Protein AF-0000000078891509 (afdb_homodimer)

Foldseek 3Di:
DVLLLVLLVVCLVVQLVQLVQFDDPQAEAEEEEAACALVQSCQVSVLSNVVSCCVVPNQVHAYEYEYEDALVGDVVSNVCCLVVVDDGPDHNPVVGHNYYYYYFRHHLLDQGDAFQAHQEYEYEADLQFFPDQQDFQALFQELLPGDDPVNNVSLLVRSLVSLLSSLLSVLRHHHARGKYKYKYFADEPPPDHLQRHVQAPGGLRVVLSVLLVVCCVVPLAHPQLSRLQYRRGHHHHPCSNCVQQPDCPHPNNVSFKHWPDKDKDKGWFPLVVVCVVVVQLLVSLVVLLVVVCVRRVVRSLVSGDPVDDPVSSNVSSVVSSVVSSVVCSVPVSNRTRITMIMIIMMTGHD/DVLLLVLLVVCLVVQLVQLVQFDDPQAEAEEEEAACALVQSCQVSVLSNVVSCCVVPNQSHAYEYEYEDALVGDVVSNVCCLVVVDDGDDHNPVVGHNYYYYYFRHHLLAQGDAFQAHQEYEYEADLQFFPDQQDFQALFQELLPGDDPVNNVSLLVRSLVSLLSSLLSVLRHHHARGKYKYKYFADEPPPDHLQRHVQAPGGLRVVLSVLLVVCCVVPLAHPQLSRQQYRRGHHHHPCSNCVQQPDCPHPNNVSFKHWPDKDKDKGWFPLVVVCVVVVQLLVSLVVLLVVVCVRRVVRSLVSGDPVDDPVSSNVSSVVSSVVSSVVCSVPVSNDTRITMIMIIMMTGHD

InterPro domains:
  IPR005299 SAM dependent carboxyl methyltransferase [PF03492] (23-340)
  IPR005299 SAM dependent carboxyl methyltransferase [PTHR31009] (5-330)
  IPR029063 S-adenosyl-L-methionine-dependent methyltransferase superfamily [G3DSA:3.40.50.150] (5-268)
  IPR029063 S-adenosyl-L-methionine-dependent methyltransferase superfamily [SSF53335] (5-346)
  IPR042086 Methyltransferase, alpha-helical capping domain [G3DSA:1.10.1200.270] (132-332)

pLDDT: mean 91.18, std 10.66, range [45.56, 98.81]

Secondary structure (DSSP, 8-state):
-HHHHHHHHHTHHHHHHHHHHS---SS-EEEEEET-TTSTTTHHHHHHHHHHHHHHH-TTS-EEEEEEE-TTS-HHHHHHHHTTSS--SPPHHHH-SSEEEEEEES-TTS--S-TT-EEEEEEES-TTB-SS--S--TT-SSGGG---HHHHHHHHHHHHHHHHHHHHHHHHHEEEEEEEEEEEE-B-SSS-BTTB-TT-SS-HHHHHHHHHHHHHHTTSS-HHHHHH----B-PPBHHHHHHHHH-TTSHHHHTTEEEEEEEEEEE--HHHHHHHHH--HHHHHHHHHHHHHHHHHHHHHHHS-TTS-HHHHHHHHHHHHHHHHHHHHH-GGG----EEEEEEEEEE--/-HHHHHHHHHTHHHHHHHHHHS---SS-EEEEEET-TTSTTTHHHHHHHHHHHHHHH-TTS-EEEEEEE-TTS-HHHHHHHHTTSS--SPPHHHH-SSEEEEEEES-TTS--S-TT-EEEEEEES-TTB-SS--S--TT-SSGGG---HHHHHHHHHHHHHHHHHHHHHHHHHEEEEEEEEEEEE-B-SSS-BTTB-TT-SS-HHHHHHHHHHHHHHTTSS-HHHHHH----B---BHHHHHHHHH-TTSHHHHTTEEEEEEEEEEE--HHHHHHHHH--HHHHHHHHHHHHHHHHHHHHHHHS-TTS-HHHHHHHHHHHHHHHHHHHHH-GGG----EEEEEEEEEE--

Radius of gyration: 28.12 Å; Cα contacts (8 Å, |Δi|>4): 1391; chains: 2; bounding box: 63×81×65 Å

Solvent-accessible surface area (backbone atoms only — not comparable to full-atom values): 35957 Å² total; per-residue (Å²): 105,73,45,59,29,51,56,45,56,70,40,32,68,61,46,36,51,41,49,71,64,19,51,75,89,80,57,73,46,22,36,36,35,43,49,36,71,55,41,68,56,50,33,60,44,52,29,51,36,52,50,50,48,37,74,73,63,37,67,81,49,36,35,38,39,34,42,23,25,49,26,83,41,54,52,26,62,28,25,27,27,47,71,63,75,42,86,67,68,71,37,51,62,78,77,42,68,57,52,33,58,37,34,28,42,75,28,67,81,43,71,62,56,55,69,53,56,30,30,24,40,34,34,50,68,49,85,39,52,48,92,66,73,77,68,73,40,76,87,23,48,37,60,87,71,39,76,53,65,68,51,45,49,42,47,50,51,49,45,53,52,47,52,53,47,31,50,46,34,49,43,45,18,35,22,61,34,8,26,33,38,40,39,33,61,35,30,48,87,61,82,34,28,77,49,26,32,93,77,25,87,40,32,57,60,55,52,51,45,50,53,56,50,47,34,34,76,73,61,74,42,50,70,65,31,56,45,54,22,40,51,59,47,48,73,41,34,68,66,64,68,43,46,53,54,69,40,74,84,30,70,42,29,68,58,31,40,38,71,75,46,74,46,77,45,80,43,74,27,45,66,47,55,46,37,72,70,67,61,45,39,65,60,45,12,52,53,52,39,49,57,53,39,72,79,41,49,66,36,56,46,65,14,41,61,84,88,50,49,71,69,52,41,47,52,50,54,48,50,50,48,52,51,47,22,52,53,27,36,76,39,48,80,33,60,53,56,43,40,43,31,31,42,33,38,34,35,31,49,116,105,73,44,59,30,51,56,44,57,70,42,33,68,60,45,36,52,40,50,72,64,19,51,74,88,80,56,73,46,21,36,37,33,44,49,36,71,56,41,67,58,50,32,61,44,52,30,50,36,52,52,51,47,36,73,73,63,39,65,78,48,35,34,37,38,34,41,24,24,49,24,82,42,56,53,26,63,29,27,26,27,47,70,64,75,42,87,64,68,72,34,51,59,77,76,43,67,54,53,33,58,37,35,28,42,73,28,66,80,43,70,62,57,55,68,52,58,31,28,26,40,36,34,50,69,48,85,39,54,47,92,66,74,77,66,73,41,73,88,24,48,40,60,88,69,40,78,53,64,69,51,46,48,42,46,50,52,50,44,52,53,46,52,52,46,32,49,44,32,48,41,46,18,36,22,60,34,8,26,31,36,40,38,31,60,34,30,49,87,63,83,35,29,78,50,26,34,92,77,25,87,40,32,58,61,56,52,52,47,50,53,55,49,46,32,32,75,74,60,76,41,48,69,65,31,56,44,55,23,40,50,60,45,49,72,42,35,67,66,65,69,44,47,53,52,69,38,74,84,28,73,40,30,68,58,31,39,39,72,76,47,75,45,78,45,80,43,74,26,45,64,47,54,45,37,72,71,68,61,46,39,65,60,46,12,52,52,51,41,50,57,53,39,72,78,41,49,64,36,56,46,64,14,40,61,84,88,51,49,70,69,54,41,49,52,51,52,48,49,51,47,52,50,46,22,51,52,28,35,77,39,50,79,33,60,54,57,44,41,42,31,31,41,32,37,33,36,31,48,116

Organism: Nematostella vectensis (NCBI:txid45351)

Sequence (700 aa):
METEREVINEAIPLAVQAALSSAHDGGVFTIVDYGCADGGTSMSLMYAIVKALRERYGDSLPIHVIYEDQPVNDFKGLFMRMQGLIPGPPSYLLDFKNVFVTTCGTSFYSQCLPDNSVTFGFSSSCMHWLRDKPCDITGALCHIMGTDVKEKEAFARQAAKDWETILLHRAAELKSGSKMVLVQNVLEDQEQSLANTSNMKESFLETLTTLWQGLVTDGTITQDEFLKTNFNLYCRTIKEYRKPFEDPESPVRKAGLNLVSMETKFVPCSSRQKWIRIGDPTEHARRFASATRVWSDSSFKAGLSDKRTCKEKEAIVDELFRRYEREVEKNPENHFADLVHCHMLIEMSEMETEREVINEAIPLAVQAALSSAHDGGVFTIVDYGCADGGTSMSLMYAIVKALRERYGDSLPIHVIYEDQPVNDFKGLFMRMQGLIPGPPSYLLDFKNVFVTTCGTSFYSQCLPDNSVTFGFSSSCMHWLRDKPCDITGALCHIMGTDVKEKEAFARQAAKDWETILLHRAAELKSGSKMVLVQNVLEDQEQSLANTSNMKESFLETLTTLWQGLVTDGTITQDEFLKTNFNLYCRTIKEYRKPFEDPESPVRKAGLNLVSMETKFVPCSSRQKWIRIGDPTEHARRFASATRVWSDSSFKAGLSDKRTCKEKEAIVDELFRRYEREVEKNPENHFADLVHCHMLIEMSE

Structure (mmCIF, N/CA/C/O backbone):
data_AF-0000000078891509-model_v1
#
loop_
_entity.id
_entity.type
_entity.pdbx_description
1 polymer 'Uncharacterized protein'
#
loop_
_atom_site.group_PDB
_atom_site.id
_atom_site.type_symbol
_atom_site.label_atom_id
_atom_site.label_alt_id
_atom_site.label_comp_id
_atom_site.label_asym_id
_atom_site.label_entity_id
_atom_site.label_seq_id
_atom_site.pdbx_PDB_ins_code
_atom_site.Cartn_x
_atom_site.Cartn_y
_atom_site.Cartn_z
_atom_site.occupancy
_atom_site.B_iso_or_equiv
_atom_site.auth_seq_id
_atom_site.auth_comp_id
_atom_site.auth_asym_id
_atom_site.auth_atom_id
_atom_site.pdbx_PDB_model_num
ATOM 1 N N . MET A 1 1 ? 6.734 -9.312 -16.344 1 63.69 1 MET A N 1
ATOM 2 C CA . MET A 1 1 ? 7.324 -10.023 -17.469 1 63.69 1 MET A CA 1
ATOM 3 C C . MET A 1 1 ? 6.352 -10.102 -18.641 1 63.69 1 MET A C 1
ATOM 5 O O . MET A 1 1 ? 5.137 -10.086 -18.438 1 63.69 1 MET A O 1
ATOM 9 N N . GLU A 1 2 ? 6.871 -10.016 -19.844 1 67.06 2 GLU A N 1
ATOM 10 C CA . GLU A 1 2 ? 6.094 -9.969 -21.062 1 67.06 2 GLU A CA 1
ATOM 11 C C . GLU A 1 2 ? 5.238 -11.227 -21.234 1 67.06 2 GLU A C 1
ATOM 13 O O . GLU A 1 2 ? 4.066 -11.141 -21.609 1 67.06 2 GLU A O 1
ATOM 18 N N . THR A 1 3 ? 5.727 -12.344 -20.844 1 70.38 3 THR A N 1
ATOM 19 C CA . THR A 1 3 ? 4.969 -13.578 -20.984 1 70.38 3 THR A CA 1
ATOM 20 C C . THR A 1 3 ? 3.789 -13.602 -20.016 1 70.38 3 THR A C 1
ATOM 22 O O . THR A 1 3 ? 2.693 -14.039 -20.391 1 70.38 3 THR A O 1
ATOM 25 N N . GLU A 1 4 ? 4.027 -13.164 -18.844 1 78.38 4 GLU A N 1
ATOM 26 C CA . GLU A 1 4 ? 2.945 -13.133 -17.859 1 78.38 4 GLU A CA 1
ATOM 27 C C . GLU A 1 4 ? 1.828 -12.195 -18.297 1 78.38 4 GLU A C 1
ATOM 29 O O . GLU A 1 4 ? 0.652 -12.453 -18.031 1 78.38 4 GLU A O 1
ATOM 34 N N . ARG A 1 5 ? 2.178 -11.234 -19 1 82.25 5 ARG A N 1
ATOM 35 C CA . ARG A 1 5 ? 1.182 -10.312 -19.531 1 82.25 5 ARG A CA 1
ATOM 36 C C . ARG A 1 5 ? 0.283 -11 -20.562 1 82.25 5 ARG A C 1
ATOM 38 O O . ARG A 1 5 ? -0.927 -10.766 -20.578 1 82.25 5 ARG A O 1
ATOM 45 N N . GLU A 1 6 ? 0.929 -11.773 -21.328 1 83.12 6 GLU A N 1
ATOM 46 C CA . GLU A 1 6 ? 0.159 -12.508 -22.328 1 83.12 6 GLU A CA 1
ATOM 47 C C . GLU A 1 6 ? -0.772 -13.523 -21.672 1 83.12 6 GLU A C 1
ATOM 49 O O . GLU A 1 6 ? -1.91 -13.703 -22.109 1 83.12 6 GLU A O 1
ATOM 54 N N . VAL A 1 7 ? -0.269 -14.156 -20.734 1 84.5 7 VAL A N 1
ATOM 55 C CA . VAL A 1 7 ? -1.069 -15.117 -19.984 1 84.5 7 VAL A CA 1
ATOM 56 C C . VAL A 1 7 ? -2.309 -14.43 -19.422 1 84.5 7 VAL A C 1
ATOM 58 O O . VAL A 1 7 ? -3.426 -14.93 -19.562 1 84.5 7 VAL A O 1
ATOM 61 N N . ILE A 1 8 ? -2.133 -13.305 -18.844 1 91.06 8 ILE A N 1
ATOM 62 C CA . ILE A 1 8 ? -3.225 -12.578 -18.203 1 91.06 8 ILE A CA 1
ATOM 63 C C . ILE A 1 8 ? -4.18 -12.039 -19.266 1 91.06 8 ILE A C 1
ATOM 65 O O . ILE A 1 8 ? -5.398 -12.086 -19.094 1 91.06 8 ILE A O 1
ATOM 69 N N . ASN A 1 9 ? -3.631 -11.602 -20.375 1 90.12 9 ASN A N 1
ATOM 70 C CA . ASN A 1 9 ? -4.473 -11.078 -21.453 1 90.12 9 ASN A CA 1
ATOM 71 C C . ASN A 1 9 ? -5.422 -12.141 -21.984 1 90.12 9 ASN A C 1
ATOM 73 O O . ASN A 1 9 ? -6.559 -11.836 -22.359 1 90.12 9 ASN A O 1
ATOM 77 N N . GLU A 1 10 ? -4.93 -13.328 -22.031 1 90.94 10 GLU A N 1
ATOM 78 C CA . GLU A 1 10 ? -5.758 -14.43 -22.516 1 90.94 10 GLU A CA 1
ATOM 79 C C . GLU A 1 10 ? -6.941 -14.68 -21.594 1 90.94 10 GLU A C 1
ATOM 81 O O . GLU A 1 10 ? -7.953 -15.25 -22 1 90.94 10 GLU A O 1
ATOM 86 N N . ALA A 1 11 ? -6.82 -14.281 -20.406 1 95.31 11 ALA A N 1
ATOM 87 C CA . ALA A 1 11 ? -7.852 -14.539 -19.406 1 95.31 11 ALA A CA 1
ATOM 88 C C . ALA A 1 11 ? -8.883 -13.414 -19.375 1 95.31 11 ALA A C 1
ATOM 90 O O . ALA A 1 11 ? -9.898 -13.523 -18.672 1 95.31 11 ALA A O 1
ATOM 91 N N . ILE A 1 12 ? -8.734 -12.32 -20.094 1 97.12 12 ILE A N 1
ATOM 92 C CA . ILE A 1 12 ? -9.547 -11.117 -19.984 1 97.12 12 ILE A CA 1
ATOM 93 C C . ILE A 1 12 ? -11.008 -11.453 -20.281 1 97.12 12 ILE A C 1
ATOM 95 O O . ILE A 1 12 ? -11.898 -11.109 -19.5 1 97.12 12 ILE A O 1
ATOM 99 N N . PRO A 1 13 ? -11.312 -12.188 -21.375 1 97.5 13 PRO A N 1
ATOM 100 C CA . PRO A 1 13 ? -12.727 -12.469 -21.625 1 97.5 13 PRO A CA 1
ATOM 101 C C . PRO A 1 13 ? -13.398 -13.242 -20.5 1 97.5 13 PRO A C 1
ATOM 103 O O . PRO A 1 13 ? -14.508 -12.898 -20.078 1 97.5 13 PRO A O 1
ATOM 106 N N . LEU A 1 14 ? -12.727 -14.242 -20 1 98.06 14 LEU A N 1
ATOM 107 C CA . LEU A 1 14 ? -13.266 -15.039 -18.906 1 98.06 14 LEU A CA 1
ATOM 108 C C . LEU A 1 14 ? -13.453 -14.188 -17.656 1 98.06 14 LEU A C 1
ATOM 110 O O . LEU A 1 14 ? -14.477 -14.289 -16.969 1 98.06 14 LEU A O 1
ATOM 114 N N . ALA A 1 15 ? -12.484 -13.383 -17.344 1 98.5 15 ALA A N 1
ATOM 115 C CA . ALA A 1 15 ? -12.516 -12.539 -16.141 1 98.5 15 ALA A CA 1
ATOM 116 C C . ALA A 1 15 ? -13.633 -11.508 -16.234 1 98.5 15 ALA A C 1
ATOM 118 O O . ALA A 1 15 ? -14.359 -11.289 -15.258 1 98.5 15 ALA A O 1
ATOM 119 N N . VAL A 1 16 ? -13.766 -10.859 -17.375 1 98.62 16 VAL A N 1
ATOM 120 C CA . VAL A 1 16 ? -14.805 -9.852 -17.578 1 98.62 16 VAL A CA 1
ATOM 121 C C . VAL A 1 16 ? -16.188 -10.484 -17.422 1 98.62 16 VAL A C 1
ATOM 123 O O . VAL A 1 16 ? -17.031 -9.961 -16.703 1 98.62 16 VAL A O 1
ATOM 126 N N . GLN A 1 17 ? -16.344 -11.586 -18.062 1 98.19 17 GLN A N 1
ATOM 127 C CA . GLN A 1 17 ? -17.625 -12.273 -17.969 1 98.19 17 GLN A CA 1
ATOM 128 C C . GLN A 1 17 ? -17.938 -12.688 -16.547 1 98.19 17 GLN A C 1
ATOM 130 O O . GLN A 1 17 ? -19.062 -12.547 -16.078 1 98.19 17 GLN A O 1
ATOM 135 N N . ALA A 1 18 ? -16.953 -13.258 -15.898 1 98.38 18 ALA A N 1
ATOM 136 C CA . ALA A 1 18 ? -17.125 -13.68 -14.516 1 98.38 18 ALA A CA 1
ATOM 137 C C . ALA A 1 18 ? -17.484 -12.492 -13.617 1 98.38 18 ALA A C 1
ATOM 139 O O . ALA A 1 18 ? -18.359 -12.594 -12.766 1 98.38 18 ALA A O 1
ATOM 140 N N . ALA A 1 19 ? -16.812 -11.375 -13.758 1 98.31 19 ALA A N 1
ATOM 141 C CA . ALA A 1 19 ? -17.094 -10.172 -12.969 1 98.31 19 ALA A CA 1
ATOM 142 C C . ALA A 1 19 ? -18.531 -9.688 -13.203 1 98.31 19 ALA A C 1
ATOM 144 O O . ALA A 1 19 ? -19.25 -9.398 -12.25 1 98.31 19 ALA A O 1
ATOM 145 N N . LEU A 1 20 ? -18.922 -9.664 -14.461 1 97.44 20 LEU A N 1
ATOM 146 C CA . LEU A 1 20 ? -20.25 -9.172 -14.82 1 97.44 20 LEU A CA 1
ATOM 147 C C . LEU A 1 20 ? -21.344 -10.117 -14.312 1 97.44 20 LEU A C 1
ATOM 149 O O . LEU A 1 20 ? -22.469 -9.695 -14.094 1 97.44 20 LEU A O 1
ATOM 153 N N . SER A 1 21 ? -20.938 -11.344 -14.125 1 96.5 21 SER A N 1
ATOM 154 C CA . SER A 1 21 ? -21.938 -12.336 -13.711 1 96.5 21 SER A CA 1
ATOM 155 C C . SER A 1 21 ? -21.922 -12.523 -12.195 1 96.5 21 SER A C 1
ATOM 157 O O . SER A 1 21 ? -22.688 -13.336 -11.664 1 96.5 21 SER A O 1
ATOM 159 N N . SER A 1 22 ? -21.016 -11.898 -11.508 1 95.94 22 SER A N 1
ATOM 160 C CA . SER A 1 22 ? -21.016 -11.93 -10.047 1 95.94 22 SER A CA 1
ATOM 161 C C . SER A 1 22 ? -22.219 -11.188 -9.484 1 95.94 22 SER A C 1
ATOM 163 O O . SER A 1 22 ? -22.641 -10.164 -10.039 1 95.94 22 SER A O 1
ATOM 165 N N . ALA A 1 23 ? -22.734 -11.719 -8.398 1 88.56 23 ALA A N 1
ATOM 166 C CA . ALA A 1 23 ? -23.891 -11.078 -7.773 1 88.56 23 ALA A CA 1
ATOM 167 C C . ALA A 1 23 ? -23.531 -9.695 -7.246 1 88.56 23 ALA A C 1
ATOM 169 O O . ALA A 1 23 ? -22.438 -9.492 -6.707 1 88.56 23 ALA A O 1
ATOM 170 N N . HIS A 1 24 ? -24.406 -8.781 -7.531 1 84.19 24 HIS A N 1
ATOM 171 C CA . HIS A 1 24 ? -24.188 -7.398 -7.121 1 84.19 24 HIS A CA 1
ATOM 172 C C . HIS A 1 24 ? -25.391 -6.863 -6.355 1 84.19 24 HIS A C 1
ATOM 174 O O . HIS A 1 24 ? -26.531 -7.008 -6.801 1 84.19 24 HIS A O 1
ATOM 180 N N . ASP A 1 25 ? -25.203 -6.441 -5.156 1 82.25 25 ASP A N 1
ATOM 181 C CA . ASP A 1 25 ? -26.281 -5.973 -4.293 1 82.25 25 ASP A CA 1
ATOM 182 C C . ASP A 1 25 ? -26.406 -4.453 -4.355 1 82.25 25 ASP A C 1
ATOM 184 O O . ASP A 1 25 ? -27.094 -3.848 -3.523 1 82.25 25 ASP A O 1
ATOM 188 N N . GLY A 1 26 ? -25.766 -3.828 -5.273 1 83.06 26 GLY A N 1
ATOM 189 C CA . GLY A 1 26 ? -25.859 -2.385 -5.426 1 83.06 26 GLY A CA 1
ATOM 190 C C . GLY A 1 26 ? -24.812 -1.638 -4.617 1 83.06 26 GLY A C 1
ATOM 191 O O . GLY A 1 26 ? -24.656 -0.424 -4.77 1 83.06 26 GLY A O 1
ATOM 192 N N . GLY A 1 27 ? -24.172 -2.359 -3.734 1 91.31 27 GLY A N 1
ATOM 193 C CA . GLY A 1 27 ? -23.109 -1.736 -2.953 1 91.31 27 GLY A CA 1
ATOM 194 C C . GLY A 1 27 ? -21.797 -1.633 -3.703 1 91.31 27 GLY A C 1
ATOM 195 O O . GLY A 1 27 ? -21.781 -1.556 -4.934 1 91.31 27 GLY A O 1
ATOM 196 N N . VAL A 1 28 ? -20.766 -1.517 -2.984 1 95.88 28 VAL A N 1
ATOM 197 C CA . VAL A 1 28 ? -19.438 -1.377 -3.574 1 95.88 28 VAL A CA 1
ATOM 198 C C . VAL A 1 28 ? -19.047 -2.668 -4.293 1 95.88 28 VAL A C 1
ATOM 200 O O . VAL A 1 28 ? -19.188 -3.76 -3.734 1 95.88 28 VAL A O 1
ATOM 203 N N . PHE A 1 29 ? -18.734 -2.598 -5.57 1 97.94 29 PHE A N 1
ATOM 204 C CA . PHE A 1 29 ? -18.188 -3.723 -6.312 1 97.94 29 PHE A CA 1
ATOM 205 C C . PHE A 1 29 ? -16.688 -3.859 -6.047 1 97.94 29 PHE A C 1
ATOM 207 O O . PHE A 1 29 ? -15.883 -3.092 -6.582 1 97.94 29 PHE A O 1
ATOM 214 N N . THR A 1 30 ? -16.281 -4.809 -5.266 1 98.38 30 THR A N 1
ATOM 215 C CA . THR A 1 30 ? -14.891 -4.965 -4.836 1 98.38 30 THR A CA 1
ATOM 216 C C . THR A 1 30 ? -14.18 -6.016 -5.684 1 98.38 30 THR A C 1
ATOM 218 O O . THR A 1 30 ? -14.625 -7.16 -5.766 1 98.38 30 THR A O 1
ATOM 221 N N . ILE A 1 31 ? -13.117 -5.668 -6.32 1 98.69 31 ILE A N 1
ATOM 222 C CA . ILE A 1 31 ? -12.266 -6.531 -7.129 1 98.69 31 ILE A CA 1
ATOM 223 C C . ILE A 1 31 ? -10.922 -6.727 -6.434 1 98.69 31 ILE A C 1
ATOM 225 O O . ILE A 1 31 ? -10.297 -5.758 -5.996 1 98.69 31 ILE A O 1
ATOM 229 N N . VAL A 1 32 ? -10.445 -7.93 -6.328 1 98.81 32 VAL A N 1
ATOM 230 C CA . VAL A 1 32 ? -9.156 -8.156 -5.676 1 98.81 32 VAL A CA 1
ATOM 231 C C . VAL A 1 32 ? -8.227 -8.922 -6.617 1 98.81 32 VAL A C 1
ATOM 233 O O . VAL A 1 32 ? -8.641 -9.891 -7.25 1 98.81 32 VAL A O 1
ATOM 236 N N . ASP A 1 33 ? -7.027 -8.477 -6.809 1 98.62 33 ASP A N 1
ATOM 237 C CA . ASP A 1 33 ? -5.934 -9.172 -7.488 1 98.62 33 ASP A CA 1
ATOM 238 C C . ASP A 1 33 ? -4.949 -9.758 -6.484 1 98.62 33 ASP A C 1
ATOM 240 O O . ASP A 1 33 ? -4.074 -9.055 -5.977 1 98.62 33 ASP A O 1
ATOM 244 N N . TYR A 1 34 ? -5.027 -11.055 -6.188 1 98.69 34 TYR A N 1
ATOM 245 C CA . TYR A 1 34 ? -4.164 -11.727 -5.223 1 98.69 34 TYR A CA 1
ATOM 246 C C . TYR A 1 34 ? -2.836 -12.117 -5.855 1 98.69 34 TYR A C 1
ATOM 248 O O . TYR A 1 34 ? -2.805 -12.805 -6.879 1 98.69 34 TYR A O 1
ATOM 256 N N . GLY A 1 35 ? -1.708 -11.742 -5.164 1 97.5 35 GLY A N 1
ATOM 257 C CA . GLY A 1 35 ? -0.389 -11.984 -5.73 1 97.5 35 GLY A CA 1
ATOM 258 C C . GLY A 1 35 ? -0.088 -11.102 -6.926 1 97.5 35 GLY A C 1
ATOM 259 O O . GLY A 1 35 ? 0.328 -11.594 -7.977 1 97.5 35 GLY A O 1
ATOM 260 N N . CYS A 1 36 ? -0.237 -9.82 -6.723 1 96.38 36 CYS A N 1
ATOM 261 C CA . CYS A 1 36 ? -0.272 -8.883 -7.844 1 96.38 36 CYS A CA 1
ATOM 262 C C . CYS A 1 36 ? 1.138 -8.531 -8.305 1 96.38 36 CYS A C 1
ATOM 264 O O . CYS A 1 36 ? 1.32 -7.953 -9.375 1 96.38 36 CYS A O 1
ATOM 266 N N . ALA A 1 37 ? 2.158 -8.82 -7.535 1 92.81 37 ALA A N 1
ATOM 267 C CA . ALA A 1 37 ? 3.516 -8.352 -7.801 1 92.81 37 ALA A CA 1
ATOM 268 C C . ALA A 1 37 ? 3.545 -6.832 -7.957 1 92.81 37 ALA A C 1
ATOM 270 O O . ALA A 1 37 ? 3.062 -6.098 -7.09 1 92.81 37 ALA A O 1
ATOM 271 N N . ASP A 1 38 ? 4.027 -6.293 -8.984 1 87.81 38 ASP A N 1
ATOM 272 C CA . ASP A 1 38 ? 4.09 -4.84 -9.133 1 87.81 38 ASP A CA 1
ATOM 273 C C . ASP A 1 38 ? 2.779 -4.289 -9.688 1 87.81 38 ASP A C 1
ATOM 275 O O . ASP A 1 38 ? 2.643 -3.078 -9.875 1 87.81 38 ASP A O 1
ATOM 279 N N . GLY A 1 39 ? 1.827 -5.141 -9.977 1 90.5 39 GLY A N 1
ATOM 280 C CA . GLY A 1 39 ? 0.506 -4.758 -10.445 1 90.5 39 GLY A CA 1
ATOM 281 C C . GLY A 1 39 ? 0.469 -4.445 -11.93 1 90.5 39 GLY A C 1
ATOM 282 O O . GLY A 1 39 ? -0.606 -4.375 -12.523 1 90.5 39 GLY A O 1
ATOM 283 N N . GLY A 1 40 ? 1.629 -4.258 -12.539 1 88.94 40 GLY A N 1
ATOM 284 C CA . GLY A 1 40 ? 1.712 -3.834 -13.93 1 88.94 40 GLY A CA 1
ATOM 285 C C . GLY A 1 40 ? 1.15 -4.855 -14.898 1 88.94 40 GLY A C 1
ATOM 286 O O . GLY A 1 40 ? 0.479 -4.496 -15.867 1 88.94 40 GLY A O 1
ATOM 287 N N . THR A 1 41 ? 1.276 -6.09 -14.602 1 89.75 41 THR A N 1
ATOM 288 C CA . THR A 1 41 ? 0.89 -7.137 -15.547 1 89.75 41 THR A CA 1
ATOM 289 C C . THR A 1 41 ? -0.624 -7.324 -15.555 1 89.75 41 THR A C 1
ATOM 291 O O . THR A 1 41 ? -1.201 -7.719 -16.562 1 89.75 41 THR A O 1
ATOM 294 N N . SER A 1 42 ? -1.246 -7.008 -14.453 1 95.44 42 SER A N 1
ATOM 295 C CA . SER A 1 42 ? -2.684 -7.246 -14.398 1 95.44 42 SER A CA 1
ATOM 296 C C . SER A 1 42 ? -3.469 -5.965 -14.664 1 95.44 42 SER A C 1
ATOM 298 O O . SER A 1 42 ? -4.699 -5.98 -14.695 1 95.44 42 SER A O 1
ATOM 300 N N . MET A 1 43 ? -2.85 -4.879 -14.883 1 95.69 43 MET A N 1
ATOM 301 C CA . MET A 1 43 ? -3.516 -3.588 -15.031 1 95.69 43 MET A CA 1
ATOM 302 C C . MET A 1 43 ? -4.477 -3.607 -16.219 1 95.69 43 MET A C 1
ATOM 304 O O . MET A 1 43 ? -5.578 -3.062 -16.141 1 95.69 43 MET A O 1
ATOM 308 N N . SER A 1 44 ? -4.035 -4.254 -17.344 1 95.88 44 SER A N 1
ATOM 309 C CA . SER A 1 44 ? -4.902 -4.309 -18.516 1 95.88 44 SER A CA 1
ATOM 310 C C . SER A 1 44 ? -6.172 -5.109 -18.234 1 95.88 44 SER A C 1
ATOM 312 O O . SER A 1 44 ? -7.254 -4.75 -18.703 1 95.88 44 SER A O 1
ATOM 314 N N . LEU A 1 45 ? -6.023 -6.184 -17.578 1 97.75 45 LEU A N 1
ATOM 315 C CA . LEU A 1 45 ? -7.18 -6.996 -17.203 1 97.75 45 LEU A CA 1
ATOM 316 C C . LEU A 1 45 ? -8.109 -6.227 -16.281 1 97.75 45 LEU A C 1
ATOM 318 O O . LEU A 1 45 ? -9.328 -6.199 -16.484 1 97.75 45 LEU A O 1
ATOM 322 N N . MET A 1 46 ? -7.613 -5.566 -15.266 1 98.44 46 MET A N 1
ATOM 323 C CA . MET A 1 46 ? -8.414 -4.773 -14.344 1 98.44 46 MET A CA 1
ATOM 324 C C . MET A 1 46 ? -9.141 -3.646 -15.078 1 98.44 46 MET A C 1
ATOM 326 O O . MET A 1 46 ? -10.305 -3.369 -14.805 1 98.44 46 MET A O 1
ATOM 330 N N . TYR A 1 47 ? -8.383 -3.018 -15.977 1 98.38 47 TYR A N 1
ATOM 331 C CA . TYR A 1 47 ? -8.984 -1.962 -16.797 1 98.38 47 TYR A CA 1
ATOM 332 C C . TYR A 1 47 ? -10.188 -2.484 -17.562 1 98.38 47 TYR A C 1
ATOM 334 O O . TYR A 1 47 ? -11.242 -1.844 -17.594 1 98.38 47 TYR A O 1
ATOM 342 N N . ALA A 1 48 ? -10.016 -3.611 -18.172 1 98.62 48 ALA A N 1
ATOM 343 C CA . ALA A 1 48 ? -11.086 -4.207 -18.969 1 98.62 48 ALA A CA 1
ATOM 344 C C . ALA A 1 48 ? -12.305 -4.512 -18.109 1 98.62 48 ALA A C 1
ATOM 346 O O . ALA A 1 48 ? -13.445 -4.297 -18.531 1 98.62 48 ALA A O 1
ATOM 347 N N . ILE A 1 49 ? -12.109 -5.043 -16.938 1 98.75 49 ILE A N 1
ATOM 348 C CA . ILE A 1 49 ? -13.203 -5.355 -16.031 1 98.75 49 ILE A CA 1
ATOM 349 C C . ILE A 1 49 ? -13.93 -4.07 -15.641 1 98.75 49 ILE A C 1
ATOM 351 O O . ILE A 1 49 ? -15.164 -3.994 -15.719 1 98.75 49 ILE A O 1
ATOM 355 N N . VAL A 1 50 ? -13.195 -3.021 -15.188 1 98.75 50 VAL A N 1
ATOM 356 C CA . VAL A 1 50 ? -13.781 -1.755 -14.766 1 98.75 50 VAL A CA 1
ATOM 357 C C . VAL A 1 50 ? -14.562 -1.137 -15.922 1 98.75 50 VAL A C 1
ATOM 359 O O . VAL A 1 50 ? -15.688 -0.659 -15.727 1 98.75 50 VAL A O 1
ATOM 362 N N . LYS A 1 51 ? -13.938 -1.148 -17.109 1 98.62 51 LYS A N 1
ATOM 363 C CA . LYS A 1 51 ? -14.609 -0.614 -18.297 1 98.62 51 LYS A CA 1
ATOM 364 C C . LYS A 1 51 ? -15.938 -1.324 -18.531 1 98.62 51 LYS A C 1
ATOM 366 O O . LYS A 1 51 ? -16.953 -0.678 -18.812 1 98.62 51 LYS A O 1
ATOM 371 N N . ALA A 1 52 ? -15.914 -2.621 -18.453 1 98.56 52 ALA A N 1
ATOM 372 C CA . ALA A 1 52 ? -17.125 -3.402 -18.672 1 98.56 52 ALA A CA 1
ATOM 373 C C . ALA A 1 52 ? -18.188 -3.074 -17.641 1 98.56 52 ALA A C 1
ATOM 375 O O . ALA A 1 52 ? -19.375 -2.957 -17.953 1 98.56 52 ALA A O 1
ATOM 376 N N . LEU A 1 53 ? -17.812 -2.979 -16.422 1 98 53 LEU A N 1
ATOM 377 C CA . LEU A 1 53 ? -18.734 -2.627 -15.352 1 98 53 LEU A CA 1
ATOM 378 C C . LEU A 1 53 ? -19.328 -1.24 -15.578 1 98 53 LEU A C 1
ATOM 380 O O . LEU A 1 53 ? -20.516 -1.021 -15.336 1 98 53 LEU A O 1
ATOM 384 N N . ARG A 1 54 ? -18.5 -0.304 -16.016 1 97.62 54 ARG A N 1
ATOM 385 C CA . ARG A 1 54 ? -18.969 1.051 -16.297 1 97.62 54 ARG A CA 1
ATOM 386 C C . ARG A 1 54 ? -19.984 1.057 -17.438 1 97.62 54 ARG A C 1
ATOM 388 O O . ARG A 1 54 ? -20.969 1.794 -17.391 1 97.62 54 ARG A O 1
ATOM 395 N N . GLU A 1 55 ? -19.688 0.292 -18.406 1 97.56 55 GLU A N 1
ATOM 396 C CA . GLU A 1 55 ? -20.609 0.191 -19.547 1 97.56 55 GLU A CA 1
ATOM 397 C C . GLU A 1 55 ? -21.953 -0.369 -19.109 1 97.56 55 GLU A C 1
ATOM 399 O O . GLU A 1 55 ? -23 0.065 -19.609 1 97.56 55 GLU A O 1
ATOM 404 N N . ARG A 1 56 ? -21.922 -1.228 -18.172 1 95.69 56 ARG A N 1
ATOM 405 C CA . ARG A 1 56 ? -23.141 -1.904 -17.766 1 95.69 56 ARG A CA 1
ATOM 406 C C . ARG A 1 56 ? -23.891 -1.09 -16.703 1 95.69 56 ARG A C 1
ATOM 408 O O . ARG A 1 56 ? -25.125 -0.995 -16.75 1 95.69 56 ARG A O 1
ATOM 415 N N . TYR A 1 57 ? -23.188 -0.511 -15.719 1 95.25 57 TYR A N 1
ATOM 416 C CA . TYR A 1 57 ? -23.844 0.026 -14.539 1 95.25 57 TYR A CA 1
ATOM 417 C C . TYR A 1 57 ? -23.703 1.541 -14.469 1 95.25 57 TYR A C 1
ATOM 419 O O . TYR A 1 57 ? -24.312 2.193 -13.625 1 95.25 57 TYR A O 1
ATOM 427 N N . GLY A 1 58 ? -22.828 2.121 -15.305 1 94.81 58 GLY A N 1
ATOM 428 C CA . GLY A 1 58 ? -22.625 3.562 -15.305 1 94.81 58 GLY A CA 1
ATOM 429 C C . GLY A 1 58 ? -21.688 4.027 -14.203 1 94.81 58 GLY A C 1
ATOM 430 O O . GLY A 1 58 ? -21.094 3.209 -13.492 1 94.81 58 GLY A O 1
ATOM 431 N N . ASP A 1 59 ? -21.625 5.348 -13.977 1 94.62 59 ASP A N 1
ATOM 432 C CA . ASP A 1 59 ? -20.641 5.977 -13.109 1 94.62 59 ASP A CA 1
ATOM 433 C C . ASP A 1 59 ? -21.047 5.875 -11.641 1 94.62 59 ASP A C 1
ATOM 435 O O . ASP A 1 59 ? -20.234 6.09 -10.742 1 94.62 59 ASP A O 1
ATOM 439 N N . SER A 1 60 ? -22.234 5.586 -11.398 1 93.88 60 SER A N 1
ATOM 440 C CA . SER A 1 60 ? -22.734 5.648 -10.031 1 93.88 60 SER A CA 1
ATOM 441 C C . SER A 1 60 ? -22.281 4.434 -9.219 1 93.88 60 SER A C 1
ATOM 443 O O . SER A 1 60 ? -22.312 4.461 -7.988 1 93.88 60 SER A O 1
ATOM 445 N N . LEU A 1 61 ? -21.938 3.309 -9.891 1 96 61 LEU A N 1
ATOM 446 C CA . LEU A 1 61 ? -21.438 2.129 -9.188 1 96 61 LEU A CA 1
ATOM 447 C C . LEU A 1 61 ? -20.047 2.377 -8.625 1 96 61 LEU A C 1
ATOM 449 O O . LEU A 1 61 ? -19.094 2.578 -9.375 1 96 61 LEU A O 1
ATOM 453 N N . PRO A 1 62 ? -19.922 2.402 -7.344 1 97.75 62 PRO A N 1
ATOM 454 C CA . PRO A 1 62 ? -18.562 2.475 -6.812 1 97.75 62 PRO A CA 1
ATOM 455 C C . PRO A 1 62 ? -17.781 1.184 -7.031 1 97.75 62 PRO A C 1
ATOM 457 O O . PRO A 1 62 ? -18.281 0.094 -6.738 1 97.75 62 PRO A O 1
ATOM 460 N N . ILE A 1 63 ? -16.641 1.301 -7.586 1 98.38 63 ILE A N 1
ATOM 461 C CA . ILE A 1 63 ? -15.766 0.164 -7.82 1 98.38 63 ILE A CA 1
ATOM 462 C C . ILE A 1 63 ? -14.5 0.309 -6.98 1 98.38 63 ILE A C 1
ATOM 464 O O . ILE A 1 63 ? -13.867 1.369 -6.973 1 98.38 63 ILE A O 1
ATOM 468 N N . HIS A 1 64 ? -14.188 -0.659 -6.199 1 98.62 64 HIS A N 1
ATOM 469 C CA . HIS A 1 64 ? -13 -0.683 -5.355 1 98.62 64 HIS A CA 1
ATOM 470 C C . HIS A 1 64 ? -12.062 -1.814 -5.758 1 98.62 64 HIS A C 1
ATOM 472 O O . HIS A 1 64 ? -12.398 -2.99 -5.605 1 98.62 64 HIS A O 1
ATOM 478 N N . VAL A 1 65 ? -10.914 -1.492 -6.289 1 98.75 65 VAL A N 1
ATOM 479 C CA . VAL A 1 65 ? -9.906 -2.467 -6.703 1 98.75 65 VAL A CA 1
ATOM 480 C C . VAL A 1 65 ? -8.828 -2.586 -5.629 1 98.75 65 VAL A C 1
ATOM 482 O O . VAL A 1 65 ? -8.266 -1.579 -5.195 1 98.75 65 VAL A O 1
ATOM 485 N N . ILE A 1 66 ? -8.531 -3.783 -5.191 1 98.81 66 ILE A N 1
ATOM 486 C CA . ILE A 1 66 ? -7.535 -4.051 -4.156 1 98.81 66 ILE A CA 1
ATOM 487 C C . ILE A 1 66 ? -6.449 -4.965 -4.707 1 98.81 66 ILE A C 1
ATOM 489 O O . ILE A 1 66 ? -6.742 -6.047 -5.227 1 98.81 66 ILE A O 1
ATOM 493 N N . TYR A 1 67 ? -5.199 -4.523 -4.668 1 98.75 67 TYR A N 1
ATOM 494 C CA . TYR A 1 67 ? -4.051 -5.336 -5.047 1 98.75 67 TYR A CA 1
ATOM 495 C C . TYR A 1 67 ? -3.379 -5.938 -3.816 1 98.75 67 TYR A C 1
ATOM 497 O O . TYR A 1 67 ? -3.02 -5.215 -2.883 1 98.75 67 TYR A O 1
ATOM 505 N N . GLU A 1 68 ? -3.256 -7.223 -3.82 1 98.62 68 GLU A N 1
ATOM 506 C CA . GLU A 1 68 ? -2.676 -7.91 -2.672 1 98.62 68 GLU A CA 1
ATOM 507 C C . GLU A 1 68 ? -1.355 -8.578 -3.041 1 98.62 68 GLU A C 1
ATOM 509 O O . GLU A 1 68 ? -1.224 -9.148 -4.125 1 98.62 68 GLU A O 1
ATOM 514 N N . ASP A 1 69 ? -0.396 -8.523 -2.152 1 97.81 69 ASP A N 1
ATOM 515 C CA . ASP A 1 69 ? 0.847 -9.289 -2.232 1 97.81 69 ASP A CA 1
ATOM 516 C C . ASP A 1 69 ? 1.519 -9.391 -0.866 1 97.81 69 ASP A C 1
ATOM 518 O O . ASP A 1 69 ? 0.919 -9.039 0.153 1 97.81 69 ASP A O 1
ATOM 522 N N . GLN A 1 70 ? 2.719 -9.953 -0.861 1 96.44 70 GLN A N 1
ATOM 523 C CA . GLN A 1 70 ? 3.518 -10.023 0.358 1 96.44 70 GLN A CA 1
ATOM 524 C C . GLN A 1 70 ? 3.842 -8.625 0.883 1 96.44 70 GLN A C 1
ATOM 526 O O . GLN A 1 70 ? 3.941 -7.676 0.107 1 96.44 70 GLN A O 1
ATOM 531 N N . PRO A 1 71 ? 4.07 -8.492 2.207 1 97 71 PRO A N 1
ATOM 532 C CA . PRO A 1 71 ? 4.336 -7.184 2.805 1 97 71 PRO A CA 1
ATOM 533 C C . PRO A 1 71 ? 5.559 -6.496 2.199 1 97 71 PRO A C 1
ATOM 535 O O . PRO A 1 71 ? 5.625 -5.266 2.164 1 97 71 PRO A O 1
ATOM 538 N N . VAL A 1 72 ? 6.5 -7.18 1.632 1 94.06 72 VAL A N 1
ATOM 539 C CA . VAL A 1 72 ? 7.777 -6.648 1.173 1 94.06 72 VAL A CA 1
ATOM 540 C C . VAL A 1 72 ? 7.637 -6.121 -0.253 1 94.06 72 VAL A C 1
ATOM 542 O O . VAL A 1 72 ? 8.602 -5.605 -0.83 1 94.06 72 VAL A O 1
ATOM 545 N N . ASN A 1 73 ? 6.441 -6.27 -0.798 1 94.69 73 ASN A N 1
ATOM 546 C CA . ASN A 1 73 ? 6.223 -5.902 -2.193 1 94.69 73 ASN A CA 1
ATOM 547 C C . ASN A 1 73 ? 6.406 -4.402 -2.414 1 94.69 73 ASN A C 1
ATOM 549 O O . ASN A 1 73 ? 6.289 -3.615 -1.474 1 94.69 73 ASN A O 1
ATOM 553 N N . ASP A 1 74 ? 6.676 -4.055 -3.643 1 93.75 74 ASP A N 1
ATOM 554 C CA . ASP A 1 74 ? 6.816 -2.654 -4.035 1 93.75 74 ASP A CA 1
ATOM 555 C C . ASP A 1 74 ? 5.457 -2.02 -4.312 1 93.75 74 ASP A C 1
ATOM 557 O O . ASP A 1 74 ? 5.129 -1.722 -5.461 1 93.75 74 ASP A O 1
ATOM 561 N N . PHE A 1 75 ? 4.715 -1.58 -3.344 1 97.06 75 PHE A N 1
ATOM 562 C CA . PHE A 1 75 ? 3.398 -0.973 -3.492 1 97.06 75 PHE A CA 1
ATOM 563 C C . PHE A 1 75 ? 3.518 0.48 -3.939 1 97.06 75 PHE A C 1
ATOM 565 O O . PHE A 1 75 ? 2.602 1.022 -4.559 1 97.06 75 PHE A O 1
ATOM 572 N N . LYS A 1 76 ? 4.66 1.115 -3.625 1 96.19 76 LYS A N 1
ATOM 573 C CA . LYS A 1 76 ? 4.906 2.473 -4.102 1 96.19 76 LYS A CA 1
ATOM 574 C C . LYS A 1 76 ? 4.879 2.535 -5.625 1 96.19 76 LYS A C 1
ATOM 576 O O . LYS A 1 76 ? 4.18 3.367 -6.203 1 96.19 76 LYS A O 1
ATOM 581 N N . GLY A 1 77 ? 5.688 1.617 -6.27 1 96.19 77 GLY A N 1
ATOM 582 C CA . GLY A 1 77 ? 5.676 1.562 -7.723 1 96.19 77 GLY A CA 1
ATOM 583 C C . GLY A 1 77 ? 4.293 1.339 -8.297 1 96.19 77 GLY A C 1
ATOM 584 O O . GLY A 1 77 ? 3.934 1.942 -9.312 1 96.19 77 GLY A O 1
ATOM 585 N N . LEU A 1 78 ? 3.531 0.539 -7.648 1 96.75 78 LEU A N 1
ATOM 586 C CA . LEU A 1 78 ? 2.178 0.224 -8.086 1 96.75 78 LEU A CA 1
ATOM 587 C C . LEU A 1 78 ? 1.291 1.465 -8.047 1 96.75 78 LEU A C 1
ATOM 589 O O . LEU A 1 78 ? 0.635 1.798 -9.039 1 96.75 78 LEU A O 1
ATOM 593 N N . PHE A 1 79 ? 1.242 2.18 -6.926 1 97.81 79 PHE A N 1
ATOM 594 C CA . PHE A 1 79 ? 0.417 3.375 -6.801 1 97.81 79 PHE A CA 1
ATOM 595 C C . PHE A 1 79 ? 0.857 4.441 -7.797 1 97.81 79 PHE A C 1
ATOM 597 O O . PHE A 1 79 ? 0.021 5.121 -8.398 1 97.81 79 PHE A O 1
ATOM 604 N N . MET A 1 80 ? 2.152 4.605 -7.973 1 97.19 80 MET A N 1
ATOM 605 C CA . MET A 1 80 ? 2.654 5.609 -8.906 1 97.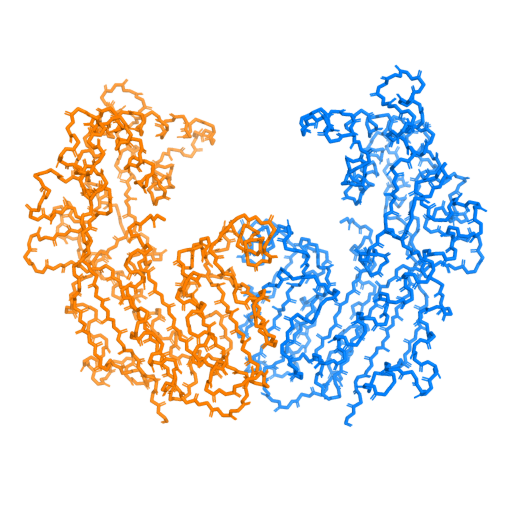19 80 MET A CA 1
ATOM 606 C C . MET A 1 80 ? 2.188 5.309 -10.328 1 97.19 80 MET A C 1
ATOM 608 O O . MET A 1 80 ? 1.812 6.219 -11.07 1 97.19 80 MET A O 1
ATOM 612 N N . ARG A 1 81 ? 2.193 4.059 -10.68 1 96.19 81 ARG A N 1
ATOM 613 C CA . ARG A 1 81 ? 1.701 3.654 -11.992 1 96.19 81 ARG A CA 1
ATOM 614 C C . ARG A 1 81 ? 0.202 3.904 -12.117 1 96.19 81 ARG A C 1
ATOM 616 O O . ARG A 1 81 ? -0.259 4.453 -13.125 1 96.19 81 ARG A O 1
ATOM 623 N N . MET A 1 82 ? -0.522 3.52 -11.117 1 96.19 82 MET A N 1
ATOM 624 C CA . MET A 1 82 ? -1.977 3.65 -11.125 1 96.19 82 MET A CA 1
ATOM 625 C C . MET A 1 82 ? -2.391 5.113 -11.227 1 96.19 82 MET A C 1
ATOM 627 O O . MET A 1 82 ? -3.379 5.441 -11.883 1 96.19 82 MET A O 1
ATOM 631 N N . GLN A 1 83 ? -1.573 5.969 -10.578 1 97.06 83 GLN A N 1
ATOM 632 C CA . GLN A 1 83 ? -1.906 7.391 -10.523 1 97.06 83 GLN A CA 1
ATOM 633 C C . GLN A 1 83 ? -1.326 8.141 -11.719 1 97.06 83 GLN A C 1
ATOM 635 O O . GLN A 1 83 ? -1.454 9.359 -11.812 1 97.06 83 GLN A O 1
ATOM 640 N N . GLY A 1 84 ? -0.598 7.469 -12.648 1 95.06 84 GLY A N 1
ATOM 641 C CA . GLY A 1 84 ? -0.073 8.062 -13.859 1 95.06 84 GLY A CA 1
ATOM 642 C C . GLY A 1 84 ? 1.203 8.852 -13.641 1 95.06 84 GLY A C 1
ATOM 643 O O . GLY A 1 84 ? 1.568 9.703 -14.453 1 95.06 84 GLY A O 1
ATOM 644 N N . LEU A 1 85 ? 1.858 8.625 -12.539 1 95.25 85 LEU A N 1
ATOM 645 C CA . LEU A 1 85 ? 3.061 9.375 -12.203 1 95.25 85 LEU A CA 1
ATOM 646 C C . LEU A 1 85 ? 4.289 8.766 -12.875 1 95.25 85 LEU A C 1
ATOM 648 O O . LEU A 1 85 ? 5.32 9.43 -13.008 1 95.25 85 LEU A O 1
ATOM 652 N N . ILE A 1 86 ? 4.234 7.496 -13.242 1 94.56 86 ILE A N 1
ATOM 653 C CA . ILE A 1 86 ? 5.25 6.824 -14.039 1 94.56 86 ILE A CA 1
ATOM 654 C C . ILE A 1 86 ? 4.59 6.066 -15.195 1 94.56 86 ILE A C 1
ATOM 656 O O . ILE A 1 86 ? 3.381 5.828 -15.172 1 94.56 86 ILE A O 1
ATOM 660 N N . PRO A 1 87 ? 5.34 5.781 -16.156 1 92.44 87 PRO A N 1
ATOM 661 C CA . PRO A 1 87 ? 4.75 5.09 -17.312 1 92.44 87 PRO A CA 1
ATOM 662 C C . PRO A 1 87 ? 4.164 3.729 -16.938 1 92.44 87 PRO A C 1
ATOM 664 O O . PRO A 1 87 ? 4.676 3.053 -16.047 1 92.44 87 PRO A O 1
ATOM 667 N N . GLY A 1 88 ? 3.168 3.363 -17.641 1 89.69 88 GLY A N 1
ATOM 668 C CA . GLY A 1 88 ? 2.508 2.08 -17.469 1 89.69 88 GLY A CA 1
ATOM 669 C C . GLY A 1 88 ? 1.292 1.912 -18.359 1 89.69 88 GLY A C 1
ATOM 670 O O . GLY A 1 88 ? 0.98 2.795 -19.172 1 89.69 88 GLY A O 1
ATOM 671 N N . PRO A 1 89 ? 0.685 0.732 -18.281 1 91.62 89 PRO A N 1
ATOM 672 C CA . PRO A 1 89 ? -0.564 0.534 -19.016 1 91.62 89 PRO A CA 1
ATOM 673 C C . PRO A 1 89 ? -1.658 1.515 -18.594 1 91.62 89 PRO A C 1
ATOM 675 O O . PRO A 1 89 ? -1.493 2.25 -17.625 1 91.62 89 PRO A O 1
ATOM 678 N N . PRO A 1 90 ? -2.709 1.589 -19.438 1 93.81 90 PRO A N 1
ATOM 679 C CA . PRO A 1 90 ? -3.801 2.486 -19.062 1 93.81 90 PRO A CA 1
ATOM 680 C C . PRO A 1 90 ? -4.328 2.205 -17.656 1 93.81 90 PRO A C 1
ATOM 682 O O . PRO A 1 90 ? -4.465 1.042 -17.266 1 93.81 90 PRO A O 1
ATOM 685 N N . SER A 1 91 ? -4.539 3.234 -16.969 1 96.75 91 SER A N 1
ATOM 686 C CA . SER A 1 91 ? -5.051 3.125 -15.602 1 96.75 91 SER A CA 1
ATOM 687 C C . SER A 1 91 ? -6.535 3.482 -15.547 1 96.75 91 SER A C 1
ATOM 689 O O . SER A 1 91 ? -6.941 4.543 -16.031 1 96.75 91 SER A O 1
ATOM 691 N N . TYR A 1 92 ? -7.301 2.65 -14.883 1 98 92 TYR A N 1
ATOM 692 C CA . TYR A 1 92 ? -8.734 2.883 -14.734 1 98 92 TYR A CA 1
ATOM 693 C C . TYR A 1 92 ? -9 4.09 -13.844 1 98 92 TYR A C 1
ATOM 695 O O . TYR A 1 92 ? -10.078 4.676 -13.891 1 98 92 TYR A O 1
ATOM 703 N N . LEU A 1 93 ? -8.07 4.508 -13.023 1 97.38 93 LEU A N 1
ATOM 704 C CA . LEU A 1 93 ? -8.242 5.656 -12.141 1 97.38 93 LEU A CA 1
ATOM 705 C C . LEU A 1 93 ? -8.273 6.953 -12.945 1 97.38 93 LEU A C 1
ATOM 707 O O . LEU A 1 93 ? -8.883 7.938 -12.523 1 97.38 93 LEU A O 1
ATOM 711 N N . LEU A 1 94 ? -7.594 6.969 -14.016 1 96.69 94 LEU A N 1
ATOM 712 C CA . LEU A 1 94 ? -7.473 8.172 -14.828 1 96.69 94 LEU A CA 1
ATOM 713 C C . LEU A 1 94 ? -8.641 8.297 -15.797 1 96.69 94 LEU A C 1
ATOM 715 O O . LEU A 1 94 ? -9.008 9.406 -16.203 1 96.69 94 LEU A O 1
ATOM 719 N N . ASP A 1 95 ? -9.281 7.211 -16.109 1 97.19 95 ASP A N 1
ATOM 720 C CA . ASP A 1 95 ? -10.258 7.211 -17.188 1 97.19 95 ASP A CA 1
ATOM 721 C C . ASP A 1 95 ? -11.688 7.152 -16.641 1 97.19 95 ASP A C 1
ATOM 723 O O . ASP A 1 95 ? -12.633 7.527 -17.344 1 97.19 95 ASP A O 1
ATOM 727 N N . PHE A 1 96 ? -11.836 6.625 -15.453 1 98 96 PHE A N 1
ATOM 728 C CA . PHE A 1 96 ? -13.18 6.414 -14.938 1 98 96 PHE A CA 1
ATOM 729 C C . PHE A 1 96 ? -13.359 7.082 -13.578 1 98 96 PHE A C 1
ATOM 731 O O . PHE A 1 96 ? -12.422 7.125 -12.781 1 98 96 PHE A O 1
ATOM 738 N N . LYS A 1 97 ? -14.531 7.582 -13.273 1 96.19 97 LYS A N 1
ATOM 739 C CA . LYS A 1 97 ? -14.875 8.203 -11.992 1 96.19 97 LYS A CA 1
ATOM 740 C C . LYS A 1 97 ? -15.391 7.164 -11 1 96.19 97 LYS A C 1
ATOM 742 O O . LYS A 1 97 ? -15.82 6.078 -11.391 1 96.19 97 LYS A O 1
ATOM 747 N N . ASN A 1 98 ? -15.336 7.449 -9.781 1 97.81 98 ASN A N 1
ATOM 748 C CA . ASN A 1 98 ? -15.906 6.641 -8.703 1 97.81 98 ASN A CA 1
ATOM 749 C C . ASN A 1 98 ? -15.258 5.262 -8.641 1 97.81 98 ASN A C 1
ATOM 751 O O . ASN A 1 98 ? -15.945 4.25 -8.484 1 97.81 98 ASN A O 1
ATOM 755 N N . VAL A 1 99 ? -13.977 5.195 -8.938 1 98.5 99 VAL A N 1
ATOM 756 C CA . VAL A 1 99 ? -13.133 4.012 -8.797 1 98.5 99 VAL A CA 1
ATOM 757 C C . VAL A 1 99 ? -12.031 4.285 -7.777 1 98.5 99 VAL A C 1
ATOM 759 O O . VAL A 1 99 ? -11.43 5.359 -7.773 1 98.5 99 VAL A O 1
ATOM 762 N N . PHE A 1 100 ? -11.828 3.381 -6.918 1 98.62 100 PHE A N 1
ATOM 763 C CA . PHE A 1 100 ? -10.875 3.521 -5.82 1 98.62 100 PHE A CA 1
ATOM 764 C C . PHE A 1 100 ? -9.883 2.369 -5.812 1 98.62 100 PHE A C 1
ATOM 766 O O . PHE A 1 100 ? -10.188 1.271 -6.281 1 98.62 100 PHE A O 1
ATOM 773 N N . VAL A 1 101 ? -8.672 2.6 -5.328 1 98.62 101 VAL A N 1
ATOM 774 C CA . VAL A 1 101 ? -7.637 1.572 -5.324 1 98.62 101 VAL A CA 1
ATOM 775 C C . VAL A 1 101 ? -6.961 1.529 -3.955 1 98.62 101 VAL A C 1
ATOM 777 O O . VAL A 1 101 ? -6.695 2.572 -3.354 1 98.62 101 VAL A O 1
ATOM 780 N N . THR A 1 102 ? -6.816 0.377 -3.371 1 98.62 102 THR A N 1
ATOM 781 C CA . THR A 1 102 ? -6.02 0.127 -2.178 1 98.62 102 THR A CA 1
ATOM 782 C C . THR A 1 102 ? -5.113 -1.087 -2.377 1 98.62 102 THR A C 1
ATOM 784 O O . THR A 1 102 ? -5.195 -1.766 -3.402 1 98.62 102 THR A O 1
ATOM 787 N N . THR A 1 103 ? -4.16 -1.244 -1.49 1 98.56 103 THR A N 1
ATOM 788 C CA . THR A 1 103 ? -3.279 -2.408 -1.53 1 98.56 103 THR A CA 1
ATOM 789 C C . THR A 1 103 ? -3.275 -3.129 -0.185 1 98.56 103 THR A C 1
ATOM 791 O O . THR A 1 103 ? -3.535 -2.518 0.854 1 98.56 103 THR A O 1
ATOM 794 N N . CYS A 1 104 ? -3.066 -4.367 -0.217 1 98.62 104 CYS A N 1
ATOM 795 C CA . CYS A 1 104 ? -3.01 -5.246 0.946 1 98.62 104 CYS A CA 1
ATOM 796 C C . CYS A 1 104 ? -1.681 -5.988 1.001 1 98.62 104 CYS A C 1
ATOM 798 O O . CYS A 1 104 ? -1.411 -6.852 0.161 1 98.62 104 CYS A O 1
ATOM 800 N N . GLY A 1 105 ? -0.809 -5.629 1.968 1 98.06 105 GLY A N 1
ATOM 801 C CA . GLY A 1 105 ? 0.465 -6.301 2.164 1 98.06 105 GLY A CA 1
ATOM 802 C C . GLY A 1 105 ? 0.425 -7.348 3.264 1 98.06 105 GLY A C 1
ATOM 803 O O . GLY A 1 105 ? 1.141 -7.234 4.262 1 98.06 105 GLY A O 1
ATOM 804 N N . THR A 1 106 ? -0.317 -8.43 3.15 1 96.38 106 THR A N 1
ATOM 805 C CA . THR A 1 106 ? -0.517 -9.453 4.172 1 96.38 106 THR A CA 1
ATOM 806 C C . THR A 1 106 ? -0.094 -10.82 3.656 1 96.38 106 THR A C 1
ATOM 808 O O . THR A 1 106 ? 0.476 -11.625 4.402 1 96.38 106 THR A O 1
ATOM 811 N N . SER A 1 107 ? -0.272 -11.188 2.398 1 95.69 107 SER A N 1
ATOM 812 C CA . SER A 1 107 ? -0.065 -12.477 1.736 1 95.69 107 SER A CA 1
ATOM 813 C C . SER A 1 107 ? -1.378 -13.234 1.583 1 95.69 107 SER A C 1
ATOM 815 O O . SER A 1 107 ? -2.18 -13.289 2.518 1 95.69 107 SER A O 1
ATOM 817 N N . PHE A 1 108 ? -1.511 -13.922 0.49 1 97.88 108 PHE A N 1
ATOM 818 C CA . PHE A 1 108 ? -2.77 -14.594 0.197 1 97.88 108 PHE A CA 1
ATOM 819 C C . PHE A 1 108 ? -2.891 -15.883 1.005 1 97.88 108 PHE A C 1
ATOM 821 O O . PHE A 1 108 ? -3.934 -16.547 0.98 1 97.88 108 PHE A O 1
ATOM 828 N N . TYR A 1 109 ? -1.894 -16.281 1.86 1 97.81 109 TYR A N 1
ATOM 829 C CA . TYR A 1 109 ? -1.995 -17.438 2.758 1 97.81 109 TYR A CA 1
ATOM 830 C C . TYR A 1 109 ? -2.801 -17.078 4 1 97.81 109 TYR A C 1
ATOM 832 O O . TYR A 1 109 ? -3.09 -17.953 4.828 1 97.81 109 TYR A O 1
ATOM 840 N N . SER A 1 110 ? -3.162 -15.859 4.164 1 97.56 110 SER A N 1
ATOM 841 C CA . SER A 1 110 ? -4.023 -15.352 5.227 1 97.56 110 SER A CA 1
ATOM 842 C C . SER A 1 110 ? -5.297 -14.734 4.66 1 97.56 110 SER A C 1
ATOM 844 O O . SER A 1 110 ? -5.391 -14.492 3.455 1 97.56 110 SER A O 1
ATOM 846 N N . GLN A 1 111 ? -6.258 -14.664 5.523 1 98.19 111 GLN A N 1
ATOM 847 C CA . GLN A 1 111 ? -7.383 -13.82 5.113 1 98.19 111 GLN A CA 1
ATOM 848 C C . GLN A 1 111 ? -6.961 -12.359 4.984 1 98.19 111 GLN A C 1
ATOM 850 O O . GLN A 1 111 ? -6.32 -11.812 5.883 1 98.19 111 GLN A O 1
ATOM 855 N N . CYS A 1 112 ? -7.262 -11.742 3.902 1 98.5 112 CYS A N 1
ATOM 856 C CA . CYS A 1 112 ? -6.742 -10.422 3.574 1 98.5 112 CYS A CA 1
ATOM 857 C C . CYS A 1 112 ? -7.801 -9.344 3.807 1 98.5 112 CYS A C 1
ATOM 859 O O . CYS A 1 112 ? -7.473 -8.18 4.023 1 98.5 112 CYS A O 1
ATOM 861 N N . LEU A 1 113 ? -9.062 -9.719 3.736 1 98.69 113 LEU A N 1
ATOM 862 C CA . LEU A 1 113 ? -10.172 -8.781 3.791 1 98.69 113 LEU A CA 1
ATOM 863 C C . LEU A 1 113 ? -11.305 -9.328 4.648 1 98.69 113 LEU A C 1
ATOM 865 O O . LEU A 1 113 ? -11.352 -10.531 4.926 1 98.69 113 LEU A O 1
ATOM 869 N N . PRO A 1 114 ? -12.219 -8.484 5.117 1 98 114 PRO A N 1
ATOM 870 C CA . PRO A 1 114 ? -13.328 -8.945 5.953 1 98 114 PRO A CA 1
ATOM 871 C C . PRO A 1 114 ? -14.219 -9.969 5.25 1 98 114 PRO A C 1
ATOM 873 O O . PRO A 1 114 ? -14.203 -10.07 4.02 1 98 114 PRO A O 1
ATOM 876 N N . ASP A 1 115 ? -14.969 -10.727 6.023 1 97.25 115 ASP A N 1
ATOM 877 C CA . ASP A 1 115 ? -15.914 -11.703 5.492 1 97.25 115 ASP A CA 1
ATOM 878 C C . ASP A 1 115 ? -16.906 -11.039 4.535 1 97.25 115 ASP A C 1
ATOM 880 O O . ASP A 1 115 ? -17.344 -9.914 4.773 1 97.25 115 ASP A O 1
ATOM 884 N N . ASN A 1 116 ? -17.156 -11.742 3.428 1 95.62 116 ASN A N 1
ATOM 885 C CA . ASN A 1 116 ? -18.234 -11.352 2.535 1 95.62 116 ASN A CA 1
ATOM 886 C C . ASN A 1 116 ? -18.047 -9.93 2.004 1 95.62 116 ASN A C 1
ATOM 888 O O . ASN A 1 116 ? -18.969 -9.117 2.025 1 95.62 116 ASN A O 1
ATOM 892 N N . SER A 1 117 ? -16.859 -9.625 1.623 1 96.44 117 SER A N 1
ATOM 893 C CA . SER A 1 117 ? -16.562 -8.25 1.224 1 96.44 117 SER A CA 1
ATOM 894 C C . SER A 1 117 ? -16.094 -8.18 -0.226 1 96.44 117 SER A C 1
ATOM 896 O O . SER A 1 117 ? -16 -7.094 -0.802 1 96.44 117 SER A O 1
ATOM 898 N N . VAL A 1 118 ? -15.805 -9.305 -0.888 1 97.81 118 VAL A N 1
ATOM 899 C CA . VAL A 1 118 ? -15.211 -9.336 -2.221 1 97.81 118 VAL A CA 1
ATOM 900 C C . VAL A 1 118 ? -16.25 -9.773 -3.242 1 97.81 118 VAL A C 1
ATOM 902 O O . VAL A 1 118 ? -16.922 -10.797 -3.059 1 97.81 118 VAL A O 1
ATOM 905 N N . THR A 1 119 ? -16.391 -9.016 -4.309 1 98.19 119 THR A N 1
ATOM 906 C CA . THR A 1 119 ? -17.359 -9.328 -5.352 1 98.19 119 THR A CA 1
ATOM 907 C C . THR A 1 119 ? -16.719 -10.125 -6.477 1 98.19 119 THR A C 1
ATOM 909 O O . THR A 1 119 ? -17.391 -10.906 -7.152 1 98.19 119 THR A O 1
ATOM 912 N N . PHE A 1 120 ? -15.438 -9.906 -6.738 1 98.56 120 PHE A N 1
ATOM 913 C CA . PHE A 1 120 ? -14.703 -10.641 -7.762 1 98.56 120 PHE A CA 1
ATOM 914 C C . PHE A 1 120 ? -13.242 -10.797 -7.371 1 98.56 120 PHE A C 1
ATOM 916 O O . PHE A 1 120 ? -12.586 -9.828 -6.98 1 98.56 120 PHE A O 1
ATOM 923 N N . GLY A 1 121 ? -12.727 -12 -7.488 1 98.75 121 GLY A N 1
ATOM 924 C CA . GLY A 1 121 ? -11.32 -12.281 -7.211 1 98.75 121 GLY A CA 1
ATOM 925 C C . GLY A 1 121 ? -10.562 -12.766 -8.43 1 98.75 121 GLY A C 1
ATOM 926 O O . GLY A 1 121 ? -11.109 -13.477 -9.273 1 98.75 121 GLY A O 1
ATOM 927 N N . PHE A 1 122 ? -9.273 -12.398 -8.508 1 98.81 122 PHE A N 1
ATOM 928 C CA . PHE A 1 122 ? -8.375 -12.812 -9.578 1 98.81 122 PHE A CA 1
ATOM 929 C C . PHE A 1 122 ? -6.996 -13.156 -9.023 1 98.81 122 PHE A C 1
ATOM 931 O O . PHE A 1 122 ? -6.57 -12.594 -8.008 1 98.81 122 PHE A O 1
ATOM 938 N N . SER A 1 123 ? -6.332 -14.047 -9.586 1 98.44 123 SER A N 1
ATOM 939 C CA . SER A 1 123 ? -4.93 -14.336 -9.312 1 98.44 123 SER A CA 1
ATOM 940 C C . SER A 1 123 ? -4.27 -15.047 -10.492 1 98.44 123 SER A C 1
ATOM 942 O O . SER A 1 123 ? -4.906 -15.844 -11.18 1 98.44 123 SER A O 1
ATOM 944 N N . SER A 1 124 ? -3.021 -14.703 -10.664 1 96.38 124 SER A N 1
ATOM 945 C CA . SER A 1 124 ? -2.305 -15.352 -11.758 1 96.38 124 SER A CA 1
ATOM 946 C C . SER A 1 124 ? -0.873 -15.688 -11.359 1 96.38 124 SER A C 1
ATOM 948 O O . SER A 1 124 ? -0.157 -14.844 -10.82 1 96.38 124 SER A O 1
ATOM 950 N N . SER A 1 125 ? -0.481 -16.906 -11.617 1 92.25 125 SER A N 1
ATOM 951 C CA . SER A 1 125 ? 0.897 -17.391 -11.625 1 92.25 125 SER A CA 1
ATOM 952 C C . SER A 1 125 ? 1.597 -17.062 -10.305 1 92.25 125 SER A C 1
ATOM 954 O O . SER A 1 125 ? 2.701 -16.516 -10.305 1 92.25 125 SER A O 1
ATOM 956 N N . CYS A 1 126 ? 0.966 -17.391 -9.234 1 94.81 126 CYS A N 1
ATOM 957 C CA . CYS A 1 126 ? 1.656 -17.094 -7.988 1 94.81 126 CYS A CA 1
ATOM 958 C C . CYS A 1 126 ? 1.321 -18.125 -6.918 1 94.81 126 CYS A C 1
ATOM 960 O O . CYS A 1 126 ? 2.061 -18.281 -5.945 1 94.81 126 CYS A O 1
ATOM 962 N N . MET A 1 127 ? 0.293 -18.922 -7.098 1 96.81 127 MET A N 1
ATOM 963 C CA . MET A 1 127 ? -0.162 -19.797 -6.02 1 96.81 127 MET A CA 1
ATOM 964 C C . MET A 1 127 ? 0.571 -21.141 -6.051 1 96.81 127 MET A C 1
ATOM 966 O O . MET A 1 127 ? 0.177 -22.078 -5.367 1 96.81 127 MET A O 1
ATOM 970 N N . HIS A 1 128 ? 1.635 -21.219 -6.922 1 93.94 128 HIS A N 1
ATOM 971 C CA . HIS A 1 128 ? 2.547 -22.359 -6.883 1 93.94 128 HIS A CA 1
ATOM 972 C C . HIS A 1 128 ? 3.617 -22.172 -5.809 1 93.94 128 HIS A C 1
ATOM 974 O O . HIS A 1 128 ? 4.289 -23.125 -5.426 1 93.94 128 HIS A O 1
ATOM 980 N N . TRP A 1 129 ? 3.859 -20.938 -5.395 1 94.88 129 TRP A N 1
ATOM 981 C CA . TRP A 1 129 ? 4.754 -20.703 -4.266 1 94.88 129 TRP A CA 1
ATOM 982 C C . TRP A 1 129 ? 4.176 -21.297 -2.986 1 94.88 129 TRP A C 1
ATOM 984 O O . TRP A 1 129 ? 2.971 -21.219 -2.748 1 94.88 129 TRP A O 1
ATOM 994 N N . LEU A 1 130 ? 5.062 -21.781 -2.199 1 96.62 130 LEU A N 1
ATOM 995 C CA . LEU A 1 130 ? 4.602 -22.406 -0.966 1 96.62 130 LEU A CA 1
ATOM 996 C C . LEU A 1 130 ? 4.824 -21.5 0.229 1 96.62 130 LEU A C 1
ATOM 998 O O . LEU A 1 130 ? 5.77 -20.703 0.239 1 96.62 130 LEU A O 1
ATOM 1002 N N . ARG A 1 131 ? 3.934 -21.656 1.216 1 94.38 131 ARG A N 1
ATOM 1003 C CA . ARG A 1 131 ? 4.043 -20.859 2.439 1 94.38 131 ARG A CA 1
ATOM 1004 C C . ARG A 1 131 ? 5.281 -21.266 3.234 1 94.38 131 ARG A C 1
ATOM 1006 O O . ARG A 1 131 ? 5.996 -20.391 3.75 1 94.38 131 ARG A O 1
ATOM 1013 N N . ASP A 1 132 ? 5.461 -22.594 3.332 1 93.69 132 ASP A N 1
ATOM 1014 C CA . ASP A 1 132 ? 6.586 -23.156 4.082 1 93.69 132 ASP A CA 1
ATOM 1015 C C . ASP A 1 132 ? 7.395 -24.109 3.223 1 93.69 132 ASP A C 1
ATOM 1017 O O . ASP A 1 132 ? 6.848 -24.781 2.336 1 93.69 132 ASP A O 1
ATOM 1021 N N . LYS A 1 133 ? 8.68 -24.156 3.498 1 92.06 133 LYS A N 1
ATOM 1022 C CA . LYS A 1 133 ? 9.531 -25.188 2.908 1 92.06 133 LYS A CA 1
ATOM 1023 C C . LYS A 1 133 ? 9.516 -26.469 3.742 1 92.06 133 LYS A C 1
ATOM 1025 O O . LYS A 1 133 ? 10.031 -26.484 4.859 1 92.06 133 LYS A O 1
ATOM 1030 N N . PRO A 1 134 ? 8.969 -27.422 3.23 1 95.56 134 PRO A N 1
ATOM 1031 C CA . PRO A 1 134 ? 8.812 -28.625 4.055 1 95.56 134 PRO A CA 1
ATOM 1032 C C . PRO A 1 134 ? 10.125 -29.375 4.277 1 95.56 134 PRO A C 1
ATOM 1034 O O . PRO A 1 134 ? 10.297 -30.031 5.301 1 95.56 134 PRO A O 1
ATOM 1037 N N . CYS A 1 135 ? 11 -29.328 3.391 1 94 135 CYS A N 1
ATOM 1038 C CA . CYS A 1 135 ? 12.32 -29.938 3.479 1 94 135 CYS A CA 1
ATOM 1039 C C . CYS A 1 135 ? 13.234 -29.422 2.371 1 94 135 CYS A C 1
ATOM 1041 O O . CYS A 1 135 ? 12.812 -28.641 1.521 1 94 135 CYS A O 1
ATOM 1043 N N . ASP A 1 136 ? 14.523 -29.797 2.486 1 91.75 136 ASP A N 1
ATOM 1044 C CA . ASP A 1 136 ? 15.438 -29.516 1.388 1 91.75 136 ASP A CA 1
ATOM 1045 C C . ASP A 1 136 ? 15.266 -30.516 0.248 1 91.75 136 ASP A C 1
ATOM 1047 O O . ASP A 1 136 ? 14.828 -31.641 0.471 1 91.75 136 ASP A O 1
ATOM 1051 N N . ILE A 1 137 ? 15.453 -30.062 -0.935 1 92.12 137 ILE A N 1
ATOM 1052 C CA . ILE A 1 137 ? 15.516 -30.938 -2.094 1 92.12 137 ILE A CA 1
ATOM 1053 C C . ILE A 1 137 ? 16.969 -31.297 -2.387 1 92.12 137 ILE A C 1
ATOM 1055 O O . ILE A 1 137 ? 17.766 -30.438 -2.785 1 92.12 137 ILE A O 1
ATOM 1059 N N . THR A 1 138 ? 17.266 -32.438 -2.197 1 88.31 138 THR A N 1
ATOM 1060 C CA . THR A 1 138 ? 18.656 -32.906 -2.311 1 88.31 138 THR A CA 1
ATOM 1061 C C . THR A 1 138 ? 19.125 -32.812 -3.76 1 88.31 138 THR A C 1
ATOM 1063 O O . THR A 1 138 ? 18.578 -33.5 -4.629 1 88.31 138 THR A O 1
ATOM 1066 N N . GLY A 1 139 ? 20.094 -31.984 -4.016 1 82.88 139 GLY A N 1
ATOM 1067 C CA . GLY A 1 139 ? 20.797 -31.969 -5.289 1 82.88 139 GLY A CA 1
ATOM 1068 C C . GLY A 1 139 ? 20.016 -31.281 -6.395 1 82.88 139 GLY A C 1
ATOM 1069 O O . GLY A 1 139 ? 20.344 -31.438 -7.574 1 82.88 139 GLY A O 1
ATOM 1070 N N . ALA A 1 140 ? 18.906 -30.688 -6.043 1 87.25 140 ALA A N 1
ATOM 1071 C CA . ALA A 1 140 ? 18.094 -30.031 -7.066 1 87.25 140 ALA A CA 1
ATOM 1072 C C . ALA A 1 140 ? 17.594 -28.688 -6.582 1 87.25 140 ALA A C 1
ATOM 1074 O O . ALA A 1 140 ? 17.453 -28.453 -5.375 1 87.25 140 ALA A O 1
ATOM 1075 N N . LEU A 1 141 ? 17.281 -27.812 -7.582 1 90.81 141 LEU A N 1
ATOM 1076 C CA . LEU A 1 141 ? 16.781 -26.484 -7.262 1 90.81 141 LEU A CA 1
ATOM 1077 C C . LEU A 1 141 ? 15.266 -26.531 -7.039 1 90.81 141 LEU A C 1
ATOM 1079 O O . LEU A 1 141 ? 14.719 -25.703 -6.312 1 90.81 141 LEU A O 1
ATOM 1083 N N . CYS A 1 142 ? 14.617 -27.516 -7.672 1 89.56 142 CYS A N 1
ATOM 1084 C CA . CYS A 1 142 ? 13.156 -27.547 -7.672 1 89.56 142 CYS A CA 1
ATOM 1085 C C . CYS A 1 142 ? 12.633 -28.969 -7.512 1 89.56 142 CYS A C 1
ATOM 1087 O O . CYS A 1 142 ? 13.328 -29.922 -7.859 1 89.56 142 CYS A O 1
ATOM 1089 N N . HIS A 1 143 ? 11.43 -29.094 -7.055 1 88.06 143 HIS A N 1
ATOM 1090 C CA . HIS A 1 143 ? 10.828 -30.391 -6.805 1 88.06 143 HIS A CA 1
ATOM 1091 C C . HIS A 1 143 ? 10.695 -31.203 -8.094 1 88.06 143 HIS A C 1
ATOM 1093 O O . HIS A 1 143 ? 10.773 -32.438 -8.07 1 88.06 143 HIS A O 1
ATOM 1099 N N . ILE A 1 144 ? 10.562 -30.562 -9.18 1 83.88 144 ILE A N 1
ATOM 1100 C CA . ILE A 1 144 ? 10.391 -31.219 -10.477 1 83.88 144 ILE A CA 1
ATOM 1101 C C . ILE A 1 144 ? 11.625 -32.062 -10.805 1 83.88 144 ILE A C 1
ATOM 1103 O O . ILE A 1 144 ? 11.516 -33.094 -11.422 1 83.88 144 ILE A O 1
ATOM 1107 N N . MET A 1 145 ? 12.766 -31.594 -10.359 1 83.31 145 MET A N 1
ATOM 1108 C CA . MET A 1 145 ? 14.039 -32.25 -10.664 1 83.31 145 MET A CA 1
ATOM 1109 C C . MET A 1 145 ? 14.445 -33.188 -9.547 1 83.31 145 MET A C 1
ATOM 1111 O O . MET A 1 145 ? 15.414 -33.938 -9.688 1 83.31 145 MET A O 1
ATOM 1115 N N . GLY A 1 146 ? 13.703 -33.094 -8.484 1 85.12 146 GLY A N 1
ATOM 1116 C CA . GLY A 1 146 ? 14.055 -33.969 -7.367 1 85.12 146 GLY A CA 1
ATOM 1117 C C . GLY A 1 146 ? 13.742 -35.406 -7.633 1 85.12 146 GLY A C 1
ATOM 1118 O O . GLY A 1 146 ? 12.789 -35.75 -8.344 1 85.12 146 GLY A O 1
ATOM 1119 N N . THR A 1 147 ? 14.57 -36.25 -6.973 1 87.38 147 THR A N 1
ATOM 1120 C CA . THR A 1 147 ? 14.398 -37.688 -7.238 1 87.38 147 THR A CA 1
ATOM 1121 C C . THR A 1 147 ? 13.984 -38.438 -5.969 1 87.38 147 THR A C 1
ATOM 1123 O O . THR A 1 147 ? 13.523 -39.562 -6.035 1 87.38 147 THR A O 1
ATOM 1126 N N . ASP A 1 148 ? 14.164 -37.844 -4.898 1 92.25 148 ASP A N 1
ATOM 1127 C CA . ASP A 1 148 ? 13.789 -38.469 -3.643 1 92.25 148 ASP A CA 1
ATOM 1128 C C . ASP A 1 148 ? 12.273 -38.469 -3.447 1 92.25 148 ASP A C 1
ATOM 1130 O O . ASP A 1 148 ? 11.664 -37.406 -3.379 1 92.25 148 ASP A O 1
ATOM 1134 N N . VAL A 1 149 ? 11.727 -39.656 -3.277 1 93.75 149 VAL A N 1
ATOM 1135 C CA . VAL A 1 149 ? 10.281 -39.812 -3.215 1 93.75 149 VAL A CA 1
ATOM 1136 C C . VAL A 1 149 ? 9.734 -39.156 -1.957 1 93.75 149 VAL A C 1
ATOM 1138 O O . VAL A 1 149 ? 8.68 -38.5 -1.993 1 93.75 149 VAL A O 1
ATOM 1141 N N . LYS A 1 150 ? 10.406 -39.281 -0.885 1 96 150 LYS A N 1
ATOM 1142 C CA . LYS A 1 150 ? 9.953 -38.688 0.374 1 96 150 LYS A CA 1
ATOM 1143 C C . LYS A 1 150 ? 9.938 -37.156 0.296 1 96 150 LYS A C 1
ATOM 1145 O O . LYS A 1 150 ? 9.031 -36.531 0.826 1 96 150 LYS A O 1
ATOM 1150 N N . GLU A 1 151 ? 10.922 -36.625 -0.345 1 94.94 151 GLU A N 1
ATOM 1151 C CA . GLU A 1 151 ? 11 -35.188 -0.521 1 94.94 151 GLU A CA 1
ATOM 1152 C C . GLU A 1 151 ? 9.875 -34.656 -1.413 1 94.94 151 GLU A C 1
ATOM 1154 O O . GLU A 1 151 ? 9.242 -33.656 -1.109 1 94.94 151 GLU A O 1
ATOM 1159 N N . LYS A 1 152 ? 9.648 -35.375 -2.443 1 93.25 152 LYS A N 1
ATOM 1160 C CA . LYS A 1 152 ? 8.578 -35 -3.367 1 93.25 152 LYS A CA 1
ATOM 1161 C C . LYS A 1 152 ? 7.219 -35.062 -2.678 1 93.25 152 LYS A C 1
ATOM 1163 O O . LYS A 1 152 ? 6.395 -34.156 -2.867 1 93.25 152 LYS A O 1
ATOM 1168 N N . GLU A 1 153 ? 7.02 -36.062 -1.927 1 96 153 GLU A N 1
ATOM 1169 C CA . GLU A 1 153 ? 5.762 -36.219 -1.202 1 96 153 GLU A CA 1
ATOM 1170 C C . GLU A 1 153 ? 5.582 -35.094 -0.176 1 96 153 GLU A C 1
ATOM 1172 O O . GLU A 1 153 ? 4.465 -34.625 0.053 1 96 153 GLU A O 1
ATOM 1177 N N . ALA A 1 154 ? 6.668 -34.719 0.447 1 97 154 ALA A N 1
ATOM 1178 C CA . ALA A 1 154 ? 6.609 -33.656 1.422 1 97 154 ALA A CA 1
ATOM 1179 C C . ALA A 1 154 ? 6.164 -32.344 0.765 1 97 154 ALA A C 1
ATOM 1181 O O . ALA A 1 154 ? 5.336 -31.609 1.316 1 97 154 ALA A O 1
ATOM 1182 N N . PHE A 1 155 ? 6.66 -32.062 -0.392 1 96.44 155 PHE A N 1
ATOM 1183 C CA . PHE A 1 155 ? 6.281 -30.859 -1.127 1 96.44 155 PHE A CA 1
ATOM 1184 C C . PHE A 1 155 ? 4.832 -30.953 -1.588 1 96.44 155 PHE A C 1
ATOM 1186 O O . PHE A 1 155 ? 4.09 -29.969 -1.509 1 96.44 155 PHE A O 1
ATOM 1193 N N . ALA A 1 156 ? 4.445 -32.094 -2.033 1 96.06 156 ALA A N 1
ATOM 1194 C CA . ALA A 1 156 ? 3.066 -32.312 -2.473 1 96.06 156 ALA A CA 1
ATOM 1195 C C . ALA A 1 156 ? 2.086 -32.062 -1.325 1 96.06 156 ALA A C 1
ATOM 1197 O O . ALA A 1 156 ? 1.044 -31.438 -1.507 1 96.06 156 ALA A O 1
ATOM 1198 N N . ARG A 1 157 ? 2.438 -32.594 -0.205 1 97.75 157 ARG A N 1
ATOM 1199 C CA . ARG A 1 157 ? 1.587 -32.438 0.972 1 97.75 157 ARG A CA 1
ATOM 1200 C C . ARG A 1 157 ? 1.471 -30.984 1.384 1 97.75 157 ARG A C 1
ATOM 1202 O O . ARG A 1 157 ? 0.376 -30.5 1.69 1 97.75 157 ARG A O 1
ATOM 1209 N N . GLN A 1 158 ? 2.604 -30.312 1.404 1 98 158 GLN A N 1
ATOM 1210 C CA . GLN A 1 158 ? 2.598 -28.891 1.741 1 98 158 GLN A CA 1
ATOM 1211 C C . GLN A 1 158 ? 1.779 -28.094 0.733 1 98 158 GLN A C 1
ATOM 1213 O O . GLN A 1 158 ? 1.033 -27.188 1.11 1 98 158 GLN A O 1
ATOM 1218 N N . ALA A 1 159 ? 1.928 -28.438 -0.494 1 97.69 159 ALA A N 1
ATOM 1219 C CA . ALA A 1 159 ? 1.196 -27.75 -1.554 1 97.69 159 ALA A CA 1
ATOM 1220 C C . ALA A 1 159 ? -0.31 -27.938 -1.397 1 97.69 159 ALA A C 1
ATOM 1222 O O . ALA A 1 159 ? -1.087 -27 -1.597 1 97.69 159 ALA A O 1
ATOM 1223 N N . ALA A 1 160 ? -0.694 -29.141 -1.09 1 97.62 160 ALA A N 1
ATOM 1224 C CA . ALA A 1 160 ? -2.109 -29.438 -0.884 1 97.62 160 ALA A CA 1
ATOM 1225 C C . ALA A 1 160 ? -2.672 -28.641 0.285 1 97.62 160 ALA A C 1
ATOM 1227 O O . ALA A 1 160 ? -3.764 -28.062 0.19 1 97.62 160 ALA A O 1
ATOM 1228 N N . LYS A 1 161 ? -1.92 -28.609 1.33 1 98.12 161 LYS A N 1
ATOM 1229 C CA . LYS A 1 161 ? -2.316 -27.844 2.504 1 98.12 161 LYS A CA 1
ATOM 1230 C C . LYS A 1 161 ? -2.439 -26.359 2.172 1 98.12 161 LYS A C 1
ATOM 1232 O O . LYS A 1 161 ? -3.404 -25.703 2.572 1 98.12 161 LYS A O 1
ATOM 1237 N N . ASP A 1 162 ? -1.453 -25.828 1.495 1 98.38 162 ASP A N 1
ATOM 1238 C CA . ASP A 1 162 ? -1.442 -24.422 1.109 1 98.38 162 ASP A CA 1
ATOM 1239 C C . ASP A 1 162 ? -2.625 -24.094 0.203 1 98.38 162 ASP A C 1
ATOM 1241 O O . ASP A 1 162 ? -3.273 -23.047 0.372 1 98.38 162 ASP A O 1
ATOM 1245 N N . TRP A 1 163 ? -2.885 -24.953 -0.76 1 98.25 163 TRP A N 1
ATOM 1246 C CA . TRP A 1 163 ? -3.982 -24.75 -1.7 1 98.25 163 TRP A CA 1
ATOM 1247 C C . TRP A 1 163 ? -5.32 -24.672 -0.971 1 98.25 163 TRP A C 1
ATOM 1249 O O . TRP A 1 163 ? -6.113 -23.766 -1.204 1 98.25 163 TRP A O 1
ATOM 1259 N N . GLU A 1 164 ? -5.539 -25.562 -0.097 1 98.38 164 GLU A N 1
ATOM 1260 C CA . GLU A 1 164 ? -6.754 -25.562 0.713 1 98.38 164 GLU A CA 1
ATOM 1261 C C . GLU A 1 164 ? -6.852 -24.297 1.555 1 98.38 164 GLU A C 1
ATOM 1263 O O . GLU A 1 164 ? -7.918 -23.688 1.641 1 98.38 164 GLU A O 1
ATOM 1268 N N . THR A 1 165 ? -5.754 -23.938 2.154 1 98.62 165 THR A N 1
ATOM 1269 C CA . THR A 1 165 ? -5.703 -22.734 2.986 1 98.62 165 THR A CA 1
ATOM 1270 C C . THR A 1 165 ? -6.074 -21.5 2.176 1 98.62 165 THR A C 1
ATOM 1272 O O . THR A 1 165 ? -6.887 -20.672 2.617 1 98.62 165 THR A O 1
ATOM 1275 N N . ILE A 1 166 ? -5.488 -21.344 1.025 1 98.75 166 ILE A N 1
ATOM 1276 C CA . ILE A 1 166 ? -5.742 -20.203 0.144 1 98.75 166 ILE A CA 1
ATOM 1277 C C . ILE A 1 166 ? -7.223 -20.156 -0.214 1 98.75 166 ILE A C 1
ATOM 1279 O O . ILE A 1 166 ? -7.859 -19.109 -0.097 1 98.75 166 ILE A O 1
ATOM 1283 N N . LEU A 1 167 ? -7.785 -21.266 -0.579 1 98.75 167 LEU A N 1
ATOM 1284 C CA . LEU A 1 167 ? -9.172 -21.344 -1.015 1 98.75 167 LEU A CA 1
ATOM 1285 C C . LEU A 1 167 ? -10.125 -21.016 0.132 1 98.75 167 LEU A C 1
ATOM 1287 O O . LEU A 1 167 ? -11.125 -20.328 -0.068 1 98.75 167 LEU A O 1
ATOM 1291 N N . LEU A 1 168 ? -9.836 -21.453 1.312 1 98.81 168 LEU A N 1
ATOM 1292 C CA . LEU A 1 168 ? -10.719 -21.219 2.447 1 98.81 168 LEU A CA 1
ATOM 1293 C C . LEU A 1 168 ? -10.75 -19.734 2.816 1 98.81 168 LEU A C 1
ATOM 1295 O O . LEU A 1 168 ? -11.797 -19.203 3.176 1 98.81 168 LEU A O 1
ATOM 1299 N N . HIS A 1 169 ? -9.641 -19.109 2.791 1 98.69 169 HIS A N 1
ATOM 1300 C CA . HIS A 1 169 ? -9.633 -17.672 3.039 1 98.69 169 HIS A CA 1
ATOM 1301 C C . HIS A 1 169 ? -10.422 -16.922 1.97 1 98.69 169 HIS A C 1
ATOM 1303 O O . HIS A 1 169 ? -11.133 -15.961 2.275 1 98.69 169 HIS A O 1
ATOM 1309 N N . ARG A 1 170 ? -10.305 -17.328 0.707 1 98.81 170 ARG A N 1
ATOM 1310 C CA . ARG A 1 170 ? -11.078 -16.734 -0.371 1 98.81 170 ARG A CA 1
ATOM 1311 C C . ARG A 1 170 ? -12.57 -16.984 -0.175 1 98.81 170 ARG A C 1
ATOM 1313 O O . ARG A 1 170 ? -13.391 -16.094 -0.417 1 98.81 170 ARG A O 1
ATOM 1320 N N . ALA A 1 171 ? -12.867 -18.156 0.24 1 98.62 171 ALA A N 1
ATOM 1321 C CA . ALA A 1 171 ? -14.266 -18.469 0.522 1 98.62 171 ALA A CA 1
ATOM 1322 C C . ALA A 1 171 ? -14.836 -17.516 1.568 1 98.62 171 ALA A C 1
ATOM 1324 O O . ALA A 1 171 ? -15.984 -17.078 1.452 1 98.62 171 ALA A O 1
ATOM 1325 N N . ALA A 1 172 ? -14.109 -17.234 2.576 1 98.19 172 ALA A N 1
ATOM 1326 C CA . ALA A 1 172 ? -14.547 -16.328 3.637 1 98.19 172 ALA A CA 1
ATOM 1327 C C . ALA A 1 172 ? -14.742 -14.906 3.104 1 98.19 172 ALA A C 1
ATOM 1329 O O . ALA A 1 172 ? -15.68 -14.211 3.506 1 98.19 172 ALA A O 1
ATOM 1330 N N . GLU A 1 173 ? -13.922 -14.469 2.199 1 98.5 173 GLU A N 1
ATOM 1331 C CA . GLU A 1 173 ? -13.891 -13.086 1.729 1 98.5 173 GLU A CA 1
ATOM 1332 C C . GLU A 1 173 ? -14.961 -12.844 0.664 1 98.5 173 GLU A C 1
ATOM 1334 O O . GLU A 1 173 ? -15.523 -11.75 0.579 1 98.5 173 GLU A O 1
ATOM 1339 N N . LEU A 1 174 ? -15.227 -13.836 -0.177 1 98.19 174 LEU A N 1
ATOM 1340 C CA . LEU A 1 174 ? -16.141 -13.688 -1.298 1 98.19 174 LEU A CA 1
ATOM 1341 C C . LEU A 1 174 ? -17.578 -13.539 -0.805 1 98.19 174 LEU A C 1
ATOM 1343 O O . LEU A 1 174 ? -18 -14.242 0.116 1 98.19 174 LEU A O 1
ATOM 1347 N N . LYS A 1 175 ? -18.281 -12.609 -1.416 1 97.06 175 LYS A N 1
ATOM 1348 C CA . LYS A 1 175 ? -19.719 -12.516 -1.206 1 97.06 175 LYS A CA 1
ATOM 1349 C C . LYS A 1 175 ? -20.453 -13.695 -1.83 1 97.06 175 LYS A C 1
ATOM 1351 O O . LYS A 1 175 ? -19.938 -14.336 -2.752 1 97.06 175 LYS A O 1
ATOM 1356 N N . SER A 1 176 ? -21.656 -13.914 -1.339 1 96.38 176 SER A N 1
ATOM 1357 C CA . SER A 1 176 ? -22.5 -14.93 -1.958 1 96.38 176 SER A CA 1
ATOM 1358 C C . SER A 1 176 ? -22.766 -14.609 -3.424 1 96.38 176 SER A C 1
ATOM 1360 O O . SER A 1 176 ? -23.109 -13.477 -3.764 1 96.38 176 SER A O 1
ATOM 1362 N N . GLY A 1 177 ? -22.578 -15.586 -4.273 1 97.12 177 GLY A N 1
ATOM 1363 C CA . GLY A 1 177 ? -22.844 -15.43 -5.691 1 97.12 177 GLY A CA 1
ATOM 1364 C C . GLY A 1 177 ? -21.688 -14.789 -6.449 1 97.12 177 GLY A C 1
ATOM 1365 O O . GLY A 1 177 ? -21.766 -14.594 -7.664 1 97.12 177 GLY A O 1
ATOM 1366 N N . SER A 1 178 ? -20.625 -14.453 -5.746 1 97.81 178 SER A N 1
ATOM 1367 C CA . SER A 1 178 ? -19.453 -13.836 -6.371 1 97.81 178 SER A CA 1
ATOM 1368 C C . SER A 1 178 ? -18.562 -14.891 -7.039 1 97.81 178 SER A C 1
ATOM 1370 O O . SER A 1 178 ? -18.734 -16.094 -6.809 1 97.81 178 SER A O 1
ATOM 1372 N N . LYS A 1 179 ? -17.672 -14.453 -7.914 1 98.38 179 LYS A N 1
ATOM 1373 C CA . LYS A 1 179 ? -16.828 -15.367 -8.688 1 98.38 179 LYS A CA 1
ATOM 1374 C C . LYS A 1 179 ? -15.359 -14.992 -8.586 1 98.38 179 LYS A C 1
ATOM 1376 O O . LYS A 1 179 ? -15.023 -13.875 -8.188 1 98.38 179 LYS A O 1
ATOM 1381 N N . MET A 1 180 ? -14.562 -15.906 -8.906 1 98.62 180 MET A N 1
ATOM 1382 C CA . MET A 1 180 ? -13.117 -15.742 -8.961 1 98.62 180 MET A CA 1
ATOM 1383 C C . MET A 1 180 ? -12.523 -16.469 -10.164 1 98.62 180 MET A C 1
ATOM 1385 O O . MET A 1 180 ? -12.984 -17.547 -10.531 1 98.62 180 MET A O 1
ATOM 1389 N N . VAL A 1 181 ? -11.555 -15.859 -10.766 1 98.81 181 VAL A N 1
ATOM 1390 C CA . VAL A 1 181 ? -10.805 -16.484 -11.852 1 98.81 181 VAL A CA 1
ATOM 1391 C C . VAL A 1 181 ? -9.344 -16.656 -11.438 1 98.81 181 VAL A C 1
ATOM 1393 O O . VAL A 1 181 ? -8.664 -15.688 -11.109 1 98.81 181 VAL A O 1
ATOM 1396 N N . LEU A 1 182 ? -8.883 -17.875 -11.438 1 98.5 182 LEU A N 1
ATOM 1397 C CA . LEU A 1 182 ? -7.496 -18.203 -11.141 1 98.5 182 LEU A CA 1
ATOM 1398 C C . LEU A 1 182 ? -6.793 -18.75 -12.375 1 98.5 182 LEU A C 1
ATOM 1400 O O . LEU A 1 182 ? -7.25 -19.734 -12.961 1 98.5 182 LEU A O 1
ATOM 1404 N N . VAL A 1 183 ? -5.738 -18.094 -12.75 1 96.94 183 VAL A N 1
ATOM 1405 C CA . VAL A 1 183 ? -4.883 -18.531 -13.852 1 96.94 183 VAL A CA 1
ATOM 1406 C C . VAL A 1 183 ? -3.527 -18.969 -13.305 1 96.94 183 VAL A C 1
ATOM 1408 O O . VAL A 1 183 ? -2.672 -18.141 -13 1 96.94 183 VAL A O 1
ATOM 1411 N N . GLN A 1 184 ? -3.334 -20.281 -13.234 1 95.19 184 GLN A N 1
ATOM 1412 C CA . GLN A 1 184 ? -2.156 -20.797 -12.539 1 95.19 184 GLN A CA 1
ATOM 1413 C C . GLN A 1 184 ? -1.376 -21.766 -13.422 1 95.19 184 GLN A C 1
ATOM 1415 O O . GLN A 1 184 ? -1.956 -22.438 -14.281 1 95.19 184 GLN A O 1
ATOM 1420 N N . ASN A 1 185 ? -0.1 -21.828 -13.141 1 88.88 185 ASN A N 1
ATOM 1421 C CA . ASN A 1 185 ? 0.742 -22.797 -13.836 1 88.88 185 ASN A CA 1
ATOM 1422 C C . ASN A 1 185 ? 0.341 -24.234 -13.5 1 88.88 185 ASN A C 1
ATOM 1424 O O . ASN A 1 185 ? -0.023 -24.531 -12.359 1 88.88 185 ASN A O 1
ATOM 1428 N N . VAL A 1 186 ? 0.399 -25.047 -14.492 1 89.12 186 VAL A N 1
ATOM 1429 C CA . VAL A 1 186 ? 0.013 -26.438 -14.281 1 89.12 186 VAL A CA 1
ATOM 1430 C C . VAL A 1 186 ? 1.103 -27.359 -14.82 1 89.12 186 VAL A C 1
ATOM 1432 O O . VAL A 1 186 ? 1.761 -27.047 -15.812 1 89.12 186 VAL A O 1
ATOM 1435 N N . LEU A 1 187 ? 1.337 -28.406 -14.016 1 82 187 LEU A N 1
ATOM 1436 C CA . LEU A 1 187 ? 2.201 -29.5 -14.477 1 82 187 LEU A CA 1
ATOM 1437 C C . LEU A 1 187 ? 1.424 -30.484 -15.328 1 82 187 LEU A C 1
ATOM 1439 O O . LEU A 1 187 ? 0.429 -31.062 -14.875 1 82 187 LEU A O 1
ATOM 1443 N N . GLU A 1 188 ? 1.432 -30.359 -16.625 1 70.69 188 GLU A N 1
ATOM 1444 C CA . GLU A 1 188 ? 0.692 -31.281 -17.484 1 70.69 188 GLU A CA 1
ATOM 1445 C C . GLU A 1 188 ? 1.324 -32.688 -17.484 1 70.69 188 GLU A C 1
ATOM 1447 O O . GLU A 1 188 ? 2.529 -32.812 -17.266 1 70.69 188 GLU A O 1
ATOM 1452 N N . ASP A 1 189 ? 0.381 -33.688 -17.234 1 57.84 189 ASP A N 1
ATOM 1453 C CA . ASP A 1 189 ? 0.779 -35.062 -17.219 1 57.84 189 ASP A CA 1
ATOM 1454 C C . ASP A 1 189 ? 1.987 -35.312 -18.125 1 57.84 189 ASP A C 1
ATOM 1456 O O . ASP A 1 189 ? 2.879 -36.094 -17.781 1 57.84 189 ASP A O 1
ATOM 1460 N N . GLN A 1 190 ? 1.71 -34.969 -19.344 1 49.66 190 GLN A N 1
ATOM 1461 C CA . GLN A 1 190 ? 2.865 -35.406 -20.125 1 49.66 190 GLN A CA 1
ATOM 1462 C C . GLN A 1 190 ? 4.078 -34.5 -19.844 1 49.66 190 GLN A C 1
ATOM 1464 O O . GLN A 1 190 ? 3.934 -33.375 -19.422 1 49.66 190 GLN A O 1
ATOM 1469 N N . GLU A 1 191 ? 5.234 -34.969 -19.703 1 45.94 191 GLU A N 1
ATOM 1470 C CA . GLU A 1 191 ? 6.613 -34.562 -19.438 1 45.94 191 GLU A CA 1
ATOM 1471 C C . GLU A 1 191 ? 6.82 -33.062 -19.641 1 45.94 191 GLU A C 1
ATOM 1473 O O . GLU A 1 191 ? 7.941 -32.594 -19.547 1 45.94 191 GLU A O 1
ATOM 1478 N N . GLN A 1 192 ? 5.602 -32.375 -19.969 1 48.38 192 GLN A N 1
ATOM 1479 C CA . GLN A 1 192 ? 5.848 -30.969 -20.297 1 48.38 192 GLN A CA 1
ATOM 1480 C C . GLN A 1 192 ? 5.637 -30.062 -19.094 1 48.38 192 GLN A C 1
ATOM 1482 O O . GLN A 1 192 ? 4.586 -30.125 -18.453 1 48.38 192 GLN A O 1
ATOM 1487 N N . SER A 1 193 ? 6.641 -29.875 -18.312 1 52.66 193 SER A N 1
ATOM 1488 C CA . SER A 1 193 ? 6.602 -29.016 -17.125 1 52.66 193 SER A CA 1
ATOM 1489 C C . SER A 1 193 ? 7.266 -27.672 -17.375 1 52.66 193 SER A C 1
ATOM 1491 O O . SER A 1 193 ? 7.82 -27.453 -18.453 1 52.66 193 SER A O 1
ATOM 1493 N N . LEU A 1 194 ? 6.926 -26.641 -16.453 1 54.62 194 LEU A N 1
ATOM 1494 C CA . LEU A 1 194 ? 7.672 -25.391 -16.453 1 54.62 194 LEU A CA 1
ATOM 1495 C C . LEU A 1 194 ? 9.094 -25.594 -16.953 1 54.62 194 LEU A C 1
ATOM 1497 O O . LEU A 1 194 ? 9.656 -24.719 -17.609 1 54.62 194 LEU A O 1
ATOM 1501 N N . ALA A 1 195 ? 9.656 -26.812 -16.75 1 53.81 195 ALA A N 1
ATOM 1502 C CA . ALA A 1 195 ? 11.07 -27.078 -17 1 53.81 195 ALA A CA 1
ATOM 1503 C C . ALA A 1 195 ? 11.258 -27.828 -18.328 1 53.81 195 ALA A C 1
ATOM 1505 O O . ALA A 1 195 ? 12.359 -27.828 -18.891 1 53.81 195 ALA A O 1
ATOM 1506 N N . ASN A 1 196 ? 10.117 -28.453 -18.797 1 52.88 196 ASN A N 1
ATOM 1507 C CA . ASN A 1 196 ? 10.297 -29.266 -20 1 52.88 196 ASN A CA 1
ATOM 1508 C C . ASN A 1 196 ? 9.125 -29.094 -20.969 1 52.88 196 ASN A C 1
ATOM 1510 O O . ASN A 1 196 ? 7.984 -29.422 -20.625 1 52.88 196 ASN A O 1
ATOM 1514 N N . THR A 1 197 ? 9.188 -28.094 -21.688 1 53.12 197 THR A N 1
ATOM 1515 C CA . THR A 1 197 ? 8.188 -28.062 -22.75 1 53.12 197 THR A CA 1
ATOM 1516 C C . THR A 1 197 ? 8.727 -28.688 -24.031 1 53.12 197 THR A C 1
ATOM 1518 O O . THR A 1 197 ? 9.938 -28.734 -24.25 1 53.12 197 THR A O 1
ATOM 1521 N N . SER A 1 198 ? 7.965 -29.5 -24.641 1 51.53 198 SER A N 1
ATOM 1522 C CA . SER A 1 198 ? 8.352 -30.188 -25.859 1 51.53 198 SER A CA 1
ATOM 1523 C C . SER A 1 198 ? 9.242 -29.297 -26.734 1 51.53 198 SER A C 1
ATOM 1525 O O . SER A 1 198 ? 10.047 -29.812 -27.531 1 51.53 198 SER A O 1
ATOM 1527 N N . ASN A 1 199 ? 9.055 -28.047 -26.469 1 54.25 199 ASN A N 1
ATOM 1528 C CA . ASN A 1 199 ? 9.797 -27.172 -27.375 1 54.25 199 ASN A CA 1
ATOM 1529 C C . ASN A 1 199 ? 11.156 -26.781 -26.797 1 54.25 199 ASN A C 1
ATOM 1531 O O . ASN A 1 199 ? 11.945 -26.109 -27.453 1 54.25 199 ASN A O 1
ATOM 1535 N N . MET A 1 200 ? 11.32 -27.172 -25.547 1 57.78 200 MET A N 1
ATOM 1536 C CA . MET A 1 200 ? 12.609 -26.844 -24.953 1 57.78 200 MET A CA 1
ATOM 1537 C C . MET A 1 200 ? 13.477 -28.094 -24.812 1 57.78 200 MET A C 1
ATOM 1539 O O . MET A 1 200 ? 13.039 -29.109 -24.266 1 57.78 200 MET A O 1
ATOM 1543 N N . LYS A 1 201 ? 14.516 -28.203 -25.656 1 56.47 201 LYS A N 1
ATOM 1544 C CA . LYS A 1 201 ? 15.438 -29.328 -25.594 1 56.47 201 LYS A CA 1
ATOM 1545 C C . LYS A 1 201 ? 16.094 -29.422 -24.219 1 56.47 201 LYS A C 1
ATOM 1547 O O . LYS A 1 201 ? 16.359 -30.531 -23.734 1 56.47 201 LYS A O 1
ATOM 1552 N N . GLU A 1 202 ? 16.375 -28.188 -23.703 1 61.69 202 GLU A N 1
ATOM 1553 C CA . GLU A 1 202 ? 17.047 -28.203 -22.406 1 61.69 202 GLU A CA 1
ATOM 1554 C C . GLU A 1 202 ? 16.266 -27.391 -21.375 1 61.69 202 GLU A C 1
ATOM 1556 O O . GLU A 1 202 ? 15.742 -26.328 -21.703 1 61.69 202 GLU A O 1
ATOM 1561 N N . SER A 1 203 ? 16.125 -27.969 -20.25 1 72.19 203 SER A N 1
ATOM 1562 C CA . SER A 1 203 ? 15.469 -27.328 -19.125 1 72.19 203 SER A CA 1
ATOM 1563 C C . SER A 1 203 ? 16.297 -26.172 -18.578 1 72.19 203 SER A C 1
ATOM 1565 O O . SER A 1 203 ? 17.484 -26.344 -18.281 1 72.19 203 SER A O 1
ATOM 1567 N N . PHE A 1 204 ? 15.742 -25.016 -18.641 1 79.12 204 PHE A N 1
ATOM 1568 C CA . PHE A 1 204 ? 16.5 -23.906 -18.078 1 79.12 204 PHE A CA 1
ATOM 1569 C C . PHE A 1 204 ? 16.844 -24.172 -16.609 1 79.12 204 PHE A C 1
ATOM 1571 O O . PHE A 1 204 ? 17.859 -23.688 -16.109 1 79.12 204 PHE A O 1
ATOM 1578 N N . LEU A 1 205 ? 16.094 -25.031 -15.906 1 83.12 205 LEU A N 1
ATOM 1579 C CA . LEU A 1 205 ? 16.375 -25.375 -14.523 1 83.12 205 LEU A CA 1
ATOM 1580 C C . LEU A 1 205 ? 17.641 -26.219 -14.414 1 83.12 205 LEU A C 1
ATOM 1582 O O . LEU A 1 205 ? 18.422 -26.047 -13.469 1 83.12 205 LEU A O 1
ATOM 1586 N N . GLU A 1 206 ? 17.781 -27.047 -15.375 1 83.81 206 GLU A N 1
ATOM 1587 C CA . GLU A 1 206 ? 19 -27.844 -15.406 1 83.81 206 GLU A CA 1
ATOM 1588 C C . GLU A 1 206 ? 20.234 -26.969 -15.625 1 83.81 206 GLU A C 1
ATOM 1590 O O . GLU A 1 206 ? 21.266 -27.188 -14.984 1 83.81 206 GLU A O 1
ATOM 1595 N N . THR A 1 207 ? 20.031 -26.109 -16.562 1 88.44 207 THR A N 1
ATOM 1596 C CA . THR A 1 207 ? 21.125 -25.203 -16.828 1 88.44 207 THR A CA 1
ATOM 1597 C C . THR A 1 207 ? 21.484 -24.391 -15.594 1 88.44 207 THR A C 1
ATOM 1599 O O . THR A 1 207 ? 22.656 -24.25 -15.25 1 88.44 207 THR A O 1
ATOM 1602 N N . LEU A 1 208 ? 20.5 -23.844 -14.906 1 91.5 208 LEU A N 1
ATOM 1603 C CA . LEU A 1 208 ? 20.734 -23.062 -13.695 1 91.5 208 LEU A CA 1
ATOM 1604 C C . LEU A 1 208 ? 21.391 -23.906 -12.617 1 91.5 208 LEU A C 1
ATOM 1606 O O . LEU A 1 208 ? 22.281 -23.438 -11.906 1 91.5 208 LEU A O 1
ATOM 1610 N N . THR A 1 209 ? 20.953 -25.141 -12.57 1 91.12 209 THR A N 1
ATOM 1611 C CA . THR A 1 209 ? 21.516 -26.047 -11.586 1 91.12 209 THR A CA 1
ATOM 1612 C C . THR A 1 209 ? 22.984 -26.297 -11.867 1 91.12 209 THR A C 1
ATOM 1614 O O . THR A 1 209 ? 23.812 -26.281 -10.953 1 91.12 209 THR A O 1
ATOM 1617 N N . THR A 1 210 ? 23.281 -26.531 -13.078 1 92.12 210 THR A N 1
ATOM 1618 C CA . THR A 1 210 ? 24.656 -26.797 -13.492 1 92.12 210 THR A CA 1
ATOM 1619 C C . THR A 1 210 ? 25.547 -25.578 -13.227 1 92.12 210 THR A C 1
ATOM 1621 O O . THR A 1 210 ? 26.672 -25.734 -12.742 1 92.12 210 THR A O 1
ATOM 1624 N N . LEU A 1 211 ? 25.062 -24.484 -13.57 1 95.62 211 LEU A N 1
ATOM 1625 C CA . LEU A 1 211 ? 25.828 -23.25 -13.367 1 95.62 211 LEU A CA 1
ATOM 1626 C C . LEU A 1 211 ? 26.031 -22.984 -11.875 1 95.62 211 LEU A C 1
ATOM 1628 O O . LEU A 1 211 ? 27.109 -22.547 -11.469 1 95.62 211 LEU A O 1
ATOM 1632 N N . TRP A 1 212 ? 24.969 -23.219 -11.086 1 96.69 212 TRP A N 1
ATOM 1633 C CA . TRP A 1 212 ? 25.078 -23.047 -9.641 1 96.69 212 TRP A CA 1
ATOM 1634 C C . TRP A 1 212 ? 26.078 -24.031 -9.055 1 96.69 212 TRP A C 1
ATOM 1636 O O . TRP A 1 212 ? 26.891 -23.656 -8.203 1 96.69 212 TRP A O 1
ATOM 1646 N N . GLN A 1 213 ? 26.109 -25.203 -9.539 1 94.75 213 GLN A N 1
ATOM 1647 C CA . GLN A 1 213 ? 27.078 -26.219 -9.148 1 94.75 213 GLN A CA 1
ATOM 1648 C C . GLN A 1 213 ? 28.484 -25.828 -9.578 1 94.75 213 GLN A C 1
ATOM 1650 O O . GLN A 1 213 ? 29.469 -26.125 -8.883 1 94.75 213 GLN A O 1
ATOM 1655 N N . GLY A 1 214 ? 28.531 -25.203 -10.703 1 96.44 214 GLY A N 1
ATOM 1656 C CA . GLY A 1 214 ? 29.812 -24.703 -11.172 1 96.44 214 GLY A CA 1
ATOM 1657 C C . GLY A 1 214 ? 30.453 -23.719 -10.211 1 96.44 214 GLY A C 1
ATOM 1658 O O . GLY A 1 214 ? 31.688 -23.688 -10.094 1 96.44 214 GLY A O 1
ATOM 1659 N N . LEU A 1 215 ? 29.625 -22.969 -9.539 1 97.25 215 LEU A N 1
ATOM 1660 C CA . LEU A 1 215 ? 30.156 -22.016 -8.57 1 97.25 215 LEU A CA 1
ATOM 1661 C C . LEU A 1 215 ? 30.734 -22.75 -7.355 1 97.25 215 LEU A C 1
ATOM 1663 O O . LEU A 1 215 ? 31.609 -22.219 -6.664 1 97.25 215 LEU A O 1
ATOM 1667 N N . VAL A 1 216 ? 30.266 -23.922 -7.086 1 96.31 216 VAL A N 1
ATOM 1668 C CA . VAL A 1 216 ? 30.875 -24.766 -6.059 1 96.31 216 VAL A CA 1
ATOM 1669 C C . VAL A 1 216 ? 32.25 -25.219 -6.516 1 96.31 216 VAL A C 1
ATOM 1671 O O . VAL A 1 216 ? 33.219 -25.125 -5.762 1 96.31 216 VAL A O 1
ATOM 1674 N N . THR A 1 217 ? 32.281 -25.672 -7.672 1 96.69 217 THR A N 1
ATOM 1675 C CA . THR A 1 217 ? 33.5 -26.219 -8.25 1 96.69 217 THR A CA 1
ATOM 1676 C C . THR A 1 217 ? 34.625 -25.188 -8.242 1 96.69 217 THR A C 1
ATOM 1678 O O . THR A 1 217 ? 35.781 -25.516 -8 1 96.69 217 THR A O 1
ATOM 1681 N N . ASP A 1 218 ? 34.281 -23.969 -8.484 1 95.44 218 ASP A N 1
ATOM 1682 C CA . ASP A 1 218 ? 35.312 -22.938 -8.547 1 95.44 218 ASP A CA 1
ATOM 1683 C C . ASP A 1 218 ? 35.531 -22.312 -7.18 1 95.44 218 ASP A C 1
ATOM 1685 O O . ASP A 1 218 ? 36.375 -21.406 -7.035 1 95.44 218 ASP A O 1
ATOM 1689 N N . GLY A 1 219 ? 34.75 -22.656 -6.219 1 96.25 219 GLY A N 1
ATOM 1690 C CA . GLY A 1 219 ? 35 -22.234 -4.844 1 96.25 219 GLY A CA 1
ATOM 1691 C C . GLY A 1 219 ? 34.25 -20.969 -4.465 1 96.25 219 GLY A C 1
ATOM 1692 O O . GLY A 1 219 ? 34.469 -20.406 -3.393 1 96.25 219 GLY A O 1
ATOM 1693 N N . THR A 1 220 ? 33.406 -20.547 -5.375 1 97.44 220 THR A N 1
ATOM 1694 C CA . THR A 1 220 ? 32.656 -19.328 -5.098 1 97.44 220 THR A CA 1
ATOM 1695 C C . THR A 1 220 ? 31.625 -19.562 -3.994 1 97.44 220 THR A C 1
ATOM 1697 O O . THR A 1 220 ? 31.391 -18.688 -3.16 1 97.44 220 THR A O 1
ATOM 1700 N N . ILE A 1 221 ? 30.938 -20.734 -4.035 1 97.94 221 ILE A N 1
ATOM 1701 C CA . ILE A 1 221 ? 30.016 -21.094 -2.955 1 97.94 221 ILE A CA 1
ATOM 1702 C C . ILE A 1 221 ? 30.359 -22.484 -2.428 1 97.94 221 ILE A C 1
ATOM 1704 O O . ILE A 1 221 ? 31.156 -23.203 -3.043 1 97.94 221 ILE A O 1
ATOM 1708 N N . THR A 1 222 ? 29.891 -22.859 -1.295 1 97.06 222 THR A N 1
ATOM 1709 C CA . THR A 1 222 ? 30.172 -24.156 -0.693 1 97.06 222 THR A CA 1
ATOM 1710 C C . THR A 1 222 ? 29.125 -25.188 -1.125 1 97.06 222 THR A C 1
ATOM 1712 O O . THR A 1 222 ? 28.078 -24.812 -1.649 1 97.06 222 THR A O 1
ATOM 1715 N N . GLN A 1 223 ? 29.516 -26.422 -0.906 1 95.06 223 GLN A N 1
ATOM 1716 C CA . GLN A 1 223 ? 28.562 -27.484 -1.18 1 95.06 223 GLN A CA 1
ATOM 1717 C C . GLN A 1 223 ? 27.312 -27.359 -0.305 1 95.06 223 GLN A C 1
ATOM 1719 O O . GLN A 1 223 ? 26.203 -27.672 -0.744 1 95.06 223 GLN A O 1
ATOM 1724 N N . ASP A 1 224 ? 27.5 -26.938 0.856 1 95.25 224 ASP A N 1
ATOM 1725 C CA . ASP A 1 224 ? 26.375 -26.734 1.765 1 95.25 224 ASP A CA 1
ATOM 1726 C C . ASP A 1 224 ? 25.438 -25.656 1.237 1 95.25 224 ASP A C 1
ATOM 1728 O O . ASP A 1 224 ? 24.219 -25.812 1.31 1 95.25 224 ASP A O 1
ATOM 1732 N N . GLU A 1 225 ? 26.016 -24.562 0.752 1 96.12 225 GLU A N 1
ATOM 1733 C CA . GLU A 1 225 ? 25.203 -23.484 0.17 1 96.12 225 GLU A CA 1
ATOM 1734 C C . GLU A 1 225 ? 24.406 -24 -1.036 1 96.12 225 GLU A C 1
ATOM 1736 O O . GLU A 1 225 ? 23.25 -23.625 -1.22 1 96.12 225 GLU A O 1
ATOM 1741 N N . PHE A 1 226 ? 25.062 -24.797 -1.806 1 95.38 226 PHE A N 1
ATOM 1742 C CA . PHE A 1 226 ? 24.375 -25.406 -2.936 1 95.38 226 PHE A CA 1
ATOM 1743 C C . PHE A 1 226 ? 23.203 -26.25 -2.461 1 95.38 226 PHE A C 1
ATOM 1745 O O . PHE A 1 226 ? 22.078 -26.125 -2.979 1 95.38 226 PHE A O 1
ATOM 1752 N N . LEU A 1 227 ? 23.406 -27.047 -1.505 1 91.62 227 LEU A N 1
ATOM 1753 C CA . LEU A 1 227 ? 22.391 -27.984 -1.026 1 91.62 227 LEU A CA 1
ATOM 1754 C C . LEU A 1 227 ? 21.219 -27.25 -0.375 1 91.62 227 LEU A C 1
ATOM 1756 O O . LEU A 1 227 ? 20.094 -27.719 -0.41 1 91.62 227 LEU A O 1
ATOM 1760 N N . LYS A 1 228 ? 21.469 -26.109 0.103 1 92.62 228 LYS A N 1
ATOM 1761 C CA . LYS A 1 228 ? 20.453 -25.328 0.798 1 92.62 228 LYS A CA 1
ATOM 1762 C C . LYS A 1 228 ? 19.656 -24.469 -0.177 1 92.62 228 LYS A C 1
ATOM 1764 O O . LYS A 1 228 ? 18.641 -23.875 0.196 1 92.62 228 LYS A O 1
ATOM 1769 N N . THR A 1 229 ? 20.094 -24.453 -1.401 1 95.38 229 THR A N 1
ATOM 1770 C CA . THR A 1 229 ? 19.422 -23.609 -2.379 1 95.38 229 THR A CA 1
ATOM 1771 C C . THR A 1 229 ? 18.281 -24.359 -3.07 1 95.38 229 THR A C 1
ATOM 1773 O O . THR A 1 229 ? 18.531 -25.266 -3.865 1 95.38 229 THR A O 1
ATOM 1776 N N . ASN A 1 230 ? 17.094 -24 -2.797 1 94.56 230 ASN A N 1
ATOM 1777 C CA . ASN A 1 230 ? 15.906 -24.578 -3.412 1 94.56 230 ASN A CA 1
ATOM 1778 C C . ASN A 1 230 ? 14.875 -23.5 -3.738 1 94.56 230 ASN A C 1
ATOM 1780 O O . ASN A 1 230 ? 14.805 -22.469 -3.057 1 94.56 230 ASN A O 1
ATOM 1784 N N . PHE A 1 231 ? 14.133 -23.734 -4.809 1 93.5 231 PHE A N 1
ATOM 1785 C CA . PHE A 1 231 ? 12.938 -22.938 -5.031 1 93.5 231 PHE A CA 1
ATOM 1786 C C . PHE A 1 231 ? 11.766 -23.484 -4.219 1 93.5 231 PHE A C 1
ATOM 1788 O O . PHE A 1 231 ? 11.398 -24.656 -4.355 1 93.5 231 PHE A O 1
ATOM 1795 N N . ASN A 1 232 ? 11.219 -22.688 -3.416 1 93.81 232 ASN A N 1
ATOM 1796 C CA . ASN A 1 232 ? 10.117 -23.125 -2.561 1 93.81 232 ASN A CA 1
ATOM 1797 C C . ASN A 1 232 ? 8.781 -23.047 -3.285 1 93.81 232 ASN A C 1
ATOM 1799 O O . ASN A 1 232 ? 7.902 -22.266 -2.896 1 93.81 232 ASN A O 1
ATOM 1803 N N . LEU A 1 233 ? 8.633 -23.812 -4.312 1 94.12 233 LEU A N 1
ATOM 1804 C CA . LEU A 1 233 ? 7.418 -23.828 -5.121 1 94.12 233 LEU A CA 1
ATOM 1805 C C . LEU A 1 233 ? 7.012 -25.266 -5.453 1 94.12 233 LEU A C 1
ATOM 1807 O O . LEU A 1 233 ? 7.789 -26.203 -5.242 1 94.12 233 LEU A O 1
ATOM 1811 N N . TYR A 1 234 ? 5.867 -25.453 -5.855 1 93.38 234 TYR A N 1
ATOM 1812 C CA . TYR A 1 234 ? 5.301 -26.719 -6.281 1 93.38 234 TYR A CA 1
ATOM 1813 C C . TYR A 1 234 ? 4.328 -26.531 -7.438 1 93.38 234 TYR A C 1
ATOM 1815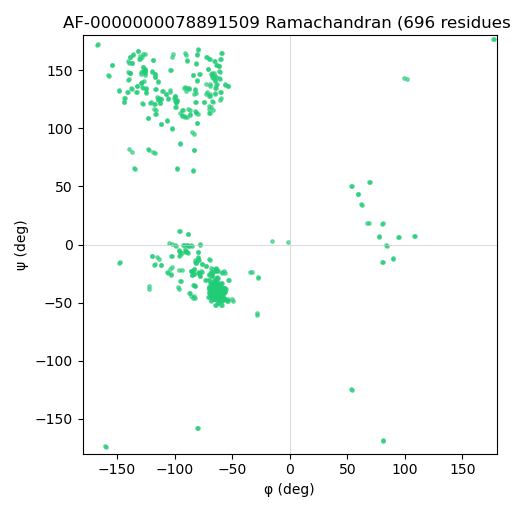 O O . TYR A 1 234 ? 3.359 -25.766 -7.316 1 93.38 234 TYR A O 1
ATOM 1823 N N . CYS A 1 235 ? 4.594 -27.188 -8.516 1 90.56 235 CYS A N 1
ATOM 1824 C CA . CYS A 1 235 ? 3.695 -27.141 -9.664 1 90.56 235 CYS A CA 1
ATOM 1825 C C . CYS A 1 235 ? 2.619 -28.219 -9.555 1 90.56 235 CYS A C 1
ATOM 1827 O O . CYS A 1 235 ? 2.906 -29.406 -9.688 1 90.56 235 CYS A O 1
ATOM 1829 N N . ARG A 1 236 ? 1.438 -27.781 -9.453 1 93.25 236 ARG A N 1
ATOM 1830 C CA . ARG A 1 236 ? 0.324 -28.703 -9.266 1 93.25 236 ARG A CA 1
ATOM 1831 C C . ARG A 1 236 ? -0.156 -29.266 -10.602 1 93.25 236 ARG A C 1
ATOM 1833 O O . ARG A 1 236 ? -0.094 -28.578 -11.625 1 93.25 236 ARG A O 1
ATOM 1840 N N . THR A 1 237 ? -0.588 -30.5 -10.547 1 91.06 237 THR A N 1
ATOM 1841 C CA . THR A 1 237 ? -1.297 -31.094 -11.68 1 91.06 237 THR A CA 1
ATOM 1842 C C . THR A 1 237 ? -2.754 -30.641 -11.695 1 91.06 237 THR A C 1
ATOM 1844 O O . THR A 1 237 ? -3.25 -30.094 -10.711 1 91.06 237 THR A O 1
ATOM 1847 N N . ILE A 1 238 ? -3.426 -30.906 -12.828 1 92.44 238 ILE A N 1
ATOM 1848 C CA . ILE A 1 238 ? -4.844 -30.578 -12.961 1 92.44 238 ILE A CA 1
ATOM 1849 C C . ILE A 1 238 ? -5.641 -31.312 -11.883 1 92.44 238 ILE A C 1
ATOM 1851 O O . ILE A 1 238 ? -6.539 -30.719 -11.266 1 92.44 238 ILE A O 1
ATOM 1855 N N . LYS A 1 239 ? -5.293 -32.531 -11.648 1 93.25 239 LYS A N 1
ATOM 1856 C CA . LYS A 1 239 ? -5.98 -33.344 -10.633 1 93.25 239 LYS A CA 1
ATOM 1857 C C . LYS A 1 239 ? -5.824 -32.719 -9.25 1 93.25 239 LYS A C 1
ATOM 1859 O O . LYS A 1 239 ? -6.781 -32.688 -8.477 1 93.25 239 LYS A O 1
ATOM 1864 N N . GLU A 1 240 ? -4.645 -32.281 -8.977 1 94.38 240 GLU A N 1
ATOM 1865 C CA . GLU A 1 240 ? -4.363 -31.672 -7.672 1 94.38 240 GLU A CA 1
ATOM 1866 C C . GLU A 1 240 ? -5.109 -30.344 -7.5 1 94.38 240 GLU A C 1
ATOM 1868 O O . GLU A 1 240 ? -5.574 -30.031 -6.402 1 94.38 240 GLU A O 1
ATOM 1873 N N . TYR A 1 241 ? -5.246 -29.578 -8.57 1 96 241 TYR A N 1
ATOM 1874 C CA . TYR A 1 241 ? -6.02 -28.344 -8.508 1 96 241 TYR A CA 1
ATOM 1875 C C . TYR A 1 241 ? -7.496 -28.641 -8.25 1 96 241 TYR A C 1
ATOM 1877 O O . TYR A 1 241 ? -8.156 -27.922 -7.504 1 96 241 TYR A O 1
ATOM 1885 N N . ARG A 1 242 ? -8.008 -29.719 -8.773 1 96.25 242 ARG A N 1
ATOM 1886 C CA . ARG A 1 242 ? -9.438 -30.031 -8.758 1 96.25 242 ARG A CA 1
ATOM 1887 C C . ARG A 1 242 ? -9.836 -30.672 -7.438 1 96.25 242 ARG A C 1
ATOM 1889 O O . ARG A 1 242 ? -10.992 -30.578 -7.016 1 96.25 242 ARG A O 1
ATOM 1896 N N . LYS A 1 243 ? -8.93 -31.266 -6.824 1 96.38 243 LYS A N 1
ATOM 1897 C CA . LYS A 1 243 ? -9.188 -32.188 -5.715 1 96.38 243 LYS A CA 1
ATOM 1898 C C . LYS A 1 243 ? -10.039 -31.5 -4.641 1 96.38 243 LYS A C 1
ATOM 1900 O O . LYS A 1 243 ? -11.031 -32.062 -4.188 1 96.38 243 LYS A O 1
ATOM 1905 N N . PRO A 1 244 ? -9.758 -30.312 -4.195 1 97.25 244 PRO A N 1
ATOM 1906 C CA . PRO A 1 244 ? -10.539 -29.703 -3.113 1 97.25 244 PRO A CA 1
ATOM 1907 C C . PRO A 1 244 ? -11.992 -29.469 -3.512 1 97.25 244 PRO A C 1
ATOM 1909 O O . PRO A 1 244 ? -12.859 -29.328 -2.645 1 97.25 244 PRO A O 1
ATOM 1912 N N . PHE A 1 245 ? -12.336 -29.422 -4.785 1 97.62 245 PHE A N 1
ATOM 1913 C CA . PHE A 1 245 ? -13.672 -29.078 -5.266 1 97.62 245 PHE A CA 1
ATOM 1914 C C . PHE A 1 245 ? -14.484 -30.344 -5.531 1 97.62 245 PHE A C 1
ATOM 1916 O O . PHE A 1 245 ? -15.711 -30.297 -5.645 1 97.62 245 PHE A O 1
ATOM 1923 N N . GLU A 1 246 ? -13.836 -31.422 -5.734 1 95.31 246 GLU A N 1
ATOM 1924 C CA . GLU A 1 246 ? -14.492 -32.656 -6.152 1 95.31 246 GLU A CA 1
ATOM 1925 C C . GLU A 1 246 ? -15.07 -33.406 -4.957 1 95.31 246 GLU A C 1
ATOM 1927 O O . GLU A 1 246 ? -16.109 -34.062 -5.074 1 95.31 246 GLU A O 1
ATOM 1932 N N . ASP A 1 247 ? -14.406 -33.344 -3.855 1 90.69 247 ASP A N 1
ATOM 1933 C CA . 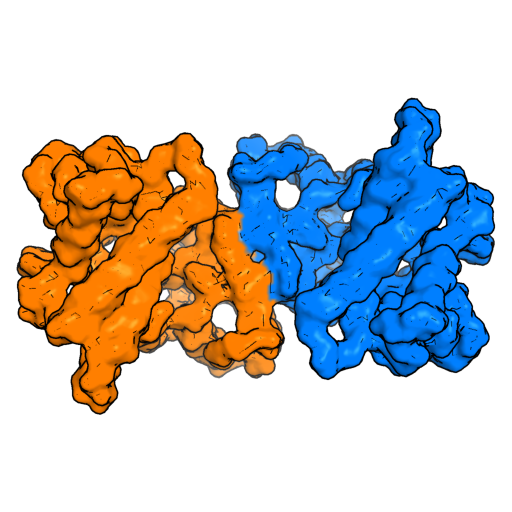ASP A 1 247 ? -14.875 -34.031 -2.646 1 90.69 247 ASP A CA 1
ATOM 1934 C C . ASP A 1 247 ? -15.953 -33.188 -1.947 1 90.69 247 ASP A C 1
ATOM 1936 O O . ASP A 1 247 ? -15.656 -32.125 -1.389 1 90.69 247 ASP A O 1
ATOM 1940 N N . PRO A 1 248 ? -17.203 -33.656 -1.89 1 91.94 248 PRO A N 1
ATOM 1941 C CA . PRO A 1 248 ? -18.266 -32.875 -1.258 1 91.94 248 PRO A CA 1
ATOM 1942 C C . PRO A 1 248 ? -18.031 -32.656 0.235 1 91.94 248 PRO A C 1
ATOM 1944 O O . PRO A 1 248 ? -18.609 -31.734 0.823 1 91.94 248 PRO A O 1
ATOM 1947 N N . GLU A 1 249 ? -17.219 -33.5 0.818 1 94.81 249 GLU A N 1
ATOM 1948 C CA . GLU A 1 249 ? -16.969 -33.406 2.254 1 94.81 249 GLU A CA 1
ATOM 1949 C C . GLU A 1 249 ? -15.758 -32.531 2.541 1 94.81 249 GLU A C 1
ATOM 1951 O O . GLU A 1 249 ? -15.438 -32.25 3.701 1 94.81 249 GLU A O 1
ATOM 1956 N N . SER A 1 250 ? -15.148 -32.031 1.478 1 96.69 250 SER A N 1
ATOM 1957 C CA . SER A 1 250 ? -13.969 -31.188 1.684 1 96.69 250 SER A CA 1
ATOM 1958 C C . SER A 1 250 ? -14.336 -29.859 2.35 1 96.69 250 SER A C 1
ATOM 1960 O O . SER A 1 250 ? -15.414 -29.328 2.117 1 96.69 250 SER A O 1
ATOM 1962 N N . PRO A 1 251 ? -13.453 -29.328 3.188 1 98.19 251 PRO A N 1
ATOM 1963 C CA . PRO A 1 251 ? -13.695 -28.016 3.785 1 98.19 251 PRO A CA 1
ATOM 1964 C C . PRO A 1 251 ? -14 -26.938 2.742 1 98.19 251 PRO A C 1
ATOM 1966 O O . PRO A 1 251 ? -14.781 -26.016 3.002 1 98.19 251 PRO A O 1
ATOM 1969 N N . VAL A 1 252 ? -13.453 -27.047 1.552 1 98.44 252 VAL A N 1
ATOM 1970 C CA . VAL A 1 252 ? -13.609 -26.047 0.489 1 98.44 252 VAL A CA 1
ATOM 1971 C C . VAL A 1 252 ? -15.047 -26.094 -0.034 1 98.44 252 VAL A C 1
ATOM 1973 O O . VAL A 1 252 ? -15.703 -25.047 -0.136 1 98.44 252 VAL A O 1
ATOM 1976 N N . ARG A 1 253 ? -15.539 -27.266 -0.257 1 97.38 253 ARG A N 1
ATOM 1977 C CA . ARG A 1 253 ? -16.922 -27.406 -0.716 1 97.38 253 ARG A CA 1
ATOM 1978 C C . ARG A 1 253 ? -17.906 -27 0.376 1 97.38 253 ARG A C 1
ATOM 1980 O O . ARG A 1 253 ? -18.906 -26.344 0.101 1 97.38 253 ARG A O 1
ATOM 1987 N N . LYS A 1 254 ? -17.578 -27.344 1.507 1 97.75 254 LYS A N 1
ATOM 1988 C CA . LYS A 1 254 ? -18.453 -27.016 2.631 1 97.75 254 LYS A CA 1
ATOM 1989 C C . LYS A 1 254 ? -18.469 -25.5 2.873 1 97.75 254 LYS A C 1
ATOM 1991 O O . LYS A 1 254 ? -19.453 -24.969 3.373 1 97.75 254 LYS A O 1
ATOM 1996 N N . ALA A 1 255 ? -17.406 -24.906 2.488 1 98.12 255 ALA A N 1
ATOM 1997 C CA . ALA A 1 255 ? -17.312 -23.453 2.641 1 98.12 255 ALA A CA 1
ATOM 1998 C C . ALA A 1 255 ? -18.078 -22.734 1.532 1 98.12 255 ALA A C 1
ATOM 2000 O O . ALA A 1 255 ? -18.25 -21.516 1.572 1 98.12 255 ALA A O 1
ATOM 2001 N N . GLY A 1 256 ? -18.453 -23.453 0.504 1 97.94 256 GLY A N 1
ATOM 2002 C CA . GLY A 1 256 ? -19.359 -22.906 -0.496 1 97.94 256 GLY A CA 1
ATOM 2003 C C . GLY A 1 256 ? -18.672 -22.609 -1.818 1 97.94 256 GLY A C 1
ATOM 2004 O O . GLY A 1 256 ? -19.281 -22.047 -2.725 1 97.94 256 GLY A O 1
ATOM 2005 N N . LEU A 1 257 ? -17.406 -23 -2.002 1 98.25 257 LEU A N 1
ATOM 2006 C CA . LEU A 1 257 ? -16.703 -22.766 -3.26 1 98.25 257 LEU A CA 1
ATOM 2007 C C . LEU A 1 257 ? -16.953 -23.906 -4.246 1 98.25 257 LEU A C 1
ATOM 2009 O O . LEU A 1 257 ? -16.828 -25.078 -3.891 1 98.25 257 LEU A O 1
ATOM 2013 N N . ASN A 1 258 ? -17.234 -23.516 -5.414 1 97.88 258 ASN A N 1
ATOM 2014 C CA . ASN A 1 258 ? -17.469 -24.469 -6.488 1 97.88 258 ASN A CA 1
ATOM 2015 C C . ASN A 1 258 ? -16.609 -24.172 -7.707 1 97.88 258 ASN A C 1
ATOM 2017 O O . ASN A 1 258 ? -16.469 -23 -8.102 1 97.88 258 ASN A O 1
ATOM 2021 N N . LEU A 1 259 ? -16.031 -25.203 -8.227 1 98.25 259 LEU A N 1
ATOM 2022 C CA . LEU A 1 259 ? -15.328 -25.078 -9.5 1 98.25 259 LEU A CA 1
ATOM 2023 C C . LEU A 1 259 ? -16.312 -25.156 -10.672 1 98.25 259 LEU A C 1
ATOM 2025 O O . LEU A 1 259 ? -16.906 -26.203 -10.906 1 98.25 259 LEU A O 1
ATOM 2029 N N . VAL A 1 260 ? -16.469 -24.109 -11.375 1 97.88 260 VAL A N 1
ATOM 2030 C CA . VAL A 1 260 ? -17.422 -24.016 -12.469 1 97.88 260 VAL A CA 1
ATOM 2031 C C . VAL A 1 260 ? -16.797 -24.578 -13.742 1 97.88 260 VAL A C 1
ATOM 2033 O O . VAL A 1 260 ? -17.438 -25.328 -14.477 1 97.88 260 VAL A O 1
ATOM 2036 N N . SER A 1 261 ? -15.578 -24.203 -14.031 1 97.38 261 SER A N 1
ATOM 2037 C CA . SER A 1 261 ? -14.859 -24.672 -15.211 1 97.38 261 SER A CA 1
ATOM 2038 C C . SER A 1 261 ? -13.352 -24.625 -15 1 97.38 261 SER A C 1
ATOM 2040 O O . SER A 1 261 ? -12.867 -23.859 -14.156 1 97.38 261 SER A O 1
ATOM 2042 N N . MET A 1 262 ? -12.695 -25.406 -15.672 1 96 262 MET A N 1
ATOM 2043 C CA . MET A 1 262 ? -11.234 -25.453 -15.719 1 96 262 MET A CA 1
ATOM 2044 C C . MET A 1 262 ? -10.75 -25.797 -17.125 1 96 262 MET A C 1
ATOM 2046 O O . MET A 1 262 ? -11.195 -26.781 -17.719 1 96 262 MET A O 1
ATOM 2050 N N . GLU A 1 263 ? -9.898 -24.953 -17.609 1 93.12 263 GLU A N 1
ATOM 2051 C CA . GLU A 1 263 ? -9.359 -25.156 -18.953 1 93.12 263 GLU A CA 1
ATOM 2052 C C . GLU A 1 263 ? -7.855 -24.891 -18.984 1 93.12 263 GLU A C 1
ATOM 2054 O O . GLU A 1 263 ? -7.391 -23.891 -18.438 1 93.12 263 GLU A O 1
ATOM 2059 N N . THR A 1 264 ? -7.16 -25.781 -19.594 1 89.5 264 THR A N 1
ATOM 2060 C CA . THR A 1 264 ? -5.73 -25.562 -19.766 1 89.5 264 THR A CA 1
ATOM 2061 C C . THR A 1 264 ? -5.449 -24.812 -21.062 1 89.5 264 THR A C 1
ATOM 2063 O O . THR A 1 264 ? -6.07 -25.078 -22.094 1 89.5 264 THR A O 1
ATOM 2066 N N . LYS A 1 265 ? -4.621 -23.875 -20.938 1 85.75 265 LYS A N 1
ATOM 2067 C CA . LYS A 1 265 ? -4.199 -23.094 -22.094 1 85.75 265 LYS A CA 1
ATOM 2068 C C . LYS A 1 265 ? -2.678 -23.062 -22.203 1 85.75 265 LYS A C 1
ATOM 2070 O O . LYS A 1 265 ? -1.978 -22.969 -21.188 1 85.75 265 LYS A O 1
ATOM 2075 N N . PHE A 1 266 ? -2.248 -23.156 -23.422 1 81.56 266 PHE A N 1
ATOM 2076 C CA . PHE A 1 266 ? -0.824 -23.047 -23.719 1 81.56 266 PHE A CA 1
ATOM 2077 C C . PHE A 1 266 ? -0.474 -21.656 -24.219 1 81.56 266 PHE A C 1
ATOM 2079 O O . PHE A 1 266 ? -1.148 -21.125 -25.109 1 81.56 266 P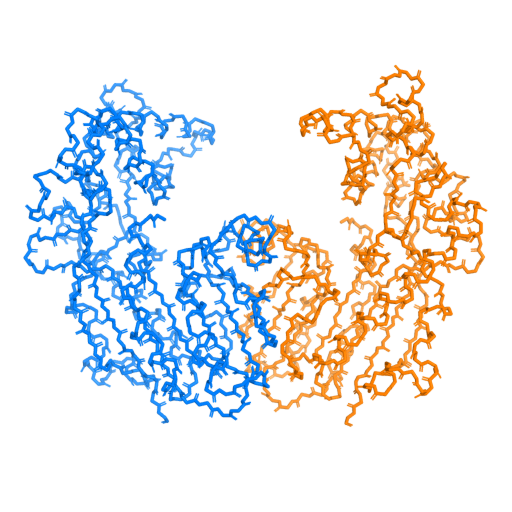HE A O 1
ATOM 2086 N N . VAL A 1 267 ? 0.448 -21.047 -23.531 1 75.44 267 VAL A N 1
ATOM 2087 C CA . VAL A 1 267 ? 0.954 -19.75 -23.969 1 75.44 267 VAL A CA 1
ATOM 2088 C C . VAL A 1 267 ? 2.439 -19.875 -24.312 1 75.44 267 VAL A C 1
ATOM 2090 O O . VAL A 1 267 ? 3.262 -20.141 -23.438 1 75.44 267 VAL A O 1
ATOM 2093 N N . PRO A 1 268 ? 2.729 -19.656 -25.562 1 73.12 268 PRO A N 1
ATOM 2094 C CA . PRO A 1 268 ? 4.145 -19.719 -25.938 1 73.12 268 PRO A CA 1
ATOM 2095 C C . PRO A 1 268 ? 4.98 -18.609 -25.297 1 73.12 268 PRO A C 1
ATOM 2097 O O . PRO A 1 268 ? 4.48 -17.5 -25.094 1 73.12 268 PRO A O 1
ATOM 2100 N N . CYS A 1 269 ? 6.16 -18.906 -25.031 1 70.69 269 CYS A N 1
ATOM 2101 C CA . CYS A 1 269 ? 7.086 -17.953 -24.438 1 70.69 269 CYS A CA 1
ATOM 2102 C C . CYS A 1 269 ? 7.273 -16.75 -25.328 1 70.69 269 CYS A C 1
ATOM 2104 O O . CYS A 1 269 ? 7.547 -16.891 -26.531 1 70.69 269 CYS A O 1
ATOM 2106 N N . SER A 1 270 ? 7.023 -15.57 -24.75 1 68.56 270 SER A N 1
ATOM 2107 C CA . SER A 1 270 ? 7.172 -14.328 -25.5 1 68.56 270 SER A CA 1
ATOM 2108 C C . SER A 1 270 ? 8.602 -14.156 -26 1 68.56 270 SER A C 1
ATOM 2110 O O . SER A 1 270 ? 8.82 -13.641 -27.109 1 68.56 270 SER A O 1
ATOM 2112 N N . SER A 1 271 ? 9.461 -14.609 -25.188 1 67.31 271 SER A N 1
ATOM 2113 C CA . SER A 1 271 ? 10.867 -14.484 -25.562 1 67.31 271 SER A CA 1
ATOM 2114 C C . SER A 1 271 ? 11.18 -15.289 -26.828 1 67.31 271 SER A C 1
ATOM 2116 O O . SER A 1 271 ? 12.008 -14.875 -27.641 1 67.31 271 SER A O 1
ATOM 2118 N N . ARG A 1 272 ? 10.484 -16.375 -26.844 1 71.94 272 ARG A N 1
ATOM 2119 C CA . ARG A 1 272 ? 10.688 -17.188 -28.047 1 71.94 272 ARG A CA 1
ATOM 2120 C C . ARG A 1 272 ? 10.203 -16.453 -29.281 1 71.94 272 ARG A C 1
ATOM 2122 O O . ARG A 1 272 ? 10.883 -16.453 -30.312 1 71.94 272 ARG A O 1
ATOM 2129 N N . GLN A 1 273 ? 9.102 -15.891 -29.109 1 71.44 273 GLN A N 1
ATOM 2130 C CA . GLN A 1 273 ? 8.523 -15.164 -30.234 1 71.44 273 GLN A CA 1
ATOM 2131 C C . GLN A 1 273 ? 9.422 -14 -30.656 1 71.44 273 GLN A C 1
ATOM 2133 O O . GLN A 1 273 ? 9.617 -13.766 -31.844 1 71.44 273 GLN A O 1
ATOM 2138 N N . LYS A 1 274 ? 9.914 -13.406 -29.703 1 70.94 274 LYS A N 1
ATOM 2139 C CA . LYS A 1 274 ? 10.805 -12.289 -30 1 70.94 274 LYS A CA 1
ATOM 2140 C C . LYS A 1 274 ? 12.109 -12.781 -30.609 1 70.94 274 LYS A C 1
ATOM 2142 O O . LYS A 1 274 ? 12.656 -12.148 -31.516 1 70.94 274 LYS A O 1
ATOM 2147 N N . TRP A 1 275 ? 12.562 -13.898 -30.125 1 75.31 275 TRP A N 1
ATOM 2148 C CA . TRP A 1 275 ? 13.773 -14.508 -30.656 1 75.31 275 TRP A CA 1
ATOM 2149 C C . TRP A 1 275 ? 13.594 -14.898 -32.125 1 75.31 275 TRP A C 1
ATOM 2151 O O . TRP A 1 275 ? 14.469 -14.641 -32.938 1 75.31 275 TRP A O 1
ATOM 2161 N N . ILE A 1 276 ? 12.5 -15.375 -32.344 1 71.5 276 ILE A N 1
ATOM 2162 C CA . ILE A 1 276 ? 12.219 -15.789 -33.719 1 71.5 276 ILE A CA 1
ATOM 2163 C C . ILE A 1 276 ? 12.156 -14.562 -34.625 1 71.5 276 ILE A C 1
ATOM 2165 O O . ILE A 1 276 ? 12.641 -14.602 -35.75 1 71.5 276 ILE A O 1
ATOM 2169 N N . ARG A 1 277 ? 11.664 -13.477 -34.031 1 72.38 277 ARG A N 1
ATOM 2170 C CA . ARG A 1 277 ? 11.469 -12.266 -34.844 1 72.38 277 ARG A CA 1
ATOM 2171 C C . ARG A 1 277 ? 12.766 -11.477 -34.969 1 72.38 277 ARG A C 1
ATOM 2173 O O . ARG A 1 277 ? 13.109 -11.008 -36.031 1 72.38 277 ARG A O 1
ATOM 2180 N N . ILE A 1 278 ? 13.477 -11.32 -33.844 1 74.81 278 ILE A N 1
ATOM 2181 C CA . ILE A 1 278 ? 14.602 -10.391 -33.812 1 74.81 278 ILE A CA 1
ATOM 2182 C C . ILE A 1 278 ? 15.898 -11.156 -34.062 1 74.81 278 ILE A C 1
ATOM 2184 O O . ILE A 1 278 ? 16.812 -10.664 -34.719 1 74.81 278 ILE A O 1
ATOM 2188 N N . GLY A 1 279 ? 15.961 -12.289 -33.531 1 76.69 279 GLY A N 1
ATOM 2189 C CA . GLY A 1 279 ? 17.078 -13.195 -33.781 1 76.69 279 GLY A CA 1
ATOM 2190 C C . GLY A 1 279 ? 18.375 -12.711 -33.188 1 76.69 279 GLY A C 1
ATOM 2191 O O . GLY A 1 279 ? 19.453 -13.094 -33.625 1 76.69 279 GLY A O 1
ATOM 2192 N N . ASP A 1 280 ? 18.344 -11.828 -32.281 1 88.38 280 ASP A N 1
ATOM 2193 C CA . ASP A 1 280 ? 19.562 -11.352 -31.625 1 88.38 280 ASP A CA 1
ATOM 2194 C C . ASP A 1 280 ? 19.828 -12.141 -30.359 1 88.38 280 ASP A C 1
ATOM 2196 O O . ASP A 1 280 ? 19.156 -11.961 -29.344 1 88.38 280 ASP A O 1
ATOM 2200 N N . PRO A 1 281 ? 20.859 -12.891 -30.469 1 87.81 281 PRO A N 1
ATOM 2201 C CA . PRO A 1 281 ? 21.141 -13.758 -29.328 1 87.81 281 PRO A CA 1
ATOM 2202 C C . PRO A 1 281 ? 21.469 -12.977 -28.062 1 87.81 281 PRO A C 1
ATOM 2204 O O . PRO A 1 281 ? 21.125 -13.398 -26.953 1 87.81 281 PRO A O 1
ATOM 2207 N N . THR A 1 282 ? 22.156 -11.93 -28.219 1 90.62 282 THR A N 1
ATOM 2208 C CA . THR A 1 282 ? 22.562 -11.125 -27.078 1 90.62 282 THR A CA 1
ATOM 2209 C C . THR A 1 282 ? 21.344 -10.531 -26.375 1 90.62 282 THR A C 1
ATOM 2211 O O . THR A 1 282 ? 21.234 -10.602 -25.141 1 90.62 282 THR A O 1
ATOM 2214 N N . GLU A 1 283 ? 20.516 -10.016 -27.094 1 87.94 283 GLU A N 1
ATOM 2215 C CA . GLU A 1 283 ? 19.297 -9.438 -26.531 1 87.94 283 GLU A CA 1
ATOM 2216 C C . GLU A 1 283 ? 18.422 -10.508 -25.906 1 87.94 283 GLU A C 1
ATOM 2218 O O . GLU A 1 283 ? 17.828 -10.289 -24.844 1 87.94 283 GLU A O 1
ATOM 2223 N N . HIS A 1 284 ? 18.297 -11.531 -26.578 1 87.12 284 HIS A N 1
ATOM 2224 C CA . HIS A 1 284 ? 17.516 -12.641 -26.062 1 87.12 284 HIS A CA 1
ATOM 2225 C C . HIS A 1 284 ? 18.078 -13.117 -24.719 1 87.12 284 HIS A C 1
ATOM 2227 O O . HIS A 1 284 ? 17.312 -13.328 -23.766 1 87.12 284 HIS A O 1
ATOM 2233 N N . ALA A 1 285 ? 19.328 -13.273 -24.719 1 89.94 285 ALA A N 1
ATOM 2234 C CA . ALA A 1 285 ? 19.984 -13.75 -23.5 1 89.94 285 ALA A CA 1
ATOM 2235 C C . ALA A 1 285 ? 19.75 -12.789 -22.344 1 89.94 285 ALA A C 1
ATOM 2237 O O . ALA A 1 285 ? 19.453 -13.219 -21.219 1 89.94 285 ALA A O 1
ATOM 2238 N N . ARG A 1 286 ? 19.906 -11.586 -22.594 1 90.06 286 ARG A N 1
ATOM 2239 C CA . ARG A 1 286 ? 19.703 -10.57 -21.562 1 90.06 286 ARG A CA 1
ATOM 2240 C C . ARG A 1 286 ? 18.266 -10.602 -21.047 1 90.06 286 ARG A C 1
ATOM 2242 O O . ARG A 1 286 ? 18.047 -10.609 -19.828 1 90.06 286 ARG A O 1
ATOM 2249 N N . ARG A 1 287 ? 17.328 -10.625 -21.875 1 83.94 287 ARG A N 1
ATOM 2250 C CA . ARG A 1 287 ? 15.914 -10.602 -21.516 1 83.94 287 ARG A CA 1
ATOM 2251 C C . ARG A 1 287 ? 15.523 -11.859 -20.75 1 83.94 287 ARG A C 1
ATOM 2253 O O . ARG A 1 287 ? 14.852 -11.781 -19.719 1 83.94 287 ARG A O 1
ATOM 2260 N N . PHE A 1 288 ? 15.945 -12.93 -21.281 1 85.19 288 PHE A N 1
ATOM 2261 C CA . PHE A 1 288 ? 15.562 -14.203 -20.672 1 85.19 288 PHE A CA 1
ATOM 2262 C C . PHE A 1 288 ? 16.219 -14.367 -19.297 1 85.19 288 PHE A C 1
ATOM 2264 O O . PHE A 1 288 ? 15.562 -14.82 -18.359 1 85.19 288 PHE A O 1
ATOM 2271 N N . ALA A 1 289 ? 17.438 -14.047 -19.219 1 89.25 289 ALA A N 1
ATOM 2272 C CA . ALA A 1 289 ? 18.141 -14.141 -17.938 1 89.25 289 ALA A CA 1
ATOM 2273 C C . ALA A 1 289 ? 17.516 -13.211 -16.906 1 89.25 289 ALA A C 1
ATOM 2275 O O . ALA A 1 289 ? 17.359 -13.578 -15.742 1 89.25 289 ALA A O 1
ATOM 2276 N N . SER A 1 290 ? 17.203 -12.078 -17.391 1 87.81 290 SER A N 1
ATOM 2277 C CA . SER A 1 290 ? 16.578 -11.109 -16.484 1 87.81 290 SER A CA 1
ATOM 2278 C C . SER A 1 290 ? 15.219 -11.594 -16 1 87.81 290 SER A C 1
ATOM 2280 O O . SER A 1 290 ? 14.891 -11.461 -14.82 1 87.81 290 SER A O 1
ATOM 2282 N N . ALA A 1 291 ? 14.445 -12.102 -16.812 1 83.25 291 ALA A N 1
ATOM 2283 C CA . ALA A 1 291 ? 13.125 -12.633 -16.469 1 83.25 291 ALA A CA 1
ATOM 2284 C C . ALA A 1 291 ? 13.242 -13.781 -15.469 1 83.25 291 ALA A C 1
ATOM 2286 O O . ALA A 1 291 ? 12.43 -13.891 -14.547 1 83.25 291 ALA A O 1
ATOM 2287 N N . THR A 1 292 ? 14.211 -14.57 -15.711 1 86.94 292 THR A N 1
ATOM 2288 C CA . THR A 1 292 ? 14.438 -15.703 -14.812 1 86.94 292 THR A CA 1
ATOM 2289 C C . THR A 1 292 ? 14.883 -15.227 -13.438 1 86.94 292 THR A C 1
ATOM 2291 O O . THR A 1 292 ? 14.477 -15.789 -12.422 1 86.94 292 THR A O 1
ATOM 2294 N N . ARG A 1 293 ? 15.68 -14.242 -13.445 1 91 293 ARG A N 1
ATOM 2295 C CA . ARG A 1 293 ? 16.219 -13.727 -12.188 1 91 293 ARG A CA 1
ATOM 2296 C C . ARG A 1 293 ? 15.109 -13.117 -11.328 1 91 293 ARG A C 1
ATOM 2298 O O . ARG A 1 293 ? 15.133 -13.234 -10.102 1 91 293 ARG A O 1
ATOM 2305 N N . VAL A 1 294 ? 14.109 -12.562 -11.93 1 85 294 VAL A N 1
ATOM 2306 C CA . VAL A 1 294 ? 13.047 -11.836 -11.242 1 85 294 VAL A CA 1
ATOM 2307 C C . VAL A 1 294 ? 12.398 -12.734 -10.195 1 85 294 VAL A C 1
ATOM 2309 O O . VAL A 1 294 ? 12.141 -12.305 -9.07 1 85 294 VAL A O 1
ATOM 2312 N N . TRP A 1 295 ? 12.188 -13.922 -10.469 1 86.62 295 TRP A N 1
ATOM 2313 C CA . TRP A 1 295 ? 11.461 -14.773 -9.539 1 86.62 295 TRP A CA 1
ATOM 2314 C C . TRP A 1 295 ? 12.414 -15.688 -8.773 1 86.62 295 TRP A C 1
ATOM 2316 O O . TRP A 1 295 ? 12.023 -16.312 -7.781 1 86.62 295 TRP A O 1
ATOM 2326 N N . SER A 1 296 ? 13.68 -15.773 -9.141 1 92.06 296 SER A N 1
ATOM 2327 C CA . SER A 1 296 ? 14.562 -16.766 -8.539 1 92.06 296 SER A CA 1
ATOM 2328 C C . SER A 1 296 ? 15.633 -16.094 -7.676 1 92.06 296 SER A C 1
ATOM 2330 O O . SER A 1 296 ? 16.297 -16.766 -6.879 1 92.06 296 SER A O 1
ATOM 2332 N N . ASP A 1 297 ? 15.859 -14.82 -7.852 1 93.38 297 ASP A N 1
ATOM 2333 C CA . ASP A 1 297 ? 16.922 -14.062 -7.199 1 93.38 297 ASP A CA 1
ATOM 2334 C C . ASP A 1 297 ? 16.938 -14.32 -5.691 1 93.38 297 ASP A C 1
ATOM 2336 O O . ASP A 1 297 ? 17.969 -14.68 -5.125 1 93.38 297 ASP A O 1
ATOM 2340 N N . SER A 1 298 ? 15.812 -14.234 -5.074 1 90.88 298 SER A N 1
ATOM 2341 C CA . SER A 1 298 ? 15.711 -14.344 -3.623 1 90.88 298 SER A CA 1
ATOM 2342 C C . SER A 1 298 ? 16.031 -15.758 -3.148 1 90.88 298 SER A C 1
ATOM 2344 O O . SER A 1 298 ? 16.594 -15.945 -2.068 1 90.88 298 SER A O 1
ATOM 2346 N N . SER A 1 299 ? 15.688 -16.734 -3.887 1 93.62 299 SER A N 1
ATOM 2347 C CA . SER A 1 299 ? 15.945 -18.125 -3.514 1 93.62 299 SER A CA 1
ATOM 2348 C C . SER A 1 299 ? 17.438 -18.422 -3.5 1 93.62 299 SER A C 1
ATOM 2350 O O . SER A 1 299 ? 17.938 -19.109 -2.609 1 93.62 299 SER A O 1
ATOM 2352 N N . PHE A 1 300 ? 18.125 -17.922 -4.492 1 96.25 300 PHE A N 1
ATOM 2353 C CA . PHE A 1 300 ? 19.578 -18.109 -4.535 1 96.25 300 PHE A CA 1
ATOM 2354 C C . PHE A 1 300 ? 20.25 -17.422 -3.357 1 96.25 300 PHE A C 1
ATOM 2356 O O . PHE A 1 300 ? 21.141 -18 -2.723 1 96.25 300 PHE A O 1
ATOM 2363 N N . LYS A 1 301 ? 19.812 -16.25 -3.088 1 95.94 301 LYS A N 1
ATOM 2364 C CA . LYS A 1 301 ? 20.391 -15.523 -1.957 1 95.94 301 LYS A CA 1
ATOM 2365 C C . LYS A 1 301 ? 20.078 -16.234 -0.64 1 95.94 301 LYS A C 1
ATOM 2367 O O . LYS A 1 301 ? 20.938 -16.281 0.251 1 95.94 301 LYS A O 1
ATOM 2372 N N . ALA A 1 302 ? 18.906 -16.75 -0.53 1 92.5 302 ALA A N 1
ATOM 2373 C CA . ALA A 1 302 ? 18.469 -17.422 0.697 1 92.5 302 ALA A CA 1
ATOM 2374 C C . ALA A 1 302 ? 19.297 -18.672 0.96 1 92.5 302 ALA A C 1
ATOM 2376 O O . ALA A 1 302 ? 19.484 -19.078 2.113 1 92.5 302 ALA A O 1
ATOM 2377 N N . GLY A 1 303 ? 19.75 -19.281 -0.038 1 94.69 303 GLY A N 1
ATOM 2378 C CA . GLY A 1 303 ? 20.531 -20.5 0.098 1 94.69 303 GLY A CA 1
ATOM 2379 C C . GLY A 1 303 ? 21.953 -20.25 0.549 1 94.69 303 GLY A C 1
ATOM 2380 O O . GLY A 1 303 ? 22.656 -21.172 0.987 1 94.69 303 GLY A O 1
ATOM 2381 N N . LEU A 1 304 ? 22.375 -19.016 0.415 1 96.88 304 LEU A N 1
ATOM 2382 C CA . LEU A 1 304 ? 23.734 -18.656 0.801 1 96.88 304 LEU A CA 1
ATOM 2383 C C . LEU A 1 304 ? 23.828 -18.438 2.309 1 96.88 304 LEU A C 1
ATOM 2385 O O . LEU A 1 304 ? 22.828 -18.125 2.959 1 96.88 304 LEU A O 1
ATOM 2389 N N . SER A 1 305 ? 24.984 -18.594 2.781 1 96.25 305 SER A N 1
ATOM 2390 C CA . SER A 1 305 ? 25.234 -18.547 4.219 1 96.25 305 SER A CA 1
ATOM 2391 C C . SER A 1 305 ? 24.875 -17.188 4.797 1 96.25 305 SER A C 1
ATOM 2393 O O . SER A 1 305 ? 25.125 -16.141 4.176 1 96.25 305 SER A O 1
ATOM 2395 N N . ASP A 1 306 ? 24.344 -17.188 5.977 1 92.94 306 ASP A N 1
ATOM 2396 C CA . ASP A 1 306 ? 24 -15.961 6.676 1 92.94 306 ASP A CA 1
ATOM 2397 C C . ASP A 1 306 ? 25.25 -15.195 7.098 1 92.94 306 ASP A C 1
ATOM 2399 O O . ASP A 1 306 ? 25.188 -14.016 7.453 1 92.94 306 ASP A O 1
ATOM 2403 N N . LYS A 1 307 ? 26.391 -15.836 7.035 1 93.88 307 LYS A N 1
ATOM 2404 C CA . LYS A 1 307 ? 27.656 -15.18 7.359 1 93.88 307 LYS A CA 1
ATOM 2405 C C . LYS A 1 307 ? 28.062 -14.203 6.258 1 93.88 307 LYS A C 1
ATOM 2407 O O . LYS A 1 307 ? 28.906 -13.328 6.477 1 93.88 307 LYS A O 1
ATOM 2412 N N . ARG A 1 308 ? 27.453 -14.406 5.098 1 96.38 308 ARG A N 1
ATOM 2413 C CA . ARG A 1 308 ? 27.75 -13.523 3.982 1 96.38 308 ARG A CA 1
ATOM 2414 C C . ARG A 1 308 ? 26.969 -12.219 4.09 1 96.38 308 ARG A C 1
ATOM 2416 O O . ARG A 1 308 ? 25.797 -12.227 4.5 1 96.38 308 ARG A O 1
ATOM 2423 N N . THR A 1 309 ? 27.625 -11.211 3.727 1 95.56 309 THR A N 1
ATOM 2424 C CA . THR A 1 309 ? 26.938 -9.93 3.68 1 95.56 309 THR A CA 1
ATOM 2425 C C . THR A 1 309 ? 25.969 -9.883 2.496 1 95.56 309 THR A C 1
ATOM 2427 O O . THR A 1 309 ? 26.094 -10.664 1.556 1 95.56 309 THR A O 1
ATOM 2430 N N . CYS A 1 310 ? 25.031 -8.953 2.588 1 92.31 310 CYS A N 1
ATOM 2431 C CA . CYS A 1 310 ? 24.094 -8.758 1.486 1 92.31 310 CYS A CA 1
ATOM 2432 C C . CYS A 1 310 ? 24.828 -8.445 0.19 1 92.31 310 CYS A C 1
ATOM 2434 O O . CYS A 1 310 ? 24.453 -8.938 -0.876 1 92.31 310 CYS A O 1
ATOM 2436 N N . LYS A 1 311 ? 25.859 -7.648 0.329 1 93.12 311 LYS A N 1
ATOM 2437 C CA . LYS A 1 311 ? 26.656 -7.277 -0.842 1 93.12 311 LYS A CA 1
ATOM 2438 C C . LYS A 1 311 ? 27.328 -8.5 -1.454 1 93.12 311 LYS A C 1
ATOM 2440 O O . LYS A 1 311 ? 27.406 -8.633 -2.678 1 93.12 311 LYS A O 1
ATOM 2445 N N . GLU A 1 312 ? 27.797 -9.367 -0.656 1 96.38 312 GLU A N 1
ATOM 2446 C CA . GLU A 1 312 ? 28.453 -10.594 -1.121 1 96.38 312 GLU A CA 1
ATOM 2447 C C . GLU A 1 312 ? 27.453 -11.508 -1.82 1 96.38 312 GLU A C 1
ATOM 2449 O O . GLU A 1 312 ? 27.75 -12.062 -2.879 1 96.38 312 GLU A O 1
ATOM 2454 N N . LYS A 1 313 ? 26.344 -11.703 -1.255 1 97.62 313 LYS A N 1
ATOM 2455 C CA . LYS A 1 313 ? 25.297 -12.547 -1.843 1 97.62 313 LYS A CA 1
ATOM 2456 C C . LYS A 1 313 ? 24.875 -12.023 -3.213 1 97.62 313 LYS A C 1
ATOM 2458 O O . LYS A 1 313 ? 24.719 -12.797 -4.156 1 97.62 313 LYS A O 1
ATOM 2463 N N . GLU A 1 314 ? 24.734 -10.734 -3.221 1 96.81 314 GLU A N 1
ATOM 2464 C CA . GLU A 1 314 ? 24.359 -10.102 -4.484 1 96.81 314 GLU A CA 1
ATOM 2465 C C . GLU A 1 314 ? 25.406 -10.359 -5.562 1 96.81 314 GLU A C 1
ATOM 2467 O O . GLU A 1 314 ? 25.062 -10.656 -6.707 1 96.81 314 GLU A O 1
ATOM 2472 N N . ALA A 1 315 ? 26.641 -10.211 -5.215 1 96.88 315 ALA A N 1
ATOM 2473 C CA . ALA A 1 315 ? 27.734 -10.422 -6.168 1 96.88 315 ALA A CA 1
ATOM 2474 C C . ALA A 1 315 ? 27.75 -11.859 -6.688 1 96.88 315 ALA A C 1
ATOM 2476 O O . ALA A 1 315 ? 28.031 -12.094 -7.859 1 96.88 315 ALA A O 1
ATOM 2477 N N . ILE A 1 316 ? 27.484 -12.758 -5.812 1 98.12 316 ILE A N 1
ATOM 2478 C CA . ILE A 1 316 ? 27.469 -14.164 -6.176 1 98.12 316 ILE A CA 1
ATOM 2479 C C . ILE A 1 316 ? 26.312 -14.43 -7.152 1 98.12 316 ILE A C 1
ATOM 2481 O O . ILE A 1 316 ? 26.5 -15.078 -8.18 1 98.12 316 ILE A O 1
ATOM 2485 N N . VAL A 1 317 ? 25.141 -13.914 -6.859 1 97.88 317 VAL A N 1
ATOM 2486 C CA . VAL A 1 317 ? 23.984 -14.117 -7.711 1 97.88 317 VAL A CA 1
ATOM 2487 C C . VAL A 1 317 ? 24.172 -13.398 -9.039 1 97.88 317 VAL A C 1
ATOM 2489 O O . VAL A 1 317 ? 23.766 -13.898 -10.094 1 97.88 317 VAL A O 1
ATOM 2492 N N . ASP A 1 318 ? 24.844 -12.266 -8.992 1 97.38 318 ASP A N 1
ATOM 2493 C CA . ASP A 1 318 ? 25.203 -11.57 -10.227 1 97.38 318 ASP A CA 1
ATOM 2494 C C . ASP A 1 318 ? 26.062 -12.461 -11.125 1 97.38 318 ASP A C 1
ATOM 2496 O O . ASP A 1 318 ? 25.844 -12.508 -12.336 1 97.38 318 ASP A O 1
ATOM 2500 N N . GLU A 1 319 ? 27 -13.07 -10.508 1 97.56 319 GLU A N 1
ATOM 2501 C CA . GLU A 1 319 ? 27.891 -13.945 -11.266 1 97.56 319 GLU A CA 1
ATOM 2502 C C . GLU A 1 319 ? 27.125 -15.109 -11.883 1 97.56 319 GLU A C 1
ATOM 2504 O O . GLU A 1 319 ? 27.359 -15.477 -13.039 1 97.56 319 GLU A O 1
ATOM 2509 N N . LEU A 1 320 ? 26.25 -15.703 -11.109 1 97.81 320 LEU A N 1
ATOM 2510 C CA . LEU A 1 320 ? 25.422 -16.781 -11.633 1 97.81 320 LEU A CA 1
ATOM 2511 C C . LEU A 1 320 ? 24.672 -16.328 -12.891 1 97.81 320 LEU A C 1
ATOM 2513 O O . LEU A 1 320 ? 24.719 -17.016 -13.914 1 97.81 320 LEU A O 1
ATOM 2517 N N . PHE A 1 321 ? 24.047 -15.195 -12.828 1 96.75 321 PHE A N 1
ATOM 2518 C CA . PHE A 1 321 ? 23.188 -14.781 -13.922 1 96.75 321 PHE A CA 1
ATOM 2519 C C . PHE A 1 321 ? 24.016 -14.227 -15.078 1 96.75 321 PHE A C 1
ATOM 2521 O O . PHE A 1 321 ? 23.562 -14.242 -16.234 1 96.75 321 PHE A O 1
ATOM 2528 N N . ARG A 1 322 ? 25.234 -13.727 -14.789 1 96.69 322 ARG A N 1
ATOM 2529 C CA . ARG A 1 322 ? 26.156 -13.438 -15.875 1 96.69 322 ARG A CA 1
ATOM 2530 C C . ARG A 1 322 ? 26.5 -14.711 -16.656 1 96.69 322 ARG A C 1
ATOM 2532 O O . ARG A 1 322 ? 26.5 -14.703 -17.891 1 96.69 322 ARG A O 1
ATOM 2539 N N . ARG A 1 323 ? 26.766 -15.719 -15.945 1 96.62 323 ARG A N 1
ATOM 2540 C CA . ARG A 1 323 ? 27.062 -17 -16.578 1 96.62 323 ARG A CA 1
ATOM 2541 C C . ARG A 1 323 ? 25.844 -17.531 -17.344 1 96.62 323 ARG A C 1
ATOM 2543 O O . ARG A 1 323 ? 25.984 -18.078 -18.438 1 96.62 323 ARG A O 1
ATOM 2550 N N . TYR A 1 324 ? 24.703 -17.391 -16.719 1 95.25 324 TYR A N 1
ATOM 2551 C CA . TYR A 1 324 ? 23.469 -17.875 -17.344 1 95.25 324 TYR A CA 1
ATOM 2552 C C . TYR A 1 324 ? 23.203 -17.125 -18.656 1 95.25 324 TYR A C 1
ATOM 2554 O O . TYR A 1 324 ? 22.844 -17.734 -19.656 1 95.25 324 TYR A O 1
ATOM 2562 N N . GLU A 1 325 ? 23.391 -15.812 -18.547 1 94.81 325 GLU A N 1
ATOM 2563 C CA . GLU A 1 325 ? 23.203 -15 -19.75 1 94.81 325 GLU A CA 1
ATOM 2564 C C . GLU A 1 325 ? 24.141 -15.461 -20.875 1 94.81 325 GLU A C 1
ATOM 2566 O O . GLU A 1 325 ? 23.719 -15.547 -22.031 1 94.81 325 GLU A O 1
ATOM 2571 N N . ARG A 1 326 ? 25.359 -15.766 -20.562 1 95.19 326 ARG A N 1
ATOM 2572 C CA . ARG A 1 326 ? 26.328 -16.25 -21.547 1 95.19 326 ARG A CA 1
ATOM 2573 C C . ARG A 1 326 ? 25.891 -17.594 -22.125 1 95.19 326 ARG A C 1
ATOM 2575 O O . ARG A 1 326 ? 26.031 -17.844 -23.328 1 95.19 326 ARG A O 1
ATOM 2582 N N . GLU A 1 327 ? 25.438 -18.406 -21.25 1 92.88 327 GLU A N 1
ATOM 2583 C CA . GLU A 1 327 ? 24.984 -19.719 -21.703 1 92.88 327 GLU A CA 1
ATOM 2584 C C . GLU A 1 327 ? 23.797 -19.609 -22.641 1 92.88 327 GLU A C 1
ATOM 2586 O O . GLU A 1 327 ? 23.688 -20.359 -23.609 1 92.88 327 GLU A O 1
ATOM 2591 N N . VAL A 1 328 ? 22.844 -18.734 -22.281 1 89.81 328 VAL A N 1
ATOM 2592 C CA . VAL A 1 328 ? 21.656 -18.516 -23.125 1 89.81 328 VAL A CA 1
ATOM 2593 C C . VAL A 1 328 ? 22.078 -17.938 -24.469 1 89.81 328 VAL A C 1
ATOM 2595 O O . VAL A 1 328 ? 21.516 -18.281 -25.5 1 89.81 328 VAL A O 1
ATOM 2598 N N . GLU A 1 329 ? 23.047 -17.062 -24.406 1 91.31 329 GLU A N 1
ATOM 2599 C CA . GLU A 1 329 ? 23.531 -16.453 -25.641 1 91.31 329 GLU A CA 1
ATOM 2600 C C . GLU A 1 329 ? 24.141 -17.484 -26.578 1 91.31 329 GLU A C 1
ATOM 2602 O O . GLU A 1 329 ? 24 -17.406 -27.797 1 91.31 329 GLU A O 1
ATO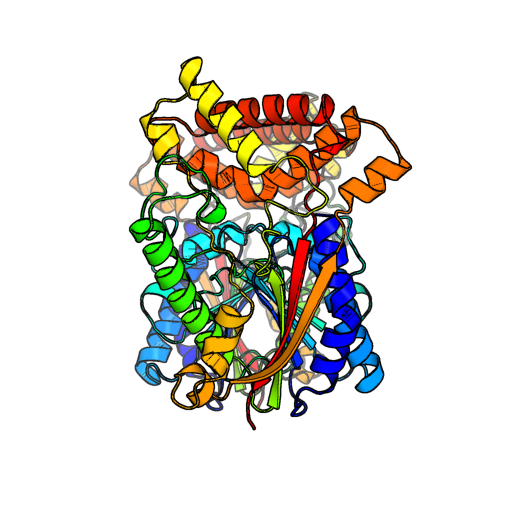M 2607 N N . LYS A 1 330 ? 24.844 -18.422 -26.016 1 90.69 330 LYS A N 1
ATOM 2608 C CA . LYS A 1 330 ? 25.484 -19.484 -26.797 1 90.69 330 LYS A CA 1
ATOM 2609 C C . LYS A 1 330 ? 24.438 -20.391 -27.438 1 90.69 330 LYS A C 1
ATOM 2611 O O . LYS A 1 330 ? 24.656 -20.922 -28.531 1 90.69 330 LYS A O 1
ATOM 2616 N N . ASN A 1 331 ? 23.359 -20.594 -26.719 1 85.81 331 ASN A N 1
ATOM 2617 C CA . ASN A 1 331 ? 22.312 -21.5 -27.188 1 85.81 331 ASN A CA 1
ATOM 2618 C C . ASN A 1 331 ? 20.922 -20.891 -27 1 85.81 331 ASN A C 1
ATOM 2620 O O . ASN A 1 331 ? 20.094 -21.438 -26.297 1 85.81 331 ASN A O 1
ATOM 2624 N N . PRO A 1 332 ? 20.672 -19.828 -27.734 1 81.25 332 PRO A N 1
ATOM 2625 C CA . PRO A 1 332 ? 19.406 -19.109 -27.516 1 81.25 332 PRO A CA 1
ATOM 2626 C C . PRO A 1 332 ? 18.188 -19.969 -27.844 1 81.25 332 PRO A C 1
ATOM 2628 O O . PRO A 1 332 ? 17.125 -19.781 -27.25 1 81.25 332 PRO A O 1
ATOM 2631 N N . GLU A 1 333 ? 18.297 -20.938 -28.625 1 76.06 333 GLU A N 1
ATOM 2632 C CA . GLU A 1 333 ? 17.156 -21.734 -29.094 1 76.06 333 GLU A CA 1
ATOM 2633 C C . GLU A 1 333 ? 16.719 -22.75 -28.031 1 76.06 333 GLU A C 1
ATOM 2635 O O . GLU A 1 333 ? 15.617 -23.281 -28.109 1 76.06 333 GLU A O 1
ATOM 2640 N N . ASN A 1 334 ? 17.531 -22.859 -27.078 1 74.5 334 ASN A N 1
ATOM 2641 C CA . ASN A 1 334 ? 17.234 -23.875 -26.078 1 74.5 334 ASN A CA 1
ATOM 2642 C C . ASN A 1 334 ? 16.703 -23.25 -24.797 1 74.5 334 ASN A C 1
ATOM 2644 O O . ASN A 1 334 ? 16.406 -23.953 -23.828 1 74.5 334 ASN A O 1
ATOM 2648 N N . HIS A 1 335 ? 16.578 -22.031 -24.797 1 74.25 335 HIS A N 1
ATOM 2649 C CA . HIS A 1 335 ? 16.188 -21.391 -23.547 1 74.25 335 HIS A CA 1
ATOM 2650 C C . HIS A 1 335 ? 14.906 -20.578 -23.734 1 74.25 335 HIS A C 1
ATOM 2652 O O . HIS A 1 335 ? 14.953 -19.391 -24.047 1 74.25 335 HIS A O 1
ATOM 2658 N N . PHE A 1 336 ? 13.867 -21.359 -23.656 1 68.31 336 PHE A N 1
ATOM 2659 C CA . PHE A 1 336 ? 12.523 -20.781 -23.672 1 68.31 336 PHE A CA 1
ATOM 2660 C C . PHE A 1 336 ? 11.703 -21.312 -22.5 1 68.31 336 PHE A C 1
ATOM 2662 O O . PHE A 1 336 ? 12.062 -22.312 -21.875 1 68.31 336 PHE A O 1
ATOM 2669 N N . ALA A 1 337 ? 10.82 -20.531 -22 1 68 337 ALA A N 1
ATOM 2670 C CA . ALA A 1 337 ? 9.938 -21 -20.938 1 68 337 ALA A CA 1
ATOM 2671 C C . ALA A 1 337 ? 8.477 -20.938 -21.375 1 68 337 ALA A C 1
ATOM 2673 O O . ALA A 1 337 ? 7.766 -19.984 -21.062 1 68 337 ALA A O 1
ATOM 2674 N N . ASP A 1 338 ? 8.109 -22 -22.188 1 71.19 338 ASP A N 1
ATOM 2675 C CA . ASP A 1 338 ? 6.684 -22.109 -22.469 1 71.19 338 ASP A CA 1
ATOM 2676 C C . ASP A 1 338 ? 5.879 -22.375 -21.203 1 71.19 338 ASP A C 1
ATOM 2678 O O . ASP A 1 338 ? 6.348 -23.078 -20.312 1 71.19 338 ASP A O 1
ATOM 2682 N N . LEU A 1 339 ? 4.805 -21.656 -21.172 1 74 339 LEU A N 1
ATOM 2683 C CA . LEU A 1 339 ? 4 -21.812 -19.969 1 74 339 LEU A CA 1
ATOM 2684 C C . LEU A 1 339 ? 2.652 -22.453 -20.281 1 74 339 LEU A C 1
ATOM 2686 O O . LEU A 1 339 ? 2.039 -22.141 -21.297 1 74 339 LEU A O 1
ATOM 2690 N N . VAL A 1 340 ? 2.389 -23.531 -19.562 1 81.44 340 VAL A N 1
ATOM 2691 C CA . VAL A 1 340 ? 1.026 -24.047 -19.562 1 81.44 340 VAL A CA 1
ATOM 2692 C C . VAL A 1 340 ? 0.287 -23.594 -18.312 1 81.44 340 VAL A C 1
ATOM 2694 O O . VAL A 1 340 ? 0.776 -23.766 -17.203 1 81.44 340 VAL A O 1
ATOM 2697 N N . HIS A 1 341 ? -0.865 -22.969 -18.578 1 88.81 341 HIS A N 1
ATOM 2698 C CA . HIS A 1 341 ? -1.669 -22.453 -17.469 1 88.81 341 HIS A CA 1
ATOM 2699 C C . HIS A 1 341 ? -3.053 -23.094 -17.453 1 88.81 341 HIS A C 1
ATOM 2701 O O . HIS A 1 341 ? -3.547 -23.547 -18.484 1 88.81 341 HIS A O 1
ATOM 2707 N N . CYS A 1 342 ? -3.488 -23.188 -16.344 1 92.5 342 CYS A N 1
ATOM 2708 C CA . CYS A 1 342 ? -4.875 -23.594 -16.156 1 92.5 342 CYS A CA 1
ATOM 2709 C C . CYS A 1 342 ? -5.738 -22.406 -15.742 1 92.5 342 CYS A C 1
ATOM 2711 O O . CYS A 1 342 ? -5.398 -21.688 -14.797 1 92.5 342 CYS A O 1
ATOM 2713 N N . HIS A 1 343 ? -6.812 -22.188 -16.5 1 95.94 343 HIS A N 1
ATOM 2714 C CA . HIS A 1 343 ? -7.812 -21.188 -16.156 1 95.94 343 HIS A CA 1
ATOM 2715 C C . HIS A 1 343 ? -8.961 -21.781 -15.359 1 95.94 343 HIS A C 1
ATOM 2717 O O . HIS A 1 343 ? -9.68 -22.656 -15.852 1 95.94 343 HIS A O 1
ATOM 2723 N N . MET A 1 344 ? -9.117 -21.359 -14.164 1 98.06 344 MET A N 1
ATOM 2724 C CA . MET A 1 344 ? -10.18 -21.859 -13.297 1 98.06 344 MET A CA 1
ATOM 2725 C C . MET A 1 344 ? -11.219 -20.781 -13.031 1 98.06 344 MET A C 1
ATOM 2727 O O . MET A 1 344 ? -10.883 -19.672 -12.625 1 98.06 344 MET A O 1
ATOM 2731 N N . LEU A 1 345 ? -12.453 -21.078 -13.305 1 98.62 345 LEU A N 1
ATOM 2732 C CA . LEU A 1 345 ? -13.57 -20.266 -12.867 1 98.62 345 LEU A CA 1
ATOM 2733 C C . LEU A 1 345 ? -14.219 -20.859 -11.617 1 98.62 345 LEU A C 1
ATOM 2735 O O . LEU A 1 345 ? -14.695 -21.984 -11.641 1 98.62 345 LEU A O 1
ATOM 2739 N N . ILE A 1 346 ? -14.203 -20.125 -10.539 1 98.69 346 ILE A N 1
ATOM 2740 C CA . ILE A 1 346 ? -14.727 -20.547 -9.25 1 98.69 346 ILE A CA 1
ATOM 2741 C C . ILE A 1 346 ? -15.891 -19.656 -8.836 1 98.69 346 ILE A C 1
ATOM 2743 O O . ILE A 1 346 ? -15.867 -18.453 -9.078 1 98.69 346 ILE A O 1
ATOM 2747 N N . GLU A 1 347 ? -16.859 -20.219 -8.195 1 98.38 347 GLU A N 1
ATOM 2748 C CA . GLU A 1 347 ? -18.031 -19.469 -7.781 1 98.38 347 GLU A CA 1
ATOM 2749 C C . GLU A 1 347 ? -18.391 -19.75 -6.324 1 98.38 347 GLU A C 1
ATOM 2751 O O . GLU A 1 347 ? -18.312 -20.891 -5.879 1 98.38 347 GLU A O 1
ATOM 2756 N N . MET A 1 348 ? -18.703 -18.719 -5.602 1 97.81 348 MET A N 1
ATOM 2757 C CA . MET A 1 348 ? -19.234 -18.844 -4.25 1 97.81 348 MET A CA 1
ATOM 2758 C C . MET A 1 348 ? -20.734 -19.125 -4.281 1 97.81 348 MET A C 1
ATOM 2760 O O . MET A 1 348 ? -21.484 -18.422 -4.973 1 97.81 348 MET A O 1
ATOM 2764 N N . SER A 1 349 ? -21.109 -20.062 -3.506 1 94.06 349 SER A N 1
ATOM 2765 C CA . SER A 1 349 ? -22.531 -20.438 -3.479 1 94.06 349 SER A CA 1
ATOM 2766 C C . SER A 1 349 ? -23.391 -19.281 -2.967 1 94.06 349 SER A C 1
ATOM 2768 O O . SER A 1 349 ? -22.938 -18.469 -2.166 1 94.06 349 SER A O 1
ATOM 2770 N N . GLU A 1 350 ? -24.656 -19.25 -3.344 1 87 350 GLU A N 1
ATOM 2771 C CA . GLU A 1 350 ? -25.625 -18.25 -2.916 1 87 350 GLU A CA 1
ATOM 2772 C C . GLU A 1 350 ? -26.188 -18.578 -1.541 1 87 350 GLU A C 1
ATOM 2774 O O . GLU A 1 350 ? -26.312 -19.75 -1.177 1 87 350 GLU A O 1
ATOM 2779 N N . MET B 1 1 ? 8.703 10.883 13.781 1 63.47 1 MET B N 1
ATOM 2780 C CA . MET B 1 1 ? 9.422 11.742 14.719 1 63.47 1 MET B CA 1
ATOM 2781 C C . MET B 1 1 ? 8.852 11.609 16.125 1 63.47 1 MET B C 1
ATOM 2783 O O . MET B 1 1 ? 7.668 11.297 16.297 1 63.47 1 MET B O 1
ATOM 2787 N N . GLU B 1 2 ? 9.719 11.695 17.094 1 67 2 GLU B N 1
ATOM 2788 C CA . GLU B 1 2 ? 9.375 11.5 18.5 1 67 2 GLU B CA 1
ATOM 2789 C C . GLU B 1 2 ? 8.328 12.508 18.953 1 67 2 GLU B C 1
ATOM 2791 O O . GLU B 1 2 ? 7.379 12.148 19.656 1 67 2 GLU B O 1
ATOM 2796 N N . THR B 1 3 ? 8.391 13.695 18.5 1 70.44 3 THR B N 1
ATOM 2797 C CA . THR B 1 3 ? 7.426 14.719 18.906 1 70.44 3 THR B CA 1
ATOM 2798 C C . THR B 1 3 ? 6.047 14.414 18.328 1 70.44 3 THR B C 1
ATOM 2800 O O . THR B 1 3 ? 5.031 14.578 19.016 1 70.44 3 THR B O 1
ATOM 2803 N N . GLU B 1 4 ? 6.027 14 17.109 1 78.12 4 GLU B N 1
ATOM 2804 C CA . GLU B 1 4 ? 4.75 13.672 16.484 1 78.12 4 GLU B CA 1
ATOM 2805 C C . GLU B 1 4 ? 4.078 12.5 17.203 1 78.12 4 GLU B C 1
ATOM 2807 O O . GLU B 1 4 ? 2.85 12.445 17.297 1 78.12 4 GLU B O 1
ATOM 2812 N N . ARG B 1 5 ? 4.836 11.688 17.75 1 82.19 5 ARG B N 1
ATOM 2813 C CA . ARG B 1 5 ? 4.305 10.57 18.516 1 82.19 5 ARG B CA 1
ATOM 2814 C C . ARG B 1 5 ? 3.605 11.055 19.797 1 82.19 5 ARG B C 1
ATOM 2816 O O . ARG B 1 5 ? 2.555 10.531 20.172 1 82.19 5 ARG B O 1
ATOM 2823 N N . GLU B 1 6 ? 4.238 11.977 20.359 1 82.94 6 GLU B N 1
ATOM 2824 C CA . GLU B 1 6 ? 3.643 12.531 21.562 1 82.94 6 GLU B CA 1
ATOM 2825 C C . GLU B 1 6 ? 2.338 13.258 21.25 1 82.94 6 GLU B C 1
ATOM 2827 O O . GLU B 1 6 ? 1.373 13.172 22.016 1 82.94 6 GLU B O 1
ATOM 2832 N N . VAL B 1 7 ? 2.369 13.961 20.219 1 84.31 7 VAL B N 1
ATOM 2833 C CA . VAL B 1 7 ? 1.173 14.672 19.781 1 84.31 7 VAL B CA 1
ATOM 2834 C C . VAL B 1 7 ? 0.031 13.68 19.578 1 84.31 7 VAL B C 1
ATOM 2836 O O . VAL B 1 7 ? -1.082 13.898 20.062 1 84.31 7 VAL B O 1
ATOM 2839 N N . ILE B 1 8 ? 0.302 12.617 18.938 1 90.81 8 ILE B N 1
ATOM 2840 C CA . ILE B 1 8 ? -0.713 11.617 18.609 1 90.81 8 ILE B CA 1
ATOM 2841 C C . ILE B 1 8 ? -1.151 10.906 19.891 1 90.81 8 ILE B C 1
ATOM 2843 O O . ILE B 1 8 ? -2.34 10.633 20.078 1 90.81 8 ILE B O 1
ATOM 2847 N N . ASN B 1 9 ? -0.21 10.656 20.781 1 89.94 9 ASN B N 1
ATOM 2848 C CA . ASN B 1 9 ? -0.542 9.984 22.031 1 89.94 9 ASN B CA 1
ATOM 2849 C C . ASN B 1 9 ? -1.524 10.797 22.859 1 89.94 9 ASN B C 1
ATOM 2851 O O . ASN B 1 9 ? -2.395 10.242 23.531 1 89.94 9 ASN B O 1
ATOM 2855 N N . GLU B 1 10 ? -1.357 12.062 22.797 1 90.88 10 GLU B N 1
ATOM 2856 C CA . GLU B 1 10 ? -2.252 12.945 23.547 1 90.88 10 GLU B CA 1
ATOM 2857 C C . GLU B 1 10 ? -3.68 12.859 23.016 1 90.88 10 GLU B C 1
ATOM 2859 O O . GLU B 1 10 ? -4.633 13.188 23.719 1 90.88 10 GLU B O 1
ATOM 2864 N N . ALA B 1 11 ? -3.809 12.453 21.828 1 95.25 11 ALA B N 1
ATOM 2865 C CA . ALA B 1 11 ? -5.117 12.414 21.188 1 95.25 11 ALA B CA 1
ATOM 2866 C C . ALA B 1 11 ? -5.801 11.07 21.406 1 95.25 11 ALA B C 1
ATOM 2868 O O . ALA B 1 11 ? -6.969 10.898 21.047 1 95.25 11 ALA B O 1
ATOM 2869 N N . ILE B 1 12 ? -5.188 10.078 22.031 1 97.06 12 ILE B N 1
ATOM 2870 C CA . ILE B 1 12 ? -5.672 8.703 22.125 1 97.06 12 ILE B CA 1
ATOM 2871 C C . ILE B 1 12 ? -7.016 8.68 22.844 1 97.06 12 ILE B C 1
ATOM 2873 O O . ILE B 1 12 ? -7.984 8.102 22.359 1 97.06 12 ILE B O 1
ATOM 2877 N N . PRO B 1 13 ? -7.16 9.352 24 1 97.5 13 PRO B N 1
ATOM 2878 C CA . PRO B 1 13 ? -8.453 9.281 24.672 1 97.5 13 PRO B CA 1
ATOM 2879 C C . PRO B 1 13 ? -9.602 9.828 23.812 1 97.5 13 PRO B C 1
ATOM 2881 O O . PRO B 1 13 ? -10.664 9.203 23.734 1 97.5 13 PRO B O 1
ATOM 2884 N N . LEU B 1 14 ? -9.375 10.945 23.172 1 98 14 LEU B N 1
ATOM 2885 C CA . LEU B 1 14 ? -10.391 11.539 22.312 1 98 14 LEU B CA 1
ATOM 2886 C C . LEU B 1 14 ? -10.719 10.625 21.141 1 98 14 LEU B C 1
ATOM 2888 O O . LEU B 1 14 ? -11.891 10.445 20.797 1 98 14 LEU B O 1
ATOM 2892 N N . ALA B 1 15 ? -9.719 10.078 20.531 1 98.5 15 ALA B N 1
ATOM 2893 C CA . ALA B 1 15 ? -9.891 9.211 19.375 1 98.5 15 ALA B CA 1
ATOM 2894 C C . ALA B 1 15 ? -10.641 7.938 19.75 1 98.5 15 ALA B C 1
ATOM 2896 O O . ALA B 1 15 ? -11.539 7.504 19.016 1 98.5 15 ALA B O 1
ATOM 2897 N N . VAL B 1 16 ? -10.266 7.312 20.844 1 98.62 16 VAL B N 1
ATOM 2898 C CA . VAL B 1 16 ? -10.914 6.086 21.312 1 98.62 16 VAL B CA 1
ATOM 2899 C C . VAL B 1 16 ? -12.391 6.355 21.594 1 98.62 16 VAL B C 1
ATOM 2901 O O . VAL B 1 16 ? -13.266 5.609 21.141 1 98.62 16 VAL B O 1
ATOM 2904 N N . GLN B 1 17 ? -12.633 7.398 22.297 1 98.19 17 GLN B N 1
ATOM 2905 C CA . GLN B 1 17 ? -14.016 7.746 22.609 1 98.19 17 GLN B CA 1
ATOM 2906 C C . GLN B 1 17 ? -14.82 8.023 21.344 1 98.19 17 GLN B C 1
ATOM 2908 O O . GLN B 1 17 ? -15.961 7.582 21.234 1 98.19 17 GLN B O 1
ATOM 2913 N N . ALA B 1 18 ? -14.242 8.781 20.469 1 98.31 18 ALA B N 1
ATOM 2914 C CA . ALA B 1 18 ? -14.914 9.102 19.219 1 98.31 18 ALA B CA 1
ATOM 2915 C C . ALA B 1 18 ? -15.211 7.832 18.422 1 98.31 18 ALA B C 1
ATOM 2917 O O . ALA B 1 18 ? -16.297 7.68 17.859 1 98.31 18 ALA B O 1
ATOM 2918 N N . ALA B 1 19 ? -14.266 6.918 18.312 1 98.31 19 ALA B N 1
ATOM 2919 C CA . ALA B 1 19 ? -14.461 5.66 17.594 1 98.31 19 ALA B CA 1
ATOM 2920 C C . ALA B 1 19 ? -15.594 4.844 18.219 1 98.31 19 ALA B C 1
ATOM 2922 O O . ALA B 1 19 ? -16.469 4.344 17.516 1 98.31 19 ALA B O 1
ATOM 2923 N N . LEU B 1 20 ? -15.586 4.766 19.531 1 97.38 20 LEU B N 1
ATOM 2924 C CA . LEU B 1 20 ? -16.578 3.969 20.25 1 97.38 20 LEU B CA 1
ATOM 2925 C C . LEU B 1 20 ? -17.969 4.594 20.125 1 97.38 20 LEU B C 1
ATOM 2927 O O . LEU B 1 20 ? -18.969 3.895 20.219 1 97.38 20 LEU B O 1
ATOM 2931 N N . SER B 1 21 ? -17.969 5.875 19.875 1 96.44 21 SER B N 1
ATOM 2932 C CA . SER B 1 21 ? -19.25 6.57 19.812 1 96.44 21 SER B CA 1
ATOM 2933 C C . SER B 1 21 ? -19.75 6.703 18.375 1 96.44 21 SER B C 1
ATOM 2935 O O . SER B 1 21 ? -20.812 7.273 18.125 1 96.44 21 SER B O 1
ATOM 2937 N N . SER B 1 22 ? -18.938 6.297 17.406 1 95.88 22 SER B N 1
ATOM 2938 C CA . SER B 1 22 ? -19.375 6.273 16.031 1 95.88 22 SER B CA 1
ATOM 2939 C C . SER B 1 22 ? -20.469 5.23 15.812 1 95.88 22 SER B C 1
ATOM 2941 O O . SER B 1 22 ? -20.438 4.156 16.406 1 95.88 22 SER B O 1
ATOM 2943 N N . ALA B 1 23 ? -21.422 5.582 14.953 1 88.44 23 ALA B N 1
ATOM 2944 C CA . ALA B 1 23 ? -22.5 4.652 14.664 1 88.44 23 ALA B CA 1
ATOM 2945 C C . ALA B 1 23 ? -21.984 3.389 13.992 1 88.44 23 ALA B C 1
ATOM 2947 O O . ALA B 1 23 ? -21.094 3.453 13.141 1 88.44 23 ALA B O 1
ATOM 2948 N N . HIS B 1 24 ? -22.469 2.295 14.484 1 84.12 24 HIS B N 1
ATOM 2949 C CA . HIS B 1 24 ? -22.047 1 13.961 1 84.12 24 HIS B CA 1
ATOM 2950 C C . HIS B 1 24 ? -23.25 0.142 13.586 1 84.12 24 HIS B C 1
ATOM 2952 O O . HIS B 1 24 ? -24.188 0.013 14.367 1 84.12 24 HIS B O 1
ATOM 2958 N N . ASP B 1 25 ? -23.328 -0.271 12.367 1 82.25 25 ASP B N 1
ATOM 2959 C CA . ASP B 1 25 ? -24.453 -1.031 11.852 1 82.25 25 ASP B CA 1
ATOM 2960 C C . ASP B 1 25 ? -24.172 -2.533 11.906 1 82.25 25 ASP B C 1
ATOM 2962 O O . ASP B 1 25 ? -24.906 -3.324 11.312 1 82.25 25 ASP B O 1
ATOM 2966 N N . GLY B 1 26 ? -23.156 -2.928 12.562 1 82.88 26 GLY B N 1
ATOM 2967 C CA . GLY B 1 26 ? -22.828 -4.34 12.68 1 82.88 26 GLY B CA 1
ATOM 2968 C C . GLY B 1 26 ? -21.922 -4.84 11.57 1 82.88 26 GLY B C 1
ATOM 2969 O O . GLY B 1 26 ? -21.422 -5.965 11.625 1 82.88 26 GLY B O 1
ATOM 2970 N N . GLY B 1 27 ? -21.766 -4.02 10.562 1 91.25 27 GLY B N 1
ATOM 2971 C CA . GLY B 1 27 ? -20.859 -4.395 9.484 1 91.25 27 GLY B CA 1
ATOM 2972 C C . GLY B 1 27 ? -19.406 -4.137 9.805 1 91.25 27 GLY B C 1
ATOM 2973 O O . GLY B 1 27 ? -19 -4.168 10.977 1 91.25 27 GLY B O 1
ATOM 2974 N N . VAL B 1 28 ? -18.625 -4.016 8.812 1 95.94 28 VAL B N 1
ATOM 2975 C CA . VAL B 1 28 ? -17.203 -3.799 8.984 1 95.94 28 VAL B CA 1
ATOM 2976 C C . VAL B 1 28 ? -16.953 -2.424 9.602 1 95.94 28 VAL B C 1
ATOM 2978 O O . VAL B 1 28 ? -17.516 -1.424 9.148 1 95.94 28 VAL B O 1
ATOM 2981 N N . PHE B 1 29 ? -16.266 -2.365 10.719 1 97.94 29 PHE B N 1
ATOM 2982 C CA . PHE B 1 29 ? -15.812 -1.109 11.305 1 97.94 29 PHE B CA 1
ATOM 2983 C C . PHE B 1 29 ? -14.547 -0.615 10.617 1 97.94 29 PHE B C 1
ATOM 2985 O O . PHE B 1 29 ? -13.453 -1.136 10.859 1 97.94 29 PHE B O 1
ATOM 2992 N N . THR B 1 30 ? -14.641 0.375 9.789 1 98.38 30 THR B N 1
ATOM 2993 C CA . THR B 1 30 ? -13.531 0.854 8.977 1 98.38 30 THR B CA 1
ATOM 2994 C C . THR B 1 30 ? -12.883 2.082 9.609 1 98.38 30 THR B C 1
ATOM 2996 O O . THR B 1 30 ? -13.555 3.082 9.859 1 98.38 30 THR B O 1
ATOM 2999 N N . ILE B 1 31 ? -11.641 2.029 9.891 1 98.69 31 ILE B N 1
ATOM 3000 C CA . ILE B 1 31 ? -10.82 3.107 10.453 1 98.69 31 ILE B CA 1
ATOM 3001 C C . ILE B 1 31 ? -9.836 3.602 9.398 1 98.69 31 ILE B C 1
ATOM 3003 O O . ILE B 1 31 ? -9.141 2.803 8.758 1 98.69 31 ILE B O 1
ATOM 3007 N N . VAL B 1 32 ? -9.727 4.879 9.195 1 98.81 32 VAL B N 1
ATOM 3008 C CA . VAL B 1 32 ? -8.781 5.391 8.203 1 98.81 32 VAL B CA 1
ATOM 3009 C C . VAL B 1 32 ? -7.84 6.398 8.859 1 98.81 32 VAL B C 1
ATOM 3011 O O . VAL B 1 32 ? -8.273 7.254 9.633 1 98.81 32 VAL B O 1
ATOM 3014 N N . ASP B 1 33 ? -6.566 6.293 8.672 1 98.62 33 ASP B N 1
ATOM 3015 C CA . ASP B 1 33 ? -5.531 7.258 9.031 1 98.62 33 ASP B CA 1
ATOM 3016 C C . ASP B 1 33 ? -5.059 8.039 7.801 1 98.62 33 ASP B C 1
ATOM 3018 O O . ASP B 1 33 ? -4.227 7.551 7.035 1 98.62 33 ASP B O 1
ATOM 3022 N N . TYR B 1 34 ? -5.539 9.242 7.59 1 98.69 34 TYR B N 1
ATOM 3023 C CA . TYR B 1 34 ? -5.191 10.078 6.441 1 98.69 34 TYR B CA 1
ATOM 3024 C C . TYR B 1 34 ? -3.873 10.797 6.672 1 98.69 34 TYR B C 1
ATOM 3026 O O . TYR B 1 34 ? -3.715 11.516 7.664 1 98.69 34 TYR B O 1
ATOM 3034 N N . GLY B 1 35 ? -2.947 10.703 5.664 1 97.5 35 GLY B N 1
ATOM 3035 C CA . GLY B 1 35 ? -1.62 11.273 5.824 1 97.5 35 GLY B CA 1
ATOM 3036 C C . GLY B 1 35 ? -0.772 10.547 6.848 1 97.5 35 GLY B C 1
ATOM 3037 O O . GLY B 1 35 ? -0.198 11.164 7.746 1 97.5 35 GLY B O 1
ATOM 3038 N N . CYS B 1 36 ? -0.649 9.25 6.656 1 96.38 36 CYS B N 1
ATOM 3039 C CA . CYS B 1 36 ? -0.124 8.383 7.703 1 96.38 36 CYS B CA 1
ATOM 3040 C C . CYS B 1 36 ? 1.4 8.406 7.715 1 96.38 36 CYS B C 1
ATOM 3042 O O . CYS B 1 36 ? 2.025 7.93 8.664 1 96.38 36 CYS B O 1
ATOM 3044 N N . ALA B 1 37 ? 2.037 8.93 6.699 1 92.75 37 ALA B N 1
ATOM 3045 C CA . ALA B 1 37 ? 3.484 8.82 6.535 1 92.75 37 ALA B CA 1
ATOM 3046 C C . ALA B 1 37 ? 3.938 7.363 6.617 1 92.75 37 ALA B C 1
ATOM 3048 O O . ALA B 1 37 ? 3.424 6.508 5.895 1 92.75 37 ALA B O 1
ATOM 3049 N N . ASP B 1 38 ? 4.809 6.992 7.441 1 87.69 38 ASP B N 1
ATOM 3050 C CA . ASP B 1 38 ? 5.273 5.609 7.504 1 87.69 38 ASP B CA 1
ATOM 3051 C C . ASP B 1 38 ? 4.367 4.766 8.398 1 87.69 38 ASP B C 1
ATOM 3053 O O . ASP B 1 38 ? 4.602 3.57 8.578 1 87.69 38 ASP B O 1
ATOM 3057 N N . GLY B 1 39 ? 3.365 5.355 8.969 1 90.5 39 GLY B N 1
ATOM 3058 C CA . GLY B 1 39 ? 2.385 4.668 9.797 1 90.5 39 GLY B CA 1
ATOM 3059 C C . GLY B 1 39 ? 2.863 4.414 11.211 1 90.5 39 GLY B C 1
ATOM 3060 O O . GLY B 1 39 ? 2.064 4.105 12.094 1 90.5 39 GLY B O 1
ATOM 3061 N N . GLY B 1 40 ? 4.152 4.551 11.453 1 88.94 40 GLY B N 1
ATOM 3062 C CA . GLY B 1 40 ? 4.742 4.207 12.734 1 88.94 40 GLY B CA 1
ATOM 3063 C C . GLY B 1 40 ? 4.258 5.094 13.867 1 88.94 40 GLY B C 1
ATOM 3064 O O . GLY B 1 40 ? 4.016 4.613 14.977 1 88.94 40 GLY B O 1
ATOM 3065 N N . THR B 1 41 ? 3.984 6.309 13.602 1 89.69 41 THR B N 1
ATOM 3066 C CA . THR B 1 41 ? 3.646 7.262 14.656 1 89.69 41 THR B CA 1
ATOM 3067 C C . THR B 1 41 ? 2.203 7.07 15.117 1 89.69 41 THR B C 1
ATOM 3069 O O . THR B 1 41 ? 1.874 7.34 16.266 1 89.69 41 THR B O 1
ATOM 3072 N N . SER B 1 42 ? 1.389 6.574 14.227 1 95.44 42 SER B N 1
ATOM 3073 C CA . SER B 1 42 ? -0.017 6.449 14.602 1 95.44 42 SER B CA 1
ATOM 3074 C C . SER B 1 42 ? -0.348 5.027 15.039 1 95.44 42 SER B C 1
ATOM 3076 O O . SER B 1 42 ? -1.483 4.738 15.422 1 95.44 42 SER B O 1
ATOM 3078 N N . MET B 1 43 ? 0.558 4.145 15.016 1 95.69 43 MET B N 1
ATOM 3079 C CA . MET B 1 43 ? 0.305 2.736 15.312 1 95.69 43 MET B CA 1
ATOM 3080 C C . MET B 1 43 ? -0.235 2.566 16.734 1 95.69 43 MET B C 1
ATOM 3082 O O . MET B 1 43 ? -1.137 1.76 16.969 1 95.69 43 MET B O 1
ATOM 3086 N N . SER B 1 44 ? 0.349 3.344 17.703 1 95.81 44 SER B N 1
ATOM 3087 C CA . SER B 1 44 ? -0.116 3.234 19.078 1 95.81 44 SER B CA 1
ATOM 3088 C C . SER B 1 44 ? -1.569 3.678 19.219 1 95.81 44 SER B C 1
ATOM 3090 O O . SER B 1 44 ? -2.342 3.08 19.969 1 95.81 44 SER B O 1
ATOM 3092 N N . LEU B 1 45 ? -1.902 4.727 18.578 1 97.69 45 LEU B N 1
ATOM 3093 C CA . LEU B 1 45 ? -3.277 5.211 18.594 1 97.69 45 LEU B CA 1
ATOM 3094 C C . LEU B 1 45 ? -4.219 4.199 17.953 1 97.69 45 LEU B C 1
ATOM 3096 O O . LEU B 1 45 ? -5.273 3.879 18.516 1 97.69 45 LEU B O 1
ATOM 3100 N N . MET B 1 46 ? -3.891 3.639 16.828 1 98.44 46 MET B N 1
ATOM 3101 C CA . MET B 1 46 ? -4.707 2.633 16.156 1 98.44 46 MET B CA 1
ATOM 3102 C C . MET B 1 46 ? -4.875 1.394 17.016 1 98.44 46 MET B C 1
ATOM 3104 O O . MET B 1 46 ? -5.961 0.821 17.094 1 98.44 46 MET B O 1
ATOM 3108 N N . TYR B 1 47 ? -3.758 1.009 17.641 1 98.38 47 TYR B N 1
ATOM 3109 C CA . TYR B 1 47 ? -3.809 -0.13 18.547 1 98.38 47 TYR B CA 1
ATOM 3110 C C . TYR B 1 47 ? -4.824 0.107 19.656 1 98.38 47 TYR B C 1
ATOM 3112 O O . TYR B 1 47 ? -5.629 -0.774 19.969 1 98.38 47 TYR B O 1
ATOM 3120 N N . ALA B 1 48 ? -4.762 1.267 20.234 1 98.62 48 ALA B N 1
ATOM 3121 C CA . ALA B 1 48 ? -5.668 1.605 21.328 1 98.62 48 ALA B CA 1
ATOM 3122 C C . ALA B 1 48 ? -7.121 1.562 20.875 1 98.62 48 ALA B C 1
ATOM 3124 O O . ALA B 1 48 ? -7.992 1.085 21.609 1 98.62 48 ALA B O 1
ATOM 3125 N N . ILE B 1 49 ? -7.418 2.082 19.719 1 98.75 49 ILE B N 1
ATOM 3126 C CA . ILE B 1 49 ? -8.773 2.072 19.188 1 98.75 49 ILE B CA 1
ATOM 3127 C C . ILE B 1 49 ? -9.242 0.633 18.984 1 98.75 49 ILE B C 1
ATOM 3129 O O . ILE B 1 49 ? -10.328 0.256 19.422 1 98.75 49 ILE B O 1
ATOM 3133 N N . VAL B 1 50 ? -8.43 -0.214 18.297 1 98.69 50 VAL B N 1
ATOM 3134 C CA . VAL B 1 50 ? -8.781 -1.603 18.016 1 98.69 50 VAL B CA 1
ATOM 3135 C C . VAL B 1 50 ? -9.016 -2.352 19.328 1 98.69 50 VAL B C 1
ATOM 3137 O O . VAL B 1 50 ? -9.984 -3.1 19.453 1 98.69 50 VAL B O 1
ATOM 3140 N N . LYS B 1 51 ? -8.078 -2.135 20.281 1 98.56 51 LYS B N 1
ATOM 3141 C CA . LYS B 1 51 ? -8.219 -2.773 21.578 1 98.56 51 LYS B CA 1
ATOM 3142 C C . LYS B 1 51 ? -9.547 -2.41 22.234 1 98.56 51 LYS B C 1
ATOM 3144 O O . LYS B 1 51 ? -10.25 -3.279 22.766 1 98.56 51 LYS B O 1
ATOM 3149 N N . ALA B 1 52 ? -9.883 -1.149 22.203 1 98.5 52 ALA B N 1
ATOM 3150 C CA . ALA B 1 52 ? -11.133 -0.69 22.812 1 98.5 52 ALA B CA 1
ATOM 3151 C C . ALA B 1 52 ? -12.336 -1.314 22.109 1 98.5 52 ALA B C 1
ATOM 3153 O O . ALA B 1 52 ? -13.305 -1.712 22.75 1 98.5 52 ALA B O 1
ATOM 3154 N N . LEU B 1 53 ? -12.32 -1.352 20.828 1 98 53 LEU B N 1
ATOM 3155 C CA . LEU B 1 53 ? -13.406 -1.964 20.062 1 98 53 LEU B CA 1
ATOM 3156 C C . LEU B 1 53 ? -13.539 -3.445 20.406 1 98 53 LEU B C 1
ATOM 3158 O O . LEU B 1 53 ? -14.648 -3.963 20.516 1 98 53 LEU B O 1
ATOM 3162 N N . ARG B 1 54 ? -12.406 -4.125 20.547 1 97.56 54 ARG B N 1
ATOM 3163 C CA . ARG B 1 54 ? -12.414 -5.539 20.906 1 97.56 54 ARG B CA 1
ATOM 3164 C C . ARG B 1 54 ? -13.016 -5.758 22.281 1 97.56 54 ARG B C 1
ATOM 3166 O O . ARG B 1 54 ? -13.758 -6.719 22.5 1 97.56 54 ARG B O 1
ATOM 3173 N N . GLU B 1 55 ? -12.656 -4.918 23.156 1 97.5 55 GLU B N 1
ATOM 3174 C CA . GLU B 1 55 ? -13.195 -5.008 24.516 1 97.5 55 GLU B CA 1
ATOM 3175 C C . GLU B 1 55 ? -14.703 -4.82 24.516 1 97.5 55 GLU B C 1
ATOM 3177 O O . GLU B 1 55 ? -15.414 -5.484 25.281 1 97.5 55 GLU B O 1
ATOM 3182 N N . ARG B 1 56 ? -15.164 -4.008 23.641 1 95.62 56 ARG B N 1
ATOM 3183 C CA . ARG B 1 56 ? -16.594 -3.678 23.625 1 95.62 56 ARG B CA 1
ATOM 3184 C C . ARG B 1 56 ? -17.391 -4.691 22.812 1 95.62 56 ARG B C 1
ATOM 3186 O O . ARG B 1 56 ? -18.484 -5.09 23.219 1 95.62 56 ARG B O 1
ATOM 3193 N N . TYR B 1 57 ? -16.859 -5.125 21.641 1 95.12 57 TYR B N 1
ATOM 3194 C CA . TYR B 1 57 ? -17.688 -5.855 20.688 1 95.12 57 TYR B CA 1
ATOM 3195 C C . TYR B 1 57 ? -17.188 -7.285 20.516 1 95.12 57 TYR B C 1
ATOM 3197 O O . TYR B 1 57 ? -17.844 -8.102 19.875 1 95.12 57 TYR B O 1
ATOM 3205 N N . GLY B 1 58 ? -16 -7.598 21.047 1 94.75 58 GLY B N 1
ATOM 3206 C CA . GLY B 1 58 ? -15.461 -8.938 20.922 1 94.75 58 GLY B CA 1
ATOM 3207 C C . GLY B 1 58 ? -14.805 -9.195 19.578 1 94.75 58 GLY B C 1
ATOM 3208 O O . GLY B 1 58 ? -14.688 -8.281 18.75 1 94.75 58 GLY B O 1
ATOM 3209 N N . ASP B 1 59 ? -14.492 -10.461 19.281 1 94.56 59 ASP B N 1
ATOM 3210 C CA . ASP B 1 59 ? -13.68 -10.852 18.141 1 94.56 59 ASP B CA 1
ATOM 3211 C C . ASP B 1 59 ? -14.516 -10.906 16.859 1 94.56 59 ASP B C 1
ATOM 3213 O O . ASP B 1 59 ? -13.977 -10.945 15.758 1 94.56 59 ASP B O 1
ATOM 3217 N N . SER B 1 60 ? -15.766 -10.93 17 1 93.75 60 SER B N 1
ATOM 3218 C CA . SER B 1 60 ? -16.625 -11.156 15.836 1 93.75 60 SER B CA 1
ATOM 3219 C C . SER B 1 60 ? -16.734 -9.906 14.977 1 93.75 60 SER B C 1
ATOM 3221 O O . SER B 1 60 ? -17.109 -9.977 13.805 1 93.75 60 SER B O 1
ATOM 3223 N N . LEU B 1 61 ? -16.5 -8.703 15.57 1 95.94 61 LEU B N 1
ATOM 3224 C CA . LEU B 1 61 ? -16.531 -7.465 14.797 1 95.94 61 LEU B CA 1
ATOM 3225 C C . LEU B 1 61 ? -15.352 -7.383 13.836 1 95.94 61 LEU B C 1
ATOM 3227 O O . LEU B 1 61 ? -14.203 -7.32 14.273 1 95.94 61 LEU B O 1
ATOM 3231 N N . PRO B 1 62 ? -15.602 -7.434 12.586 1 97.69 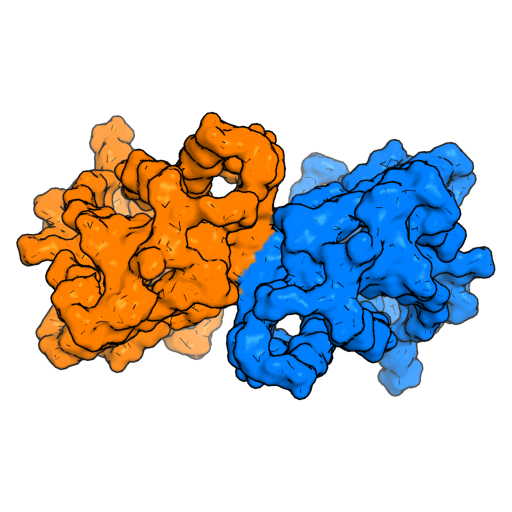62 PRO B N 1
ATOM 3232 C CA . PRO B 1 62 ? -14.484 -7.184 11.672 1 97.69 62 PRO B CA 1
ATOM 3233 C C . PRO B 1 62 ? -14.008 -5.73 11.703 1 97.69 62 PRO B C 1
ATOM 3235 O O . PRO B 1 62 ? -14.828 -4.812 11.609 1 97.69 62 PRO B O 1
ATOM 3238 N N . ILE B 1 63 ? -12.781 -5.535 11.891 1 98.38 63 ILE B N 1
ATOM 3239 C CA . ILE B 1 63 ? -12.18 -4.207 11.898 1 98.38 63 ILE B CA 1
ATOM 3240 C C . ILE B 1 63 ? -11.219 -4.066 10.719 1 98.38 63 ILE B C 1
ATOM 3242 O O . ILE B 1 63 ? -10.375 -4.934 10.484 1 98.38 63 ILE B O 1
ATOM 3246 N N . HIS B 1 64 ? -11.414 -3.086 9.914 1 98.56 64 HIS B N 1
ATOM 3247 C CA . HIS B 1 64 ? -10.57 -2.801 8.758 1 98.56 64 HIS B CA 1
ATOM 3248 C C . HIS B 1 64 ? -9.859 -1.458 8.906 1 98.56 64 HIS B C 1
ATOM 3250 O O . HIS B 1 64 ? -10.508 -0.408 8.898 1 98.56 64 HIS B O 1
ATOM 3256 N N . VAL B 1 65 ? -8.57 -1.469 9.062 1 98.75 65 VAL B N 1
ATOM 3257 C CA . VAL B 1 65 ? -7.762 -0.261 9.203 1 98.75 65 VAL B CA 1
ATOM 3258 C C . VAL B 1 65 ? -7.109 0.08 7.863 1 98.75 65 VAL B C 1
ATOM 3260 O O . VAL B 1 65 ? -6.469 -0.771 7.246 1 98.75 65 VAL B O 1
ATOM 3263 N N . ILE B 1 66 ? -7.258 1.297 7.402 1 98.81 66 ILE B N 1
ATOM 3264 C CA . ILE B 1 66 ? -6.711 1.761 6.133 1 98.81 66 ILE B CA 1
ATOM 3265 C C . ILE B 1 66 ? -5.773 2.938 6.375 1 98.81 66 ILE B C 1
ATOM 3267 O O . ILE B 1 66 ? -6.16 3.934 6.992 1 98.81 66 ILE B O 1
ATOM 3271 N N . TYR B 1 67 ? -4.523 2.82 5.961 1 98.75 67 TYR B N 1
ATOM 3272 C CA . TYR B 1 67 ? -3.551 3.904 6.012 1 98.75 67 TYR B CA 1
ATOM 3273 C C . TYR B 1 67 ? -3.441 4.605 4.664 1 98.75 67 TYR B C 1
ATOM 3275 O O . TYR B 1 67 ? -3.197 3.961 3.641 1 98.75 67 TYR B O 1
ATOM 3283 N N . GLU B 1 68 ? -3.652 5.871 4.664 1 98.62 68 GLU B N 1
ATOM 3284 C CA . GLU B 1 68 ? -3.629 6.637 3.424 1 98.62 68 GLU B CA 1
ATOM 3285 C C . GLU B 1 68 ? -2.469 7.629 3.41 1 98.62 68 GLU B C 1
ATOM 3287 O O . GLU B 1 68 ? -2.168 8.258 4.43 1 98.62 68 GLU B O 1
ATOM 3292 N N . ASP B 1 69 ? -1.82 7.785 2.285 1 97.81 69 ASP B N 1
ATOM 3293 C CA . ASP B 1 69 ? -0.839 8.836 2.023 1 97.81 69 ASP B CA 1
ATOM 3294 C C . ASP B 1 69 ? -0.649 9.047 0.522 1 97.81 69 ASP B C 1
ATOM 3296 O O . ASP B 1 69 ? -1.424 8.531 -0.285 1 97.81 69 ASP B O 1
ATOM 3300 N N . GLN B 1 70 ? 0.308 9.891 0.183 1 96.5 70 GLN B N 1
ATOM 3301 C CA . GLN B 1 70 ? 0.667 10.109 -1.215 1 96.5 70 GLN B CA 1
ATOM 3302 C C . GLN B 1 70 ? 1.16 8.82 -1.865 1 96.5 70 GLN B C 1
ATOM 3304 O O . GLN B 1 70 ? 1.719 7.953 -1.191 1 96.5 70 GLN B O 1
ATOM 3309 N N . PRO B 1 71 ? 1.018 8.695 -3.203 1 97 71 PRO B N 1
ATOM 3310 C CA . PRO B 1 71 ? 1.413 7.469 -3.902 1 97 71 PRO B CA 1
ATOM 3311 C C . PRO B 1 71 ? 2.891 7.133 -3.711 1 97 71 PRO B C 1
ATOM 3313 O O . PRO B 1 71 ? 3.271 5.961 -3.75 1 97 71 PRO B O 1
ATOM 3316 N N . VAL B 1 72 ? 3.754 8.055 -3.408 1 94.12 72 VAL B N 1
ATOM 3317 C CA . VAL B 1 72 ? 5.203 7.883 -3.367 1 94.12 72 VAL B CA 1
ATOM 3318 C C . VAL B 1 72 ? 5.625 7.387 -1.985 1 94.12 72 VAL B C 1
ATOM 3320 O O . VAL B 1 72 ? 6.809 7.16 -1.735 1 94.12 72 VAL B O 1
ATOM 3323 N N . ASN B 1 73 ? 4.637 7.238 -1.123 1 94.75 73 ASN B N 1
ATOM 3324 C CA . ASN B 1 73 ? 4.938 6.883 0.259 1 94.75 73 ASN B CA 1
ATOM 3325 C C . ASN B 1 73 ? 5.551 5.484 0.356 1 94.75 73 ASN B C 1
ATOM 3327 O O . ASN B 1 73 ? 5.371 4.664 -0.543 1 94.75 73 ASN B O 1
ATOM 3331 N N . ASP B 1 74 ? 6.254 5.258 1.438 1 93.88 74 ASP B N 1
ATOM 3332 C CA . ASP B 1 74 ? 6.852 3.955 1.719 1 93.88 74 ASP B CA 1
ATOM 3333 C C . ASP B 1 74 ? 5.84 3.014 2.363 1 93.88 74 ASP B C 1
ATOM 3335 O O . ASP B 1 74 ? 5.949 2.693 3.549 1 93.88 74 ASP B O 1
ATOM 3339 N N . PHE B 1 75 ? 4.969 2.363 1.648 1 97.12 75 PHE B N 1
ATOM 3340 C CA . PHE B 1 75 ? 3.949 1.453 2.156 1 97.12 75 PHE B CA 1
ATOM 3341 C C . PHE B 1 75 ? 4.555 0.094 2.488 1 97.12 75 PHE B C 1
ATOM 3343 O O . PHE B 1 75 ? 4.027 -0.637 3.328 1 97.12 75 PHE B O 1
ATOM 3350 N N . LYS B 1 76 ? 5.68 -0.234 1.831 1 96.12 76 LYS B N 1
ATOM 3351 C CA . LYS B 1 76 ? 6.387 -1.468 2.16 1 96.12 76 LYS B CA 1
ATOM 3352 C C . LYS B 1 76 ? 6.824 -1.479 3.621 1 96.12 76 LYS B C 1
ATOM 3354 O O . LYS B 1 76 ? 6.559 -2.436 4.348 1 96.12 76 LYS B O 1
ATOM 3359 N N . GLY B 1 77 ? 7.535 -0.371 4.027 1 96.19 77 GLY B N 1
ATOM 3360 C CA . GLY B 1 77 ? 7.938 -0.266 5.422 1 96.19 77 GLY B CA 1
ATOM 3361 C C . GLY B 1 77 ? 6.773 -0.373 6.391 1 96.19 77 GLY B C 1
ATOM 3362 O O . GLY B 1 77 ? 6.891 -1.009 7.438 1 96.19 77 GLY B O 1
ATOM 3363 N N . LEU B 1 78 ? 5.684 0.192 6.02 1 96.75 78 LEU B N 1
ATOM 3364 C CA . LEU B 1 78 ? 4.484 0.176 6.852 1 96.75 78 LEU B CA 1
ATOM 3365 C C . LEU B 1 78 ? 3.961 -1.246 7.023 1 96.75 78 LEU B C 1
ATOM 3367 O O . LEU B 1 78 ? 3.73 -1.694 8.148 1 96.75 78 LEU B O 1
ATOM 3371 N N . PHE B 1 79 ? 3.754 -1.983 5.941 1 97.81 79 PHE B N 1
ATOM 3372 C CA . PHE B 1 79 ? 3.252 -3.35 6.023 1 97.81 79 PHE B CA 1
ATOM 3373 C C . PHE B 1 79 ? 4.215 -4.234 6.805 1 97.81 79 PHE B C 1
ATOM 3375 O O . PHE B 1 79 ? 3.787 -5.074 7.602 1 97.81 79 PHE B O 1
ATOM 3382 N N . MET B 1 80 ? 5.508 -4.07 6.586 1 97.12 80 MET B N 1
ATOM 3383 C CA . MET B 1 80 ? 6.492 -4.879 7.297 1 97.12 80 MET B CA 1
ATOM 3384 C C . MET B 1 80 ? 6.406 -4.648 8.805 1 97.12 80 MET B C 1
ATOM 3386 O O . MET B 1 80 ? 6.5 -5.594 9.586 1 97.12 80 MET B O 1
ATOM 3390 N N . ARG B 1 81 ? 6.215 -3.418 9.18 1 96.12 81 ARG B N 1
ATOM 3391 C CA . ARG B 1 81 ? 6.047 -3.1 10.594 1 96.12 81 ARG B CA 1
ATOM 3392 C C . ARG B 1 81 ? 4.758 -3.709 11.141 1 96.12 81 ARG B C 1
ATOM 3394 O O . ARG B 1 81 ? 4.762 -4.316 12.211 1 96.12 81 ARG B O 1
ATOM 3401 N N . MET B 1 82 ? 3.693 -3.551 10.414 1 96.12 82 MET B N 1
ATOM 3402 C CA . MET B 1 82 ? 2.387 -4.035 10.844 1 96.12 82 MET B CA 1
ATOM 3403 C C . MET B 1 82 ? 2.396 -5.555 11.008 1 96.12 82 MET B C 1
ATOM 3405 O O . MET B 1 82 ? 1.753 -6.09 11.906 1 96.12 82 MET B O 1
ATOM 3409 N N . GLN B 1 83 ? 3.172 -6.207 10.117 1 97 83 GLN B N 1
ATOM 3410 C CA . GLN B 1 83 ? 3.199 -7.664 10.117 1 97 83 GLN B CA 1
ATOM 3411 C C . GLN B 1 83 ? 4.273 -8.195 11.055 1 97 83 GLN B C 1
ATOM 3413 O O . GLN B 1 83 ? 4.484 -9.406 11.148 1 97 83 GLN B O 1
ATOM 3418 N N . GLY B 1 84 ? 5.059 -7.328 11.742 1 95.06 84 GLY B N 1
ATOM 3419 C CA . GLY B 1 84 ? 6.051 -7.727 12.727 1 95.06 84 GLY B CA 1
ATOM 3420 C C . GLY B 1 84 ? 7.355 -8.188 12.109 1 95.06 84 GLY B C 1
ATOM 3421 O O . GLY B 1 84 ? 8.141 -8.883 12.75 1 95.06 84 GLY B O 1
ATOM 3422 N N . LEU B 1 85 ? 7.586 -7.848 10.883 1 95.31 85 LEU B N 1
ATOM 3423 C CA . LEU B 1 85 ? 8.781 -8.297 10.18 1 95.31 85 LEU B CA 1
ATOM 3424 C C . LEU B 1 85 ? 9.961 -7.379 10.477 1 95.31 85 LEU B C 1
ATOM 3426 O O . LEU B 1 85 ? 11.117 -7.758 10.266 1 95.31 85 LEU B O 1
ATOM 3430 N N . ILE B 1 86 ? 9.703 -6.148 10.875 1 94.56 86 ILE B N 1
ATOM 3431 C CA . ILE B 1 86 ? 10.719 -5.211 11.359 1 94.56 86 ILE B CA 1
ATOM 3432 C C . ILE B 1 86 ? 10.266 -4.598 12.68 1 94.56 86 ILE B C 1
ATOM 3434 O O . ILE B 1 86 ? 9.086 -4.664 13.031 1 94.56 86 ILE B O 1
ATOM 3438 N N . PRO B 1 87 ? 11.164 -4.109 13.391 1 92.5 87 PRO B N 1
ATOM 3439 C CA . PRO B 1 87 ? 10.789 -3.539 14.688 1 92.5 87 PRO B CA 1
ATOM 3440 C C . PRO B 1 87 ? 9.797 -2.381 14.555 1 92.5 87 PRO B C 1
ATOM 3442 O O . PRO B 1 87 ? 9.844 -1.631 13.578 1 92.5 87 PRO B O 1
ATOM 3445 N N . GLY B 1 88 ? 8.984 -2.262 15.531 1 89.69 88 GLY B N 1
ATOM 3446 C CA . GLY B 1 88 ? 8.008 -1.188 15.609 1 89.69 88 GLY B CA 1
ATOM 3447 C C . GLY B 1 88 ? 7.113 -1.292 16.828 1 89.69 88 GLY B C 1
ATOM 3448 O O . GLY B 1 88 ? 7.277 -2.193 17.656 1 89.69 88 GLY B O 1
ATOM 3449 N N . PRO B 1 89 ? 6.262 -0.293 16.969 1 91.62 89 PRO B N 1
ATOM 3450 C CA . PRO B 1 89 ? 5.277 -0.381 18.047 1 91.62 89 PRO B CA 1
ATOM 3451 C C . PRO B 1 89 ? 4.387 -1.616 17.938 1 91.62 89 PRO B C 1
ATOM 3453 O O . PRO B 1 89 ? 4.426 -2.322 16.938 1 91.62 89 PRO B O 1
ATOM 3456 N N . PRO B 1 90 ? 3.68 -1.921 19.062 1 93.69 90 PRO B N 1
ATOM 3457 C CA . PRO B 1 90 ? 2.777 -3.07 18.984 1 93.69 90 PRO B CA 1
ATOM 3458 C C . PRO B 1 90 ? 1.799 -2.975 17.812 1 93.69 90 PRO B C 1
ATOM 3460 O O . PRO B 1 90 ? 1.266 -1.898 17.547 1 93.69 90 PRO B O 1
ATOM 3463 N N . SER B 1 91 ? 1.658 -4.043 17.172 1 96.69 91 SER B N 1
ATOM 3464 C CA . SER B 1 91 ? 0.749 -4.113 16.047 1 96.69 91 SER B CA 1
ATOM 3465 C C . SER B 1 91 ? -0.545 -4.832 16.406 1 96.69 91 SER B C 1
ATOM 3467 O O . SER B 1 91 ? -0.514 -5.945 16.938 1 96.69 91 SER B O 1
ATOM 3469 N N . TYR B 1 92 ? -1.658 -4.23 16.062 1 98 92 TYR B N 1
ATOM 3470 C CA . TYR B 1 92 ? -2.965 -4.816 16.328 1 98 92 TYR B CA 1
ATOM 3471 C C . TYR B 1 92 ? -3.174 -6.09 15.508 1 98 92 TYR B C 1
ATOM 3473 O O . TYR B 1 92 ? -4.016 -6.922 15.852 1 98 92 TYR B O 1
ATOM 3481 N N . LEU B 1 93 ? -2.463 -6.301 14.438 1 97.25 93 LEU B N 1
ATOM 3482 C CA . LEU B 1 93 ? -2.604 -7.492 13.602 1 97.25 93 LEU B CA 1
ATOM 3483 C C . LEU B 1 93 ? -2.072 -8.727 14.328 1 97.25 93 LEU B C 1
ATOM 3485 O O . LEU B 1 93 ? -2.518 -9.844 14.062 1 97.25 93 LEU B O 1
ATOM 3489 N N . LEU B 1 94 ? -1.121 -8.531 15.156 1 96.62 94 LEU B N 1
ATOM 3490 C CA . LEU B 1 94 ? -0.473 -9.641 15.844 1 96.62 94 LEU B CA 1
ATOM 3491 C C . LEU B 1 94 ? -1.236 -10.023 17.109 1 96.62 94 LEU B C 1
ATOM 3493 O O . LEU B 1 94 ? -1.178 -11.164 17.562 1 96.62 94 LEU B O 1
ATOM 3497 N N . ASP B 1 95 ? -2.006 -9.117 17.641 1 97.12 95 ASP B N 1
ATOM 3498 C CA . ASP B 1 95 ? -2.588 -9.32 18.953 1 97.12 95 ASP B CA 1
ATOM 3499 C C . ASP B 1 95 ? -4.078 -9.633 18.859 1 97.12 95 ASP B C 1
ATOM 3501 O O . ASP B 1 95 ? -4.656 -10.211 19.781 1 97.12 95 ASP B O 1
ATOM 3505 N N . PHE B 1 96 ? -4.695 -9.211 17.781 1 97.94 96 PHE B N 1
ATOM 3506 C CA . PHE B 1 96 ? -6.145 -9.359 17.703 1 97.94 96 PHE B CA 1
ATOM 3507 C C . PHE B 1 96 ? -6.539 -10.102 16.438 1 97.94 96 PHE B C 1
ATOM 3509 O O . PHE B 1 96 ? -5.898 -9.938 15.391 1 97.94 96 PHE B O 1
ATOM 3516 N N . LYS B 1 97 ? -7.602 -10.883 16.469 1 96.19 97 LYS B N 1
ATOM 3517 C CA . LYS B 1 97 ? -8.141 -11.617 15.328 1 96.19 97 LYS B CA 1
ATOM 3518 C C . LYS B 1 97 ? -9.164 -10.781 14.562 1 96.19 97 LYS B C 1
ATOM 3520 O O . LYS B 1 97 ? -9.711 -9.82 15.102 1 96.19 97 LYS B O 1
ATOM 3525 N N . ASN B 1 98 ? -9.398 -11.086 13.367 1 97.75 98 ASN B N 1
ATOM 3526 C CA . ASN B 1 98 ? -10.438 -10.484 12.547 1 97.75 98 ASN B CA 1
ATOM 3527 C C . ASN B 1 98 ? -10.203 -8.992 12.336 1 97.75 98 ASN B C 1
ATOM 3529 O O . ASN B 1 98 ? -11.141 -8.195 12.422 1 97.75 98 ASN B O 1
ATOM 3533 N N . VAL B 1 99 ? -8.945 -8.586 12.25 1 98.44 99 VAL B N 1
ATOM 3534 C CA . VAL B 1 99 ? -8.5 -7.238 11.906 1 98.44 99 VAL B CA 1
ATOM 3535 C C . VAL B 1 99 ? -7.719 -7.27 10.602 1 98.44 99 VAL B C 1
ATOM 3537 O O . VAL B 1 99 ? -6.895 -8.156 10.383 1 98.44 99 VAL B O 1
ATOM 3540 N N . PHE B 1 100 ? -8.008 -6.383 9.758 1 98.62 100 PHE B N 1
ATOM 3541 C CA . PHE B 1 100 ? -7.426 -6.328 8.422 1 98.62 100 PHE B CA 1
ATOM 3542 C C . PHE B 1 100 ? -6.793 -4.965 8.164 1 98.62 100 PHE B C 1
ATOM 3544 O O . PHE B 1 100 ? -7.219 -3.959 8.734 1 98.62 100 PHE B O 1
ATOM 3551 N N . VAL B 1 101 ? -5.754 -4.91 7.348 1 98.62 101 VAL B N 1
ATOM 3552 C CA . VAL B 1 101 ? -5.059 -3.656 7.078 1 98.62 101 VAL B CA 1
ATOM 3553 C C . VAL B 1 101 ? -4.844 -3.5 5.574 1 98.62 101 VAL B C 1
ATOM 3555 O O . VAL B 1 101 ? -4.512 -4.469 4.883 1 98.62 101 VAL B O 1
ATOM 3558 N N . THR B 1 102 ? -5.168 -2.379 5.008 1 98.62 102 THR B N 1
ATOM 3559 C CA . THR B 1 102 ? -4.844 -1.983 3.643 1 98.62 102 THR B CA 1
ATOM 3560 C C . THR B 1 102 ? -4.254 -0.577 3.611 1 98.62 102 THR B C 1
ATOM 3562 O O . THR B 1 102 ? -4.191 0.098 4.641 1 98.62 102 THR B O 1
ATOM 3565 N N . THR B 1 103 ? -3.678 -0.22 2.488 1 98.56 103 THR B N 1
ATOM 3566 C CA . THR B 1 103 ? -3.143 1.125 2.311 1 98.56 103 THR B CA 1
ATOM 3567 C C . THR B 1 103 ? -3.715 1.773 1.053 1 98.56 103 THR B C 1
ATOM 3569 O O . THR B 1 103 ? -4.113 1.078 0.116 1 98.56 103 THR B O 1
ATOM 3572 N N . CYS B 1 104 ? -3.824 3.021 1.068 1 98.62 104 CYS B N 1
ATOM 3573 C CA . CYS B 1 104 ? -4.336 3.84 -0.024 1 98.62 104 CYS B CA 1
ATOM 3574 C C . CYS B 1 104 ? -3.312 4.891 -0.442 1 98.62 104 CYS B C 1
ATOM 3576 O O . CYS B 1 104 ? -3.031 5.824 0.312 1 98.62 104 CYS B O 1
ATOM 3578 N N . GLY B 1 105 ? -2.697 4.727 -1.633 1 98.06 105 GLY B N 1
ATOM 3579 C CA . GLY B 1 105 ? -1.746 5.688 -2.172 1 98.06 105 GLY B CA 1
ATOM 3580 C C . GLY B 1 105 ? -2.365 6.645 -3.17 1 98.06 105 GLY B C 1
ATOM 3581 O O . GLY B 1 105 ? -1.974 6.668 -4.34 1 98.06 105 GLY B O 1
ATOM 3582 N N . THR B 1 106 ? -3.285 7.52 -2.793 1 96.62 106 THR B N 1
ATOM 3583 C CA . THR B 1 106 ? -4.027 8.414 -3.672 1 96.62 106 THR B CA 1
ATOM 3584 C C . THR B 1 106 ? -3.812 9.867 -3.264 1 96.62 106 THR B C 1
ATOM 3586 O O . THR B 1 106 ? -3.619 10.734 -4.121 1 96.62 106 THR B O 1
ATOM 3589 N N . SER B 1 107 ? -3.734 10.258 -1.978 1 96.06 107 SER B N 1
ATOM 3590 C CA . SER B 1 107 ? -3.666 11.586 -1.379 1 96.06 107 SER B CA 1
ATOM 3591 C C . SER B 1 107 ? -5.016 12.008 -0.812 1 96.06 107 SER B C 1
ATOM 3593 O O . SER B 1 107 ? -6.051 11.82 -1.457 1 96.06 107 SER B O 1
ATOM 3595 N N . PHE B 1 108 ? -4.965 12.68 0.297 1 97.94 108 PHE B N 1
ATOM 3596 C CA . PHE B 1 108 ? -6.207 13.031 0.972 1 97.94 108 PHE B CA 1
ATOM 3597 C C . PHE B 1 108 ? -6.875 14.219 0.289 1 97.94 108 PHE B C 1
ATOM 3599 O O . PHE B 1 108 ? -7.992 14.602 0.649 1 97.94 108 PHE B O 1
ATOM 3606 N N . TYR B 1 109 ? -6.309 14.812 -0.809 1 97.88 109 TYR B N 1
ATOM 3607 C CA . TYR B 1 109 ? -6.953 15.859 -1.594 1 97.88 109 TYR B CA 1
ATOM 3608 C C . TYR B 1 109 ? -7.977 15.266 -2.559 1 97.88 109 TYR B C 1
ATOM 3610 O O . TYR B 1 109 ? -8.703 16 -3.23 1 97.88 109 TYR B O 1
ATOM 3618 N N . SER B 1 110 ? -8.055 13.984 -2.652 1 97.62 110 SER B N 1
ATOM 3619 C CA . SER B 1 110 ? -9.039 13.234 -3.432 1 97.62 110 SER B CA 1
ATOM 3620 C C . SER B 1 110 ? -9.883 12.336 -2.539 1 97.62 110 SER B C 1
ATOM 3622 O O . SER B 1 110 ? -9.555 12.125 -1.37 1 97.62 110 SER B O 1
ATOM 3624 N N . GLN B 1 111 ? -11.016 12 -3.088 1 98.25 111 GLN B N 1
ATOM 3625 C CA . GLN B 1 111 ? -11.719 10.922 -2.396 1 98.25 111 GLN B CA 1
ATOM 3626 C C . GLN B 1 111 ? -10.93 9.625 -2.455 1 98.25 111 GLN B C 1
ATOM 3628 O O . GLN B 1 111 ? -10.453 9.219 -3.521 1 98.25 111 GLN B O 1
ATOM 3633 N N . CYS B 1 112 ? -10.734 8.977 -1.352 1 98.5 112 CYS B N 1
ATOM 3634 C CA . CYS B 1 112 ? -9.836 7.832 -1.241 1 98.5 112 CYS B CA 1
ATOM 3635 C C . CYS B 1 112 ? -10.617 6.523 -1.191 1 98.5 112 CYS B C 1
ATOM 3637 O O . CYS B 1 112 ? -10.094 5.469 -1.551 1 98.5 112 CYS B O 1
ATOM 3639 N N . LEU B 1 113 ? -11.836 6.574 -0.736 1 98.69 113 LEU B N 1
ATOM 3640 C CA . LEU B 1 113 ? -12.656 5.387 -0.497 1 98.69 113 LEU B CA 1
ATOM 3641 C C . LEU B 1 113 ? -14.086 5.613 -0.963 1 98.69 113 LEU B C 1
ATOM 3643 O O . LEU B 1 113 ? -14.508 6.754 -1.159 1 98.69 113 LEU B O 1
ATOM 3647 N N . PRO B 1 114 ? -14.859 4.555 -1.181 1 98.06 114 PRO B N 1
ATOM 3648 C CA . PRO B 1 114 ? -16.25 4.691 -1.636 1 98.06 114 PRO B CA 1
ATOM 3649 C C . PRO B 1 114 ? -17.109 5.492 -0.663 1 98.06 114 PRO B C 1
ATOM 3651 O O . PRO B 1 114 ? -16.766 5.629 0.511 1 98.06 114 PRO B O 1
ATOM 3654 N N . ASP B 1 115 ? -18.219 6.008 -1.156 1 97.25 115 ASP B N 1
ATOM 3655 C CA . ASP B 1 115 ? -19.172 6.734 -0.329 1 97.25 115 ASP B CA 1
ATOM 3656 C C . ASP B 1 115 ? -19.641 5.879 0.848 1 97.25 115 ASP B C 1
ATOM 3658 O O . ASP B 1 115 ? -19.844 4.672 0.706 1 97.25 115 ASP B O 1
ATOM 3662 N N . ASN B 1 116 ? -19.734 6.535 2.01 1 95.62 116 ASN B N 1
ATOM 3663 C CA . ASN B 1 116 ? -20.375 5.914 3.164 1 95.62 116 ASN B CA 1
ATOM 3664 C C . ASN B 1 116 ? -19.672 4.609 3.557 1 95.62 116 ASN B C 1
ATOM 3666 O O . ASN B 1 116 ? -20.344 3.594 3.775 1 95.62 116 ASN B O 1
ATOM 3670 N N . SER B 1 117 ? -18.391 4.621 3.561 1 96.44 117 SER B N 1
ATOM 3671 C CA . SER B 1 117 ? -17.672 3.379 3.805 1 96.44 117 SER B CA 1
ATOM 3672 C C . SER B 1 117 ? -16.797 3.484 5.047 1 96.44 117 SER B C 1
ATOM 3674 O O . SER B 1 117 ? -16.25 2.482 5.523 1 96.44 117 SER B O 1
ATOM 3676 N N . VAL B 1 118 ? -16.609 4.672 5.641 1 97.81 118 VAL B N 1
ATOM 3677 C CA . VAL B 1 118 ? -15.68 4.902 6.742 1 97.81 118 VAL B CA 1
ATOM 3678 C C . VAL B 1 118 ? -16.453 5.105 8.039 1 97.81 118 VAL B C 1
ATOM 3680 O O . VAL B 1 118 ? -17.375 5.926 8.094 1 97.81 118 VAL B O 1
ATOM 3683 N N . THR B 1 119 ? -16.078 4.391 9.078 1 98.19 119 THR B N 1
ATOM 3684 C CA . THR B 1 119 ? -16.75 4.484 10.375 1 98.19 119 THR B CA 1
ATOM 3685 C C . THR B 1 119 ? -16.016 5.465 11.289 1 98.19 119 THR B C 1
ATOM 3687 O O . THR B 1 119 ? -16.625 6.082 12.156 1 98.19 119 THR B O 1
ATOM 3690 N N . PHE B 1 120 ? -14.695 5.574 11.141 1 98.56 120 PHE B N 1
ATOM 3691 C CA . PHE B 1 120 ? -13.898 6.504 11.93 1 98.56 120 PHE B CA 1
ATOM 3692 C C . PHE B 1 120 ? -12.703 7.008 11.125 1 98.56 120 PHE B C 1
ATOM 3694 O O . PHE B 1 120 ? -11.977 6.215 10.516 1 98.56 120 PHE B O 1
ATOM 3701 N N . GLY B 1 121 ? -12.492 8.305 11.141 1 98.75 121 GLY B N 1
ATOM 3702 C CA . GLY B 1 121 ? -11.352 8.914 10.477 1 98.75 121 GLY B CA 1
ATOM 3703 C C . GLY B 1 121 ? -10.398 9.617 11.43 1 98.75 121 GLY B C 1
ATOM 3704 O O . GLY B 1 121 ? -10.836 10.203 12.422 1 98.75 121 GLY B O 1
ATOM 3705 N N . PHE B 1 122 ? -9.102 9.594 11.094 1 98.81 122 PHE B N 1
ATOM 3706 C CA . PHE B 1 122 ? -8.062 10.258 11.875 1 98.81 122 PHE B CA 1
ATOM 3707 C C . PHE B 1 122 ? -7.035 10.906 10.953 1 98.81 122 PHE B C 1
ATOM 3709 O O . PHE B 1 122 ? -6.812 10.438 9.836 1 98.81 122 PHE B O 1
ATOM 3716 N N . SER B 1 123 ? -6.469 11.945 11.336 1 98.44 123 SER B N 1
ATOM 3717 C CA . SER B 1 123 ? -5.328 12.562 10.68 1 98.44 123 SER B CA 1
ATOM 3718 C C . SER B 1 123 ? -4.543 13.453 11.641 1 98.44 123 SER B C 1
ATOM 3720 O O . SER B 1 123 ? -5.129 14.086 12.516 1 98.44 123 SER B O 1
ATOM 3722 N N . SER B 1 124 ? -3.266 13.445 11.414 1 96.31 124 SER B N 1
ATOM 3723 C CA . SER B 1 124 ? -2.439 14.281 12.273 1 96.31 124 SER B CA 1
ATOM 3724 C C . SER B 1 124 ? -1.318 14.953 11.492 1 96.31 124 SER B C 1
ATOM 3726 O O . SER B 1 124 ? -0.609 14.297 10.727 1 96.31 124 SER B O 1
ATOM 3728 N N . SER B 1 125 ? -1.17 16.234 11.68 1 92.19 125 SER B N 1
ATOM 3729 C CA . SER B 1 125 ? -0.016 17.047 11.297 1 92.19 125 SER B CA 1
ATOM 3730 C C . SER B 1 125 ? 0.317 16.859 9.812 1 92.19 125 SER B C 1
ATOM 3732 O O . SER B 1 125 ? 1.468 16.594 9.461 1 92.19 125 SER B O 1
ATOM 3734 N N . CYS B 1 126 ? -0.668 17 9 1 94.81 126 CYS B N 1
ATOM 3735 C CA . CYS B 1 126 ? -0.329 16.828 7.594 1 94.81 126 CYS B CA 1
ATOM 3736 C C . CYS B 1 126 ? -1.21 17.719 6.715 1 94.81 126 CYS B C 1
ATOM 3738 O O . CYS B 1 126 ? -0.858 18.016 5.57 1 94.81 126 CYS B O 1
ATOM 3740 N N . MET B 1 127 ? -2.301 18.234 7.227 1 96.81 127 MET B N 1
ATOM 3741 C CA . MET B 1 127 ? -3.258 18.922 6.367 1 96.81 127 MET B CA 1
ATOM 3742 C C . MET B 1 127 ? -2.902 20.406 6.234 1 96.81 127 MET B C 1
ATOM 3744 O O . MET B 1 127 ? -3.703 21.203 5.734 1 96.81 127 MET B O 1
ATOM 3748 N N . HIS B 1 128 ? -1.678 20.797 6.75 1 94 128 HIS B N 1
ATOM 3749 C CA . HIS B 1 128 ? -1.129 22.125 6.484 1 94 128 HIS B CA 1
ATOM 3750 C C . HIS B 1 128 ? -0.415 22.156 5.137 1 94 128 HIS B C 1
ATOM 3752 O O . HIS B 1 128 ? -0.146 23.234 4.602 1 94 128 HIS B O 1
ATOM 3758 N N . TRP B 1 129 ? -0.016 21 4.625 1 94.94 129 TRP B N 1
ATOM 3759 C CA . TRP B 1 129 ? 0.534 20.953 3.273 1 94.94 129 TRP B CA 1
ATOM 3760 C C . TRP B 1 129 ? -0.522 21.344 2.242 1 94.94 129 TRP B C 1
ATOM 3762 O O . TRP B 1 129 ? -1.691 20.969 2.373 1 94.94 129 TRP B O 1
ATOM 3772 N N . LEU B 1 130 ? -0.05 21.984 1.245 1 96.69 130 LEU B N 1
ATOM 3773 C CA . LEU B 1 130 ? -0.99 22.438 0.223 1 96.69 130 LEU B CA 1
ATOM 3774 C C . LEU B 1 130 ? -0.909 21.547 -1.016 1 96.69 130 LEU B C 1
ATOM 3776 O O . LEU B 1 130 ? 0.153 21.016 -1.327 1 96.69 130 LEU B O 1
ATOM 3780 N N . ARG B 1 131 ? -2.072 21.453 -1.696 1 94.31 131 ARG B N 1
ATOM 3781 C CA . ARG B 1 131 ? -2.143 20.672 -2.926 1 94.31 131 ARG B CA 1
ATOM 3782 C C . ARG B 1 131 ? -1.324 21.328 -4.035 1 94.31 131 ARG B C 1
ATOM 3784 O O . ARG B 1 131 ? -0.615 20.641 -4.773 1 94.31 131 ARG B O 1
ATOM 3791 N N . ASP B 1 132 ? -1.502 22.656 -4.113 1 93.81 132 ASP B N 1
ATOM 3792 C CA . ASP B 1 132 ? -0.82 23.438 -5.141 1 93.81 132 ASP B CA 1
ATOM 3793 C C . ASP B 1 132 ? -0.054 24.609 -4.523 1 93.81 132 ASP B C 1
ATOM 3795 O O . ASP B 1 132 ? -0.454 25.141 -3.488 1 93.81 132 ASP B O 1
ATOM 3799 N N . LYS B 1 133 ? 1.039 24.953 -5.184 1 92.31 133 LYS B N 1
ATOM 3800 C CA . LYS B 1 133 ? 1.745 26.188 -4.832 1 92.31 133 LYS B CA 1
ATOM 3801 C C . LYS B 1 133 ? 1.164 27.375 -5.578 1 92.31 133 LYS B C 1
ATOM 3803 O O . LYS B 1 133 ? 1.314 27.484 -6.797 1 92.31 133 LYS B O 1
ATOM 3808 N N . PRO B 1 134 ? 0.577 28.203 -4.895 1 95.62 134 PRO B N 1
ATOM 3809 C CA . PRO B 1 134 ? -0.111 29.281 -5.594 1 95.62 134 PRO B CA 1
ATOM 3810 C C . PRO B 1 134 ? 0.853 30.328 -6.168 1 95.62 134 PRO B C 1
ATOM 3812 O O . PRO B 1 134 ? 0.547 30.969 -7.176 1 95.62 134 PRO B O 1
ATOM 3815 N N . CYS B 1 135 ? 1.93 30.547 -5.5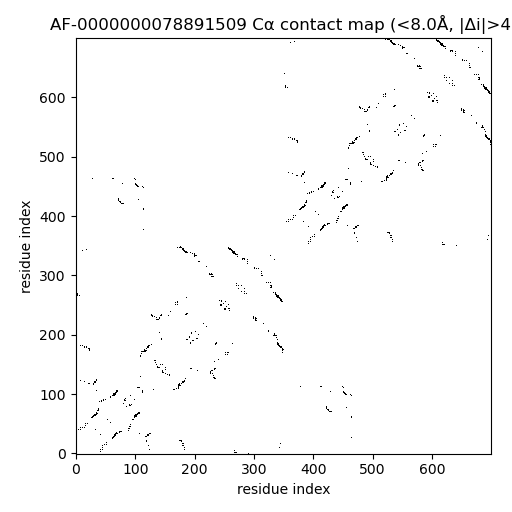74 1 94.12 135 CYS B N 1
ATOM 3816 C CA . CYS B 1 135 ? 2.971 31.453 -6.031 1 94.12 135 CYS B CA 1
ATOM 3817 C C . CYS B 1 135 ? 4.266 31.234 -5.258 1 94.12 135 CYS B C 1
ATOM 3819 O O . CYS B 1 135 ? 4.32 30.406 -4.352 1 94.12 135 CYS B O 1
ATOM 3821 N N . ASP B 1 136 ? 5.324 31.922 -5.727 1 91.94 136 ASP B N 1
ATOM 3822 C CA . ASP B 1 136 ? 6.566 31.906 -4.957 1 91.94 136 ASP B CA 1
ATOM 3823 C C . ASP B 1 136 ? 6.492 32.875 -3.781 1 91.94 136 ASP B C 1
ATOM 3825 O O . ASP B 1 136 ? 5.75 33.875 -3.828 1 91.94 136 ASP B O 1
ATOM 3829 N N . ILE B 1 137 ? 7.137 32.5 -2.721 1 92.25 137 ILE B N 1
ATOM 3830 C CA . ILE B 1 137 ? 7.316 33.438 -1.602 1 92.25 137 ILE B CA 1
ATOM 3831 C C . ILE B 1 137 ? 8.664 34.125 -1.731 1 92.25 137 ILE B C 1
ATOM 3833 O O . ILE B 1 137 ? 9.719 33.5 -1.618 1 92.25 137 ILE B O 1
ATOM 3837 N N . THR B 1 138 ? 8.594 35.344 -1.958 1 88.38 138 THR B N 1
ATOM 3838 C CA . THR B 1 138 ? 9.805 36.094 -2.24 1 88.38 138 THR B CA 1
ATOM 3839 C C . THR B 1 138 ? 10.68 36.219 -0.997 1 88.38 138 THR B C 1
ATOM 3841 O O . THR B 1 138 ? 10.258 36.75 0.023 1 88.38 138 THR B O 1
ATOM 3844 N N . GLY B 1 139 ? 11.852 35.656 -1.061 1 82.88 139 GLY B N 1
ATOM 3845 C CA . GLY B 1 139 ? 12.883 35.844 -0.052 1 82.88 139 GLY B CA 1
ATOM 3846 C C . GLY B 1 139 ? 12.664 35.031 1.203 1 82.88 139 GLY B C 1
ATOM 3847 O O . GLY B 1 139 ? 13.258 35.312 2.244 1 82.88 139 GLY B O 1
ATOM 3848 N N . ALA B 1 140 ? 11.672 34.156 1.162 1 87.25 140 ALA B N 1
ATOM 3849 C CA . ALA B 1 140 ? 11.391 33.375 2.35 1 87.25 140 ALA B CA 1
ATOM 3850 C C . ALA B 1 140 ? 11.117 31.906 1.979 1 87.25 140 ALA B C 1
ATOM 3852 O O . ALA B 1 140 ? 10.688 31.625 0.858 1 87.25 140 ALA B O 1
ATOM 3853 N N . LEU B 1 141 ? 11.336 31.031 2.982 1 90.75 141 LEU B N 1
ATOM 3854 C CA . LEU B 1 141 ? 11.094 29.609 2.773 1 90.75 141 LEU B CA 1
ATOM 3855 C C . LEU B 1 141 ? 9.625 29.281 3.012 1 90.75 141 LEU B C 1
ATOM 3857 O O . LEU B 1 141 ? 9.102 28.312 2.445 1 90.75 141 LEU B O 1
ATOM 3861 N N . CYS B 1 142 ? 8.969 30.094 3.852 1 89.5 142 CYS B N 1
ATOM 3862 C CA . CYS B 1 142 ? 7.617 29.766 4.293 1 89.5 142 CYS B CA 1
ATOM 3863 C C . CYS B 1 142 ? 6.738 31 4.344 1 89.5 142 CYS B C 1
ATOM 3865 O O . CYS B 1 142 ? 7.242 32.125 4.516 1 89.5 142 CYS B O 1
ATOM 3867 N N . HIS B 1 143 ? 5.461 30.812 4.258 1 87.88 143 HIS B N 1
ATOM 3868 C CA . HIS B 1 143 ? 4.512 31.922 4.238 1 87.88 143 HIS B CA 1
ATOM 3869 C C . HIS B 1 143 ? 4.566 32.719 5.543 1 87.88 143 HIS B C 1
ATOM 3871 O O . HIS B 1 143 ? 4.324 33.938 5.547 1 87.88 143 HIS B O 1
ATOM 3877 N N . ILE B 1 144 ? 4.93 32.094 6.59 1 83.81 144 ILE B N 1
ATOM 3878 C CA . ILE B 1 144 ? 4.984 32.719 7.906 1 83.81 144 ILE B CA 1
ATOM 3879 C C . ILE B 1 144 ? 6.012 33.844 7.895 1 83.81 144 ILE B C 1
ATOM 3881 O O . ILE B 1 144 ? 5.832 34.875 8.562 1 83.81 144 ILE B O 1
ATOM 3885 N N . MET B 1 145 ? 7.051 33.688 7.113 1 83.31 145 MET B N 1
ATOM 3886 C CA . MET B 1 145 ? 8.148 34.625 7.066 1 83.31 145 MET B CA 1
ATOM 3887 C C . MET B 1 145 ? 7.965 35.625 5.918 1 83.31 145 MET B C 1
ATOM 3889 O O . MET B 1 145 ? 8.719 36.594 5.797 1 83.31 145 MET B O 1
ATOM 3893 N N . GLY B 1 146 ? 6.996 35.312 5.121 1 85.06 146 GLY B N 1
ATOM 3894 C CA . GLY B 1 146 ? 6.777 36.188 3.99 1 85.06 146 GLY B CA 1
ATOM 3895 C C . GLY B 1 146 ? 6.207 37.531 4.387 1 85.06 146 GLY B C 1
ATOM 3896 O O . GLY B 1 146 ? 5.461 37.625 5.363 1 85.06 146 GLY B O 1
ATOM 3897 N N . THR B 1 147 ? 6.555 38.531 3.541 1 87.19 147 THR B N 1
ATOM 3898 C CA . THR B 1 147 ? 6.121 39.875 3.9 1 87.19 147 THR B CA 1
ATOM 3899 C C . THR B 1 147 ? 5.184 40.438 2.84 1 87.19 147 THR B C 1
ATOM 3901 O O . THR B 1 147 ? 4.496 41.438 3.078 1 87.19 147 THR B O 1
ATOM 3904 N N . ASP B 1 148 ? 5.176 39.906 1.742 1 92.19 148 ASP B N 1
ATOM 3905 C CA . ASP B 1 148 ? 4.301 40.375 0.676 1 92.19 148 ASP B CA 1
ATOM 3906 C C . ASP B 1 148 ? 2.852 39.969 0.932 1 92.19 148 ASP B C 1
ATOM 3908 O O . ASP B 1 148 ? 2.537 38.781 1.005 1 92.19 148 ASP B O 1
ATOM 3912 N N . VAL B 1 149 ? 2.002 40.969 0.98 1 93.5 149 VAL B N 1
ATOM 3913 C CA . VAL B 1 149 ? 0.606 40.75 1.353 1 93.5 149 VAL B CA 1
ATOM 3914 C C . VAL B 1 149 ? -0.098 39.938 0.285 1 93.5 149 VAL B C 1
ATOM 3916 O O . VAL B 1 149 ? -0.913 39.062 0.604 1 93.5 149 VAL B O 1
ATOM 3919 N N . LYS B 1 150 ? 0.165 40.188 -0.92 1 96 150 LYS B N 1
ATOM 3920 C CA . LYS B 1 150 ? -0.476 39.469 -2.012 1 96 150 LYS B CA 1
ATOM 3921 C C . LYS B 1 150 ? -0.088 38 -1.992 1 96 150 LYS B C 1
ATOM 3923 O O . LYS B 1 150 ? -0.919 37.125 -2.26 1 96 150 LYS B O 1
ATOM 3928 N N . GLU B 1 151 ? 1.14 37.719 -1.704 1 94.88 151 GLU B N 1
ATOM 3929 C CA . GLU B 1 151 ? 1.622 36.344 -1.611 1 94.88 151 GLU B CA 1
ATOM 3930 C C . GLU B 1 151 ? 0.967 35.625 -0.447 1 94.88 151 GLU B C 1
ATOM 3932 O O . GLU B 1 151 ? 0.55 34.469 -0.59 1 94.88 151 GLU B O 1
ATOM 3937 N N . LYS B 1 152 ? 0.89 36.281 0.627 1 93.19 152 LYS B N 1
ATOM 3938 C CA . LYS B 1 152 ? 0.265 35.688 1.809 1 93.19 152 LYS B CA 1
ATOM 3939 C C . LYS B 1 152 ? -1.203 35.375 1.549 1 93.19 152 LYS B C 1
ATOM 3941 O O . LYS B 1 152 ? -1.688 34.312 1.94 1 93.19 152 LYS B O 1
ATOM 3946 N N . GLU B 1 153 ? -1.854 36.281 0.93 1 95.88 153 GLU B N 1
ATOM 3947 C CA . GLU B 1 153 ? -3.266 36.062 0.611 1 95.88 153 GLU B CA 1
ATOM 3948 C C . GLU B 1 153 ? -3.455 34.906 -0.356 1 95.88 153 GLU B C 1
ATOM 3950 O O . GLU B 1 153 ? -4.441 34.188 -0.263 1 95.88 153 GLU B O 1
ATOM 3955 N N . ALA B 1 154 ? -2.551 34.812 -1.285 1 97 154 ALA B N 1
ATOM 3956 C CA . ALA B 1 154 ? -2.619 33.688 -2.238 1 97 154 ALA B CA 1
ATOM 3957 C C . ALA B 1 154 ? -2.518 32.344 -1.525 1 97 154 ALA B C 1
ATOM 3959 O O . ALA B 1 154 ? -3.266 31.422 -1.834 1 97 154 ALA B O 1
ATOM 3960 N N . PHE B 1 155 ? -1.646 32.25 -0.581 1 96.38 155 PHE B N 1
ATOM 3961 C CA . PHE B 1 155 ? -1.484 31.031 0.19 1 96.38 155 PHE B CA 1
ATOM 3962 C C . PHE B 1 155 ? -2.709 30.766 1.061 1 96.38 155 PHE B C 1
ATOM 3964 O O . PHE B 1 155 ? -3.17 29.641 1.171 1 96.38 155 PHE B O 1
ATOM 3971 N N . ALA B 1 156 ? -3.213 31.812 1.641 1 96.06 156 ALA B N 1
ATOM 3972 C CA . ALA B 1 156 ? -4.406 31.672 2.473 1 96.06 156 ALA B CA 1
ATOM 3973 C C . ALA B 1 156 ? -5.59 31.172 1.658 1 96.06 156 ALA B C 1
ATOM 3975 O O . ALA B 1 156 ? -6.344 30.312 2.117 1 96.06 156 ALA B O 1
ATOM 3976 N N . ARG B 1 157 ? -5.727 31.703 0.507 1 97.75 157 ARG B N 1
ATOM 3977 C CA . ARG B 1 157 ? -6.82 31.312 -0.373 1 97.75 157 ARG B CA 1
ATOM 3978 C C . ARG B 1 157 ? -6.688 29.844 -0.784 1 97.75 157 ARG B C 1
ATOM 3980 O O . ARG B 1 157 ? -7.668 29.094 -0.774 1 97.75 157 ARG B O 1
ATOM 3987 N N . GLN B 1 158 ? -5.484 29.484 -1.157 1 98.06 158 GLN B N 1
ATOM 3988 C CA . GLN B 1 158 ? -5.234 28.094 -1.527 1 98.06 158 GLN B CA 1
ATOM 3989 C C . GLN B 1 158 ? -5.496 27.156 -0.352 1 98.06 158 GLN B C 1
ATOM 3991 O O . GLN B 1 158 ? -6.07 26.078 -0.525 1 98.06 158 GLN B O 1
ATOM 3996 N N . ALA B 1 159 ? -5.078 27.562 0.781 1 97.75 159 ALA B N 1
ATOM 3997 C CA . ALA B 1 159 ? -5.273 26.75 1.983 1 97.75 159 ALA B CA 1
ATOM 3998 C C . ALA B 1 159 ? -6.754 26.562 2.281 1 97.75 159 ALA B C 1
ATOM 4000 O O . ALA B 1 159 ? -7.184 25.469 2.658 1 97.75 159 ALA B O 1
ATOM 4001 N N . ALA B 1 160 ? -7.5 27.625 2.15 1 97.69 160 ALA B N 1
ATOM 4002 C CA . ALA B 1 160 ? -8.938 27.547 2.381 1 97.69 160 ALA B CA 1
ATOM 4003 C C . ALA B 1 160 ? -9.602 26.594 1.398 1 97.69 160 ALA B C 1
ATOM 4005 O O . ALA B 1 160 ? -10.445 25.781 1.788 1 97.69 160 ALA B O 1
ATOM 4006 N N . LYS B 1 161 ? -9.219 26.719 0.185 1 98.12 161 LYS B N 1
ATOM 4007 C CA . LYS B 1 161 ? -9.742 25.828 -0.85 1 98.12 161 LYS B CA 1
ATOM 4008 C C . LYS B 1 161 ? -9.391 24.375 -0.553 1 98.12 161 LYS B C 1
ATOM 4010 O O . LYS B 1 161 ? -10.234 23.484 -0.677 1 98.12 161 LYS B O 1
ATOM 4015 N N . ASP B 1 162 ? -8.148 24.125 -0.225 1 98.44 162 ASP B N 1
ATOM 4016 C CA . ASP B 1 162 ? -7.672 22.781 0.086 1 98.44 162 ASP B CA 1
ATOM 4017 C C . ASP B 1 162 ? -8.414 22.203 1.288 1 98.44 162 ASP B C 1
ATOM 4019 O O . ASP B 1 162 ? -8.805 21.031 1.279 1 98.44 162 ASP B O 1
ATOM 4023 N N . TRP B 1 163 ? -8.586 23.016 2.318 1 98.31 163 TRP B N 1
ATOM 4024 C CA . TRP B 1 163 ? -9.273 22.578 3.533 1 98.31 163 TRP B CA 1
ATOM 4025 C C . TRP B 1 163 ? -10.703 22.156 3.227 1 98.31 163 TRP B C 1
ATOM 4027 O O . TRP B 1 163 ? -11.141 21.078 3.65 1 98.31 163 TRP B O 1
ATOM 4037 N N . GLU B 1 164 ? -11.383 22.938 2.486 1 98.38 164 GLU B N 1
ATOM 4038 C CA . GLU B 1 164 ? -12.742 22.594 2.072 1 98.38 164 GLU B CA 1
ATOM 4039 C C . GLU B 1 164 ? -12.766 21.312 1.25 1 98.38 164 GLU B C 1
ATOM 4041 O O . GLU B 1 164 ? -13.625 20.453 1.458 1 98.38 164 GLU B O 1
ATOM 4046 N N . THR B 1 165 ? -11.844 21.203 0.337 1 98.62 165 THR B N 1
ATOM 4047 C CA . THR B 1 165 ? -11.75 20.031 -0.518 1 98.62 165 THR B CA 1
ATOM 4048 C C . THR B 1 165 ? -11.547 18.766 0.32 1 98.62 165 THR B C 1
ATOM 4050 O O . THR B 1 165 ? -12.227 17.766 0.106 1 98.62 165 THR B O 1
ATOM 4053 N N . ILE B 1 166 ? -10.625 18.812 1.24 1 98.75 166 ILE B N 1
ATOM 4054 C CA . ILE B 1 166 ? -10.32 17.672 2.115 1 98.75 166 ILE B CA 1
ATOM 4055 C C . ILE B 1 166 ? -11.578 17.281 2.891 1 98.75 166 ILE B C 1
ATOM 4057 O O . ILE B 1 166 ? -11.938 16.094 2.926 1 98.75 166 ILE B O 1
ATOM 4061 N N . LEU B 1 167 ? -12.258 18.234 3.439 1 98.75 167 LEU B N 1
ATOM 4062 C CA . LEU B 1 167 ? -13.43 17.984 4.266 1 98.75 167 LEU B CA 1
ATOM 4063 C C . LEU B 1 167 ? -14.562 17.375 3.438 1 98.75 167 LEU B C 1
ATOM 4065 O O . LEU B 1 167 ? -15.266 16.469 3.896 1 98.75 167 LEU B O 1
ATOM 4069 N N . LEU B 1 168 ? -14.75 17.828 2.242 1 98.81 168 LEU B N 1
ATOM 4070 C CA . LEU B 1 168 ? -15.844 17.344 1.409 1 98.81 168 LEU B CA 1
ATOM 4071 C C . LEU B 1 168 ? -15.617 15.891 1.006 1 98.81 168 LEU B C 1
ATOM 4073 O O . LEU B 1 168 ? -16.562 15.102 0.952 1 98.81 168 LEU B O 1
ATOM 4077 N N . HIS B 1 169 ? -14.438 15.555 0.686 1 98.69 169 HIS B N 1
ATOM 4078 C CA . HIS B 1 169 ? -14.141 14.156 0.389 1 98.69 169 HIS B CA 1
ATOM 4079 C C . HIS B 1 169 ? -14.375 13.273 1.612 1 98.69 169 HIS B C 1
ATOM 4081 O O . HIS B 1 169 ? -14.883 12.156 1.491 1 98.69 169 HIS B O 1
ATOM 4087 N N . ARG B 1 170 ? -13.984 13.75 2.805 1 98.81 170 ARG B N 1
ATOM 4088 C CA . ARG B 1 170 ? -14.242 13.016 4.039 1 98.81 170 ARG B CA 1
ATOM 4089 C C . ARG B 1 170 ? -15.734 12.875 4.297 1 98.81 170 ARG B C 1
ATOM 4091 O O . ARG B 1 170 ? -16.203 11.82 4.734 1 98.81 170 ARG B O 1
ATOM 4098 N N . ALA B 1 171 ? -16.422 13.945 4.035 1 98.69 171 ALA B N 1
ATOM 4099 C CA . ALA B 1 171 ? -17.875 13.883 4.188 1 98.69 171 ALA B CA 1
ATOM 4100 C C . ALA B 1 171 ? -18.484 12.781 3.32 1 98.69 171 ALA B C 1
ATOM 4102 O O . ALA B 1 171 ? -19.391 12.07 3.75 1 98.69 171 ALA B O 1
ATOM 4103 N N . ALA B 1 172 ? -18.031 12.633 2.129 1 98.19 172 ALA B N 1
ATOM 4104 C CA . ALA B 1 172 ? -18.516 11.609 1.21 1 98.19 172 ALA B CA 1
ATOM 4105 C C . ALA B 1 172 ? -18.188 10.211 1.725 1 98.19 172 ALA B C 1
ATOM 4107 O O . ALA B 1 172 ? -19 9.289 1.592 1 98.19 172 ALA B O 1
ATOM 4108 N N . GLU B 1 173 ? -17.062 10.023 2.328 1 98.5 173 GLU B N 1
ATOM 4109 C CA . GLU B 1 173 ? -16.547 8.711 2.719 1 98.5 173 GLU B CA 1
ATOM 4110 C C . GLU B 1 173 ? -17.172 8.258 4.039 1 98.5 173 GLU B C 1
ATOM 4112 O O . GLU B 1 173 ? -17.391 7.059 4.246 1 98.5 173 GLU B O 1
ATOM 4117 N N . LEU B 1 174 ? -17.422 9.188 4.957 1 98.19 174 LEU B N 1
ATOM 4118 C CA . LEU B 1 174 ? -17.906 8.852 6.293 1 98.19 174 LEU B CA 1
ATOM 4119 C C . LEU B 1 174 ? -19.328 8.328 6.242 1 98.19 174 LEU B C 1
ATOM 4121 O O . LEU B 1 174 ? -20.156 8.867 5.504 1 98.19 174 LEU B O 1
ATOM 4125 N N . LYS B 1 175 ? -19.578 7.285 7.012 1 97 175 LYS B N 1
ATOM 4126 C CA . LYS B 1 175 ? -20.938 6.824 7.23 1 97 175 LYS B CA 1
ATOM 4127 C C . LYS B 1 175 ? -21.719 7.816 8.086 1 97 175 LYS B C 1
ATOM 4129 O O . LYS B 1 175 ? -21.125 8.594 8.844 1 97 175 LYS B O 1
ATOM 4134 N N . SER B 1 176 ? -23.031 7.703 7.988 1 96.38 176 SER B N 1
ATOM 4135 C CA . SER B 1 176 ? -23.875 8.5 8.867 1 96.38 176 SER B CA 1
ATOM 4136 C C . SER B 1 176 ? -23.609 8.18 10.336 1 96.38 176 SER B C 1
ATOM 4138 O O . SER B 1 176 ? -23.547 7.008 10.711 1 96.38 176 SER B O 1
ATOM 4140 N N . GLY B 1 177 ? -23.422 9.211 11.117 1 97.12 177 GLY B N 1
ATOM 4141 C CA . GLY B 1 177 ? -23.219 9.047 12.547 1 97.12 177 GLY B CA 1
ATOM 4142 C C . GLY B 1 177 ? -21.766 8.742 12.898 1 97.12 177 GLY B C 1
ATOM 4143 O O . GLY B 1 177 ? -21.438 8.586 14.078 1 97.12 177 GLY B O 1
ATOM 4144 N N . SER B 1 178 ? -20.906 8.648 11.898 1 97.75 178 SER B N 1
ATOM 4145 C CA . SER B 1 178 ? -19.484 8.367 12.133 1 97.75 178 SER B CA 1
ATOM 4146 C C . SER B 1 178 ? -18.734 9.633 12.539 1 97.75 178 SER B C 1
ATOM 4148 O O . SER B 1 178 ? -19.266 10.742 12.414 1 97.75 178 SER B O 1
ATOM 4150 N N . LYS B 1 179 ? -17.531 9.477 13.086 1 98.44 179 LYS B N 1
ATOM 4151 C CA . LYS B 1 179 ? -16.766 10.602 13.609 1 98.44 179 LYS B CA 1
ATOM 4152 C C . LYS B 1 179 ? -15.336 10.594 13.07 1 98.44 179 LYS B C 1
ATOM 4154 O O . LYS B 1 179 ? -14.867 9.578 12.547 1 98.44 179 LYS B O 1
ATOM 4159 N N . MET B 1 180 ? -14.734 11.688 13.18 1 98.56 180 MET B N 1
ATOM 4160 C CA . MET B 1 180 ? -13.344 11.883 12.797 1 98.56 180 MET B CA 1
ATOM 4161 C C . MET B 1 180 ? -12.625 12.773 13.812 1 98.56 180 MET B C 1
ATOM 4163 O O . MET B 1 180 ? -13.211 13.727 14.328 1 98.56 180 MET B O 1
ATOM 4167 N N . VAL B 1 181 ? -11.398 12.461 14.07 1 98.75 181 VAL B N 1
ATOM 4168 C CA . VAL B 1 181 ? -10.539 13.289 14.914 1 98.75 181 VAL B CA 1
ATOM 4169 C C . VAL B 1 181 ? -9.359 13.797 14.094 1 98.75 181 VAL B C 1
ATOM 4171 O O . VAL B 1 181 ? -8.578 13.008 13.555 1 98.75 181 VAL B O 1
ATOM 4174 N N . LEU B 1 182 ? -9.234 15.078 14 1 98.5 182 LEU B N 1
ATOM 4175 C CA . LEU B 1 182 ? -8.117 15.727 13.32 1 98.5 182 LEU B CA 1
ATOM 4176 C C . LEU B 1 182 ? -7.246 16.484 14.312 1 98.5 182 LEU B C 1
ATOM 4178 O O . LEU B 1 182 ? -7.734 17.344 15.047 1 98.5 182 LEU B O 1
ATOM 4182 N N . VAL B 1 183 ? -5.996 16.125 14.344 1 96.94 183 VAL B N 1
ATOM 4183 C CA . VAL B 1 183 ? -4.996 16.812 15.156 1 96.94 183 VAL B CA 1
ATOM 4184 C C . VAL B 1 183 ? -4.008 17.547 14.258 1 96.94 183 VAL B C 1
ATOM 4186 O O . VAL B 1 183 ? -3.1 16.938 13.688 1 96.94 183 VAL B O 1
ATOM 4189 N N . GLN B 1 184 ? -4.168 18.844 14.18 1 95.19 184 GLN B N 1
ATOM 4190 C CA . GLN B 1 184 ? -3.41 19.609 13.195 1 95.19 184 GLN B CA 1
ATOM 4191 C C . GLN B 1 184 ? -2.672 20.781 13.836 1 95.19 184 GLN B C 1
ATOM 4193 O O . GLN B 1 184 ? -3.125 21.328 14.844 1 95.19 184 GLN B O 1
ATOM 4198 N N . ASN B 1 185 ? -1.601 21.141 13.188 1 89.12 185 ASN B N 1
ATOM 4199 C CA . ASN B 1 185 ? -0.859 22.328 13.633 1 89.12 185 ASN B CA 1
ATOM 4200 C C . ASN B 1 185 ? -1.686 23.594 13.484 1 89.12 185 ASN B C 1
ATOM 4202 O O . ASN B 1 185 ? -2.434 23.75 12.516 1 89.12 185 ASN B O 1
ATOM 4206 N N . VAL B 1 186 ? -1.546 24.438 14.445 1 89.19 186 VAL B N 1
ATOM 4207 C CA . VAL B 1 186 ? -2.312 25.688 14.414 1 89.19 186 VAL B CA 1
ATOM 4208 C C . VAL B 1 186 ? -1.383 26.875 14.641 1 89.19 186 VAL B C 1
ATOM 4210 O O . VAL B 1 186 ? -0.405 26.766 15.383 1 89.19 186 VAL B O 1
ATOM 4213 N N . LEU B 1 187 ? -1.669 27.922 13.852 1 82.06 187 LEU B N 1
ATOM 4214 C CA . LEU B 1 187 ? -1.009 29.203 14.078 1 82.06 187 LEU B CA 1
ATOM 4215 C C . LEU B 1 187 ? -1.734 30.016 15.148 1 82.06 187 LEU B C 1
ATOM 4217 O O . LEU B 1 187 ? -2.924 30.312 15.008 1 82.06 187 LEU B O 1
ATOM 4221 N N . GLU B 1 188 ? -1.305 29.984 16.359 1 71.25 188 GLU B N 1
ATOM 4222 C CA . GLU B 1 188 ? -1.965 30.734 17.422 1 71.25 188 GLU B CA 1
ATOM 4223 C C . GLU B 1 188 ? -1.717 32.219 17.266 1 71.25 188 GLU B C 1
ATOM 4225 O O . GLU B 1 188 ? -0.714 32.656 16.688 1 71.25 188 GLU B O 1
ATOM 4230 N N . ASP B 1 189 ? -2.902 32.969 17.359 1 57.5 189 ASP B N 1
ATOM 4231 C CA . ASP B 1 189 ? -2.871 34.438 17.266 1 57.5 189 ASP B CA 1
ATOM 4232 C C . ASP B 1 189 ? -1.533 34.969 17.766 1 57.5 189 ASP B C 1
ATOM 4234 O O . ASP B 1 189 ? -1 35.938 17.188 1 57.5 189 ASP B O 1
ATOM 4238 N N . GLN B 1 190 ? -1.308 34.656 19.031 1 48.09 190 GLN B N 1
ATOM 4239 C CA . GLN B 1 190 ? -0.12 35.406 19.438 1 48.09 190 GLN B CA 1
ATOM 4240 C C . GLN B 1 190 ? 1.141 34.812 18.812 1 48.09 190 GLN B C 1
ATOM 4242 O O . GLN B 1 190 ? 1.186 33.625 18.5 1 48.09 190 GLN B O 1
ATOM 4247 N N . GLU B 1 191 ? 1.995 35.5 18.188 1 45.56 191 GLU B N 1
ATOM 4248 C CA . GLU B 1 191 ? 3.295 35.438 17.531 1 45.56 191 GLU B CA 1
ATOM 4249 C C . GLU B 1 191 ? 3.904 34.031 17.641 1 45.56 191 GLU B C 1
ATOM 4251 O O . GLU B 1 191 ? 5.051 33.812 17.25 1 45.56 191 GLU B O 1
ATOM 4256 N N . GLN B 1 192 ? 3.061 33.094 18.312 1 48.31 192 GLN B N 1
ATOM 4257 C CA . GLN B 1 192 ? 3.707 31.812 18.547 1 48.31 192 GLN B CA 1
ATOM 4258 C C . GLN B 1 192 ? 3.371 30.812 17.438 1 48.31 192 GLN B C 1
ATOM 4260 O O . GLN B 1 192 ? 2.199 30.609 17.125 1 48.31 192 GLN B O 1
ATOM 4265 N N . SER B 1 193 ? 4.098 30.812 16.391 1 52.34 193 SER B N 1
ATOM 4266 C CA . SER B 1 193 ? 3.914 29.906 15.25 1 52.34 193 SER B CA 1
ATOM 4267 C C . SER B 1 193 ? 4.918 28.766 15.289 1 52.34 193 SER B C 1
ATOM 4269 O O . SER B 1 193 ? 5.793 28.719 16.156 1 52.34 193 SER B O 1
ATOM 4271 N N . LEU B 1 194 ? 4.629 27.656 14.469 1 54.5 194 LEU B N 1
ATOM 4272 C CA . LEU B 1 194 ? 5.609 26.594 14.211 1 54.5 194 LEU B CA 1
ATOM 4273 C C . LEU B 1 194 ? 7.031 27.141 14.312 1 54.5 194 LEU B C 1
ATOM 4275 O O . LEU B 1 194 ? 7.938 26.438 14.758 1 54.5 194 LEU B O 1
ATOM 4279 N N . ALA B 1 195 ? 7.227 28.453 14.023 1 53.41 195 ALA B N 1
ATOM 4280 C CA . ALA B 1 195 ? 8.547 29.047 13.859 1 53.41 195 ALA B CA 1
ATOM 4281 C C . ALA B 1 195 ? 8.922 29.875 15.086 1 53.41 195 ALA B C 1
ATOM 4283 O O . ALA B 1 195 ? 10.109 30.156 15.32 1 53.41 195 ALA B O 1
ATOM 4284 N N . ASN B 1 196 ? 7.863 30.281 15.867 1 52.25 196 ASN B N 1
ATOM 4285 C CA . ASN B 1 196 ? 8.18 31.172 16.984 1 52.25 196 ASN B CA 1
ATOM 4286 C C . ASN B 1 196 ? 7.422 30.781 18.25 1 52.25 196 ASN B C 1
ATOM 4288 O O . ASN B 1 196 ? 6.195 30.875 18.297 1 52.25 196 ASN B O 1
ATOM 4292 N N . THR B 1 197 ? 7.934 29.828 18.859 1 52.75 197 THR B N 1
ATOM 4293 C CA . THR B 1 197 ? 7.34 29.594 20.172 1 52.75 197 THR B CA 1
ATOM 4294 C C . THR B 1 197 ? 8.07 30.391 21.25 1 52.75 197 THR B C 1
ATOM 4296 O O . THR B 1 197 ? 9.25 30.719 21.094 1 52.75 197 THR B O 1
ATOM 4299 N N . SER B 1 198 ? 7.355 31.047 22.062 1 51.06 198 SER B N 1
ATOM 4300 C CA . SER B 1 198 ? 7.918 31.875 23.125 1 51.06 198 SER B CA 1
ATOM 4301 C C . SER B 1 198 ? 9.219 31.297 23.656 1 51.06 198 SER B C 1
ATOM 4303 O O . SER B 1 198 ? 10.078 32.031 24.156 1 51.06 198 SER B O 1
ATOM 4305 N N . ASN B 1 199 ? 9.289 30 23.422 1 53.78 199 ASN B N 1
ATOM 4306 C CA . ASN B 1 199 ? 10.453 29.391 24.047 1 53.78 199 ASN B CA 1
ATOM 4307 C C . ASN B 1 199 ? 11.633 29.297 23.078 1 53.78 199 ASN B C 1
ATOM 4309 O O . ASN B 1 199 ? 12.719 28.859 23.453 1 53.78 199 ASN B O 1
ATOM 4313 N N . MET B 1 200 ? 11.328 29.656 21.844 1 57.34 200 MET B N 1
ATOM 4314 C CA . MET B 1 200 ? 12.43 29.609 20.875 1 57.34 200 MET B CA 1
ATOM 4315 C C . MET B 1 200 ? 12.898 31.016 20.531 1 57.34 200 MET B C 1
ATOM 4317 O O . MET B 1 200 ? 12.086 31.875 20.172 1 57.34 200 MET B O 1
ATOM 4321 N N . LYS B 1 201 ? 14.07 31.422 21.031 1 56.09 201 LYS B N 1
ATOM 4322 C CA . LYS B 1 201 ? 14.641 32.719 20.75 1 56.09 201 LYS B CA 1
ATOM 4323 C C . LYS B 1 201 ? 14.812 32.938 19.234 1 56.09 201 LYS B C 1
ATOM 4325 O O . LYS B 1 201 ? 14.641 34.062 18.734 1 56.09 201 LYS B O 1
ATOM 4330 N N . GLU B 1 202 ? 15.219 31.781 18.609 1 61.56 202 GLU B N 1
ATOM 4331 C CA . GLU B 1 202 ? 15.422 31.906 17.172 1 61.56 202 GLU B CA 1
ATOM 4332 C C . GLU B 1 202 ? 14.609 30.875 16.406 1 61.56 202 GLU B C 1
ATOM 4334 O O . GLU B 1 202 ? 14.508 29.719 16.828 1 61.56 202 GLU B O 1
ATOM 4339 N N . SER B 1 203 ? 13.992 31.344 15.406 1 72.06 203 SER B N 1
ATOM 4340 C CA . SER B 1 203 ? 13.195 30.5 14.523 1 72.06 203 SER B CA 1
ATOM 4341 C C . SER B 1 203 ? 14.078 29.578 13.688 1 72.06 203 SER B C 1
ATOM 4343 O O . SER B 1 203 ? 15.047 30.016 13.07 1 72.06 203 SER B O 1
ATOM 4345 N N . PHE B 1 204 ? 13.875 28.344 13.867 1 79.19 204 PHE B N 1
ATOM 4346 C CA . PHE B 1 204 ? 14.68 27.422 13.055 1 79.19 204 PHE B CA 1
ATOM 4347 C C . PHE B 1 204 ? 14.492 27.734 11.57 1 79.19 204 PHE B C 1
ATOM 4349 O O . PHE B 1 204 ? 15.398 27.5 10.773 1 79.19 204 PHE B O 1
ATOM 4356 N N . LEU B 1 205 ? 13.359 28.344 11.164 1 83.25 205 LEU B N 1
ATOM 4357 C CA . LEU B 1 205 ? 13.117 28.703 9.773 1 83.25 205 LEU B CA 1
ATOM 4358 C C . LEU B 1 205 ? 14.055 29.812 9.328 1 83.25 205 LEU B C 1
ATOM 4360 O O . LEU B 1 205 ? 14.531 29.812 8.188 1 83.25 205 LEU B O 1
ATOM 4364 N N . GLU B 1 206 ? 14.281 30.688 10.242 1 84.12 206 GLU B N 1
ATOM 4365 C CA . GLU B 1 206 ? 15.219 31.766 9.945 1 84.12 206 GLU B CA 1
ATOM 4366 C C . GLU B 1 206 ? 16.625 31.234 9.75 1 84.12 206 GLU B C 1
ATOM 4368 O O . GLU B 1 206 ? 17.344 31.672 8.844 1 84.12 206 GLU B O 1
ATOM 4373 N N . THR B 1 207 ? 16.938 30.375 10.656 1 88.62 207 THR B N 1
ATOM 4374 C CA . THR B 1 207 ? 18.266 29.781 10.555 1 88.62 207 THR B CA 1
ATOM 4375 C C . THR B 1 207 ? 18.422 29.031 9.227 1 88.62 207 THR B C 1
ATOM 4377 O O . THR B 1 207 ? 19.438 29.172 8.547 1 88.62 207 THR B O 1
ATOM 4380 N N . LEU B 1 208 ? 17.438 28.25 8.852 1 91.56 208 LEU B N 1
ATOM 4381 C CA . LEU B 1 208 ? 17.469 27.5 7.602 1 91.56 208 LEU B CA 1
ATOM 4382 C C . LEU B 1 208 ? 17.547 28.453 6.406 1 91.56 208 LEU B C 1
ATOM 4384 O O . LEU B 1 208 ? 18.281 28.188 5.445 1 91.56 208 LEU B O 1
ATOM 4388 N N . THR B 1 209 ? 16.812 29.531 6.551 1 91.19 209 THR B N 1
ATOM 4389 C CA . THR B 1 209 ? 16.828 30.516 5.477 1 91.19 209 THR B CA 1
ATOM 4390 C C . THR B 1 209 ? 18.203 31.141 5.316 1 91.19 209 THR B C 1
ATOM 4392 O O . THR B 1 209 ? 18.703 31.281 4.199 1 91.19 209 THR B O 1
ATOM 4395 N N . THR B 1 210 ? 18.797 31.453 6.398 1 92.19 210 THR B N 1
ATOM 4396 C CA . THR B 1 210 ? 20.109 32.062 6.398 1 92.19 210 THR B CA 1
ATOM 4397 C C . THR B 1 210 ? 21.156 31.109 5.832 1 92.19 210 THR B C 1
ATOM 4399 O O . THR B 1 210 ? 22 31.516 5.035 1 92.19 210 THR B O 1
ATOM 4402 N N . LEU B 1 211 ? 21.078 29.938 6.254 1 95.62 211 LEU B N 1
ATOM 4403 C CA . LEU B 1 211 ? 22.031 28.922 5.781 1 95.62 211 LEU B CA 1
ATOM 4404 C C . LEU B 1 211 ? 21.844 28.672 4.289 1 95.62 211 LEU B C 1
ATOM 4406 O O . LEU B 1 211 ? 22.812 28.484 3.559 1 95.62 211 LEU B O 1
ATOM 4410 N N . TRP B 1 212 ? 20.562 28.594 3.859 1 96.62 212 TRP B N 1
ATOM 4411 C CA . TRP B 1 212 ? 20.281 28.406 2.441 1 96.62 212 TRP B CA 1
ATOM 4412 C C . TRP B 1 212 ? 20.781 29.594 1.618 1 96.62 212 TRP B C 1
ATOM 4414 O O . TRP B 1 212 ? 21.375 29.406 0.551 1 96.62 212 TRP B O 1
ATOM 4424 N N . GLN B 1 213 ? 20.656 30.75 2.125 1 94.75 213 GLN B N 1
ATOM 4425 C CA . GLN B 1 213 ? 21.188 31.953 1.495 1 94.75 213 GLN B CA 1
ATOM 4426 C C . GLN B 1 213 ? 22.719 31.938 1.474 1 94.75 213 GLN B C 1
ATOM 4428 O O . GLN B 1 213 ? 23.328 32.438 0.539 1 94.75 213 GLN B O 1
ATOM 4433 N N . GLY B 1 214 ? 23.25 31.391 2.514 1 96.38 214 GLY B N 1
ATOM 4434 C CA . GLY B 1 214 ? 24.688 31.25 2.566 1 96.38 214 GLY B CA 1
ATOM 4435 C C . GLY B 1 214 ? 25.25 30.422 1.422 1 96.38 214 GLY B C 1
ATOM 4436 O O . GLY B 1 214 ? 26.344 30.672 0.941 1 96.38 214 GLY B O 1
ATOM 4437 N N . LEU B 1 215 ? 24.453 29.453 1.006 1 97.25 215 LEU B N 1
ATOM 4438 C CA . LEU B 1 215 ? 24.891 28.625 -0.112 1 97.25 215 LEU B CA 1
ATOM 4439 C C . LEU B 1 215 ? 24.891 29.422 -1.414 1 97.25 215 LEU B C 1
ATOM 4441 O O . LEU B 1 215 ? 25.609 29.094 -2.354 1 97.25 215 LEU B O 1
ATOM 4445 N N . VAL B 1 216 ? 24.078 30.438 -1.492 1 96.25 216 VAL B N 1
ATOM 444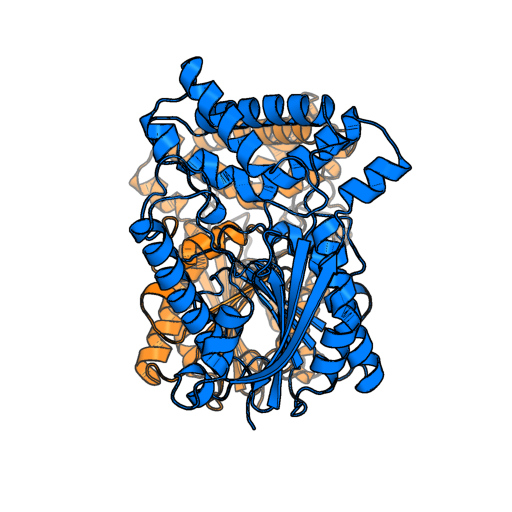6 C CA . VAL B 1 216 ? 24.141 31.359 -2.625 1 96.25 216 VAL B CA 1
ATOM 4447 C C . VAL B 1 216 ? 25.438 32.156 -2.578 1 96.25 216 VAL B C 1
ATOM 4449 O O . VAL B 1 216 ? 26.125 32.281 -3.59 1 96.25 216 VAL B O 1
ATOM 4452 N N . THR B 1 217 ? 25.703 32.656 -1.477 1 96.62 217 THR B N 1
ATOM 4453 C CA . THR B 1 217 ? 26.859 33.5 -1.266 1 96.62 217 THR B CA 1
ATOM 4454 C C . THR B 1 217 ? 28.156 32.781 -1.646 1 96.62 217 THR B C 1
ATOM 4456 O O . THR B 1 217 ? 29.062 33.375 -2.213 1 96.62 217 THR B O 1
ATOM 4459 N N . ASP B 1 218 ? 28.188 31.531 -1.354 1 95.44 218 ASP B N 1
ATOM 4460 C CA . ASP B 1 218 ? 29.406 30.781 -1.638 1 95.44 218 ASP B CA 1
ATOM 4461 C C . ASP B 1 218 ? 29.375 30.172 -3.035 1 95.44 218 ASP B C 1
ATOM 4463 O O . ASP B 1 218 ? 30.328 29.5 -3.449 1 95.44 218 ASP B O 1
ATOM 4467 N N . GLY B 1 219 ? 28.297 30.266 -3.711 1 96.25 219 GLY B N 1
ATOM 4468 C CA . GLY B 1 219 ? 28.219 29.875 -5.105 1 96.25 219 GLY B CA 1
ATOM 4469 C C . GLY B 1 219 ? 27.719 28.453 -5.293 1 96.25 219 GLY B C 1
ATOM 4470 O O . GLY B 1 219 ? 27.75 27.922 -6.406 1 96.25 219 GLY B O 1
ATOM 4471 N N . THR B 1 220 ? 27.312 27.875 -4.188 1 97.44 220 THR B N 1
ATOM 4472 C CA . THR B 1 220 ? 26.828 26.5 -4.27 1 97.44 220 THR B CA 1
ATOM 4473 C C . THR B 1 220 ? 25.5 26.422 -5.008 1 97.44 220 THR B C 1
ATOM 4475 O O . THR B 1 220 ? 25.25 25.484 -5.766 1 97.44 220 THR B O 1
ATOM 4478 N N . ILE B 1 221 ? 24.578 27.375 -4.719 1 97.94 221 ILE B N 1
ATOM 4479 C CA . ILE B 1 221 ? 23.328 27.469 -5.461 1 97.94 221 ILE B CA 1
ATOM 4480 C C . ILE B 1 221 ? 23.141 28.875 -6.02 1 97.94 221 ILE B C 1
ATOM 4482 O O . ILE B 1 221 ? 23.875 29.797 -5.637 1 97.94 221 ILE B O 1
ATOM 4486 N N . THR B 1 222 ? 22.281 29.062 -6.941 1 97 222 THR B N 1
ATOM 4487 C CA . THR B 1 222 ? 22.047 30.375 -7.551 1 97 222 THR B CA 1
ATOM 4488 C C . THR B 1 222 ? 20.953 31.125 -6.789 1 97 222 THR B C 1
ATOM 4490 O O . THR B 1 222 ? 20.234 30.531 -5.988 1 97 222 THR B O 1
ATOM 4493 N N . GLN B 1 223 ? 20.922 32.406 -7.074 1 95.06 223 GLN B N 1
ATOM 4494 C CA . GLN B 1 223 ? 19.875 33.219 -6.488 1 95.06 223 GLN B CA 1
ATOM 4495 C C . GLN B 1 223 ? 18.5 32.75 -6.957 1 95.06 223 GLN B C 1
ATOM 4497 O O . GLN B 1 223 ? 17.531 32.812 -6.199 1 95.06 223 GLN B O 1
ATOM 4502 N N . ASP B 1 224 ? 18.438 32.344 -8.148 1 95.25 224 ASP B N 1
ATOM 4503 C CA . ASP B 1 224 ? 17.188 31.844 -8.688 1 95.25 224 ASP B CA 1
ATOM 4504 C C . ASP B 1 224 ? 16.734 30.594 -7.938 1 95.25 224 ASP B C 1
ATOM 4506 O O . ASP B 1 224 ? 15.555 30.422 -7.641 1 95.25 224 ASP B O 1
ATOM 4510 N N . GLU B 1 225 ? 17.672 29.688 -7.684 1 96.12 225 GLU B N 1
ATOM 4511 C CA . GLU B 1 225 ? 17.375 28.484 -6.922 1 96.12 225 GLU B CA 1
ATOM 4512 C C . GLU B 1 225 ? 16.875 28.828 -5.52 1 96.12 225 GLU B C 1
ATOM 4514 O O . GLU B 1 225 ? 15.945 28.188 -5.012 1 96.12 225 GLU B O 1
ATOM 4519 N N . PHE B 1 226 ? 17.516 29.781 -4.957 1 95.31 226 PHE B N 1
ATOM 4520 C CA . PHE B 1 226 ? 17.062 30.25 -3.65 1 95.31 226 PHE B CA 1
ATOM 4521 C C . PHE B 1 226 ? 15.625 30.766 -3.725 1 95.31 226 PHE B C 1
ATOM 4523 O O . PHE B 1 226 ? 14.781 30.391 -2.904 1 95.31 226 PHE B O 1
ATOM 4530 N N . LEU B 1 227 ? 15.336 31.547 -4.676 1 91.69 227 LEU B N 1
ATOM 4531 C CA . LEU B 1 227 ? 14.031 32.188 -4.801 1 91.69 227 LEU B CA 1
ATOM 4532 C C . LEU B 1 227 ? 12.945 31.172 -5.102 1 91.69 227 LEU B C 1
ATOM 4534 O O . LEU B 1 227 ? 11.781 31.359 -4.723 1 91.69 227 LEU B O 1
ATOM 4538 N N . LYS B 1 228 ? 13.312 30.109 -5.664 1 92.81 228 LYS B N 1
ATOM 4539 C CA . LYS B 1 228 ? 12.352 29.078 -6.051 1 92.81 228 LYS B CA 1
ATOM 4540 C C . LYS B 1 228 ? 12.125 28.078 -4.914 1 92.81 228 LYS B C 1
ATOM 4542 O O . LYS B 1 228 ? 11.227 27.234 -4.988 1 92.81 228 LYS B O 1
ATOM 4547 N N . THR B 1 229 ? 12.883 28.219 -3.877 1 95.44 229 THR B N 1
ATOM 4548 C CA . THR B 1 229 ? 12.766 27.266 -2.773 1 95.44 229 THR B CA 1
ATOM 4549 C C . THR B 1 229 ? 11.75 27.766 -1.746 1 95.44 229 THR B C 1
ATOM 4551 O O . THR B 1 229 ? 12.008 28.719 -1.017 1 95.44 229 THR B O 1
ATOM 4554 N N . ASN B 1 230 ? 10.656 27.125 -1.67 1 94.69 230 ASN B N 1
ATOM 4555 C CA . ASN B 1 230 ? 9.602 27.406 -0.701 1 94.69 230 ASN B CA 1
ATOM 4556 C C . ASN B 1 230 ? 9.008 26.125 -0.125 1 94.69 230 ASN B C 1
ATOM 4558 O O . ASN B 1 230 ? 8.984 25.094 -0.798 1 94.69 230 ASN B O 1
ATOM 4562 N N . PHE B 1 231 ? 8.602 26.203 1.121 1 93.56 231 PHE B N 1
ATOM 4563 C CA . PHE B 1 231 ? 7.754 25.141 1.661 1 93.56 231 PHE B CA 1
ATOM 4564 C C . PHE B 1 231 ? 6.301 25.359 1.25 1 93.56 231 PHE B C 1
ATOM 4566 O O . PHE B 1 231 ? 5.715 26.406 1.534 1 93.56 231 PHE B O 1
ATOM 4573 N N . ASN B 1 232 ? 5.762 24.422 0.619 1 93.94 232 ASN B N 1
ATOM 4574 C CA . ASN B 1 232 ? 4.387 24.531 0.139 1 93.94 232 ASN B CA 1
ATOM 4575 C C . ASN B 1 232 ? 3.383 24.156 1.224 1 93.94 232 ASN B C 1
ATOM 4577 O O . ASN B 1 232 ? 2.65 23.172 1.083 1 93.94 232 ASN B O 1
ATOM 4581 N N . LEU B 1 233 ? 3.361 24.906 2.277 1 94.25 233 LEU B N 1
ATOM 4582 C CA . LEU B 1 233 ? 2.473 24.656 3.408 1 94.25 233 LEU B CA 1
ATOM 4583 C C . LEU B 1 233 ? 1.843 25.953 3.895 1 94.25 233 LEU B C 1
ATOM 4585 O O . LEU B 1 233 ? 2.271 27.047 3.5 1 94.25 233 LEU B O 1
ATOM 4589 N N . TYR B 1 234 ? 0.854 25.875 4.613 1 93.44 234 TYR B N 1
ATOM 4590 C CA . TYR B 1 234 ? 0.146 27 5.238 1 93.44 234 TYR B CA 1
ATOM 4591 C C . TYR B 1 234 ? -0.369 26.609 6.617 1 93.44 234 TYR B C 1
ATOM 4593 O O . TYR B 1 234 ? -1.116 25.625 6.758 1 93.44 234 TYR B O 1
ATOM 4601 N N . CYS B 1 235 ? 0.034 27.328 7.605 1 90.62 235 CYS B N 1
ATOM 4602 C CA . CYS B 1 235 ? -0.45 27.109 8.961 1 90.62 235 CYS B CA 1
ATOM 4603 C C . CYS B 1 235 ? -1.743 27.875 9.211 1 90.62 235 CYS B C 1
ATOM 4605 O O . CYS B 1 235 ? -1.735 29.109 9.289 1 90.62 235 CYS B O 1
ATOM 4607 N N . ARG B 1 236 ? -2.754 27.172 9.438 1 93.31 236 ARG B N 1
ATOM 4608 C CA . ARG B 1 236 ? -4.066 27.781 9.625 1 93.31 236 ARG B CA 1
ATOM 4609 C C . ARG B 1 236 ? -4.258 28.234 11.062 1 93.31 236 ARG B C 1
ATOM 4611 O O . ARG B 1 236 ? -3.73 27.625 11.992 1 93.31 236 ARG B O 1
ATOM 4618 N N . THR B 1 237 ? -4.98 29.344 11.188 1 91.12 237 THR B N 1
ATOM 4619 C CA . THR B 1 237 ? -5.438 29.766 12.508 1 91.12 237 THR B CA 1
ATOM 4620 C C . THR B 1 237 ? -6.664 28.969 12.938 1 91.12 237 THR B C 1
ATOM 4622 O O . THR B 1 237 ? -7.277 28.266 12.125 1 91.12 237 THR B O 1
ATOM 4625 N N . ILE B 1 238 ? -7.02 29.094 14.227 1 92.5 238 ILE B N 1
ATOM 4626 C CA . ILE B 1 238 ? -8.203 28.438 14.758 1 92.5 238 ILE B CA 1
ATOM 4627 C C . ILE B 1 238 ? -9.445 28.906 13.992 1 92.5 238 ILE B C 1
ATOM 4629 O O . ILE B 1 238 ? -10.305 28.094 13.648 1 92.5 238 ILE B O 1
ATOM 4633 N N . LYS B 1 239 ? -9.5 30.172 13.703 1 93.38 239 LYS B N 1
ATOM 4634 C CA . LYS B 1 239 ? -10.633 30.734 12.969 1 93.38 239 LYS B CA 1
ATOM 4635 C C . LYS B 1 239 ? -10.742 30.125 11.578 1 93.38 239 LYS B C 1
ATOM 4637 O O . LYS B 1 239 ? -11.844 29.812 11.117 1 93.38 239 LYS B O 1
ATOM 4642 N N . GLU B 1 240 ? -9.617 29.984 10.961 1 94.44 240 GLU B N 1
ATOM 4643 C CA . GLU B 1 240 ? -9.594 29.438 9.609 1 94.44 240 GLU B CA 1
ATOM 4644 C C . GLU B 1 240 ? -10.008 27.953 9.609 1 94.44 240 GLU B C 1
ATOM 4646 O O . GLU B 1 240 ? -10.68 27.5 8.68 1 94.44 240 GLU B O 1
ATOM 4651 N N . TYR B 1 241 ? -9.617 27.219 10.641 1 96.06 241 TYR B N 1
ATOM 4652 C CA . TYR B 1 241 ? -10.047 25.828 10.766 1 96.06 241 TYR B CA 1
ATOM 4653 C C . TYR B 1 241 ? -11.555 25.734 10.961 1 96.06 241 TYR B C 1
ATOM 4655 O O . TYR B 1 241 ? -12.211 24.844 10.406 1 96.06 241 TYR B O 1
ATOM 4663 N N . ARG B 1 242 ? -12.148 26.672 11.656 1 96.19 242 ARG B N 1
ATOM 4664 C CA . ARG B 1 242 ? -13.547 26.625 12.078 1 96.19 242 ARG B CA 1
ATOM 4665 C C . ARG B 1 242 ? -14.469 27.094 10.961 1 96.19 242 ARG B C 1
ATOM 4667 O O . ARG B 1 242 ? -15.625 26.703 10.891 1 96.19 242 ARG B O 1
ATOM 4674 N N . LYS B 1 243 ? -13.961 27.875 10.125 1 96.38 243 LYS B N 1
ATOM 4675 C CA . LYS B 1 243 ? -14.75 28.656 9.18 1 96.38 243 LYS B CA 1
ATOM 4676 C C . LYS B 1 243 ? -15.688 27.75 8.383 1 96.38 243 LYS B C 1
ATOM 4678 O O . LYS B 1 243 ? -16.875 28.047 8.258 1 96.38 243 LYS B O 1
ATOM 4683 N N . PRO B 1 244 ? -15.266 26.641 7.832 1 97.25 244 PRO B N 1
ATOM 4684 C CA . PRO B 1 244 ? -16.156 25.828 7.008 1 97.25 244 PRO B CA 1
ATOM 4685 C C . PRO B 1 244 ? -17.328 25.25 7.805 1 97.25 244 PRO B C 1
ATOM 4687 O O . PRO B 1 244 ? -18.344 24.875 7.227 1 97.25 244 PRO B O 1
ATOM 4690 N N . PHE B 1 245 ? -17.234 25.156 9.117 1 97.69 245 PHE B N 1
ATOM 4691 C CA . PHE B 1 245 ? -18.25 24.531 9.961 1 97.69 245 PHE B CA 1
ATOM 4692 C C . PHE B 1 245 ? -19.234 25.547 10.5 1 97.69 245 PHE B C 1
ATOM 4694 O O . PHE B 1 245 ? -20.328 25.203 10.961 1 97.69 245 PHE B O 1
ATOM 4701 N N . GLU B 1 246 ? -18.844 26.75 10.539 1 95.31 246 GLU B N 1
ATOM 4702 C CA . GLU B 1 246 ? -19.641 27.797 11.18 1 95.31 246 GLU B CA 1
ATOM 4703 C C . GLU B 1 246 ? -20.688 28.344 10.227 1 95.31 246 GLU B C 1
ATOM 4705 O O . GLU B 1 246 ? -21.781 28.766 10.656 1 95.31 246 GLU B O 1
ATOM 4710 N N . ASP B 1 247 ? -20.391 28.422 8.977 1 90.81 247 ASP B N 1
ATOM 4711 C CA . ASP B 1 247 ? -21.328 28.906 7.973 1 90.81 247 ASP B CA 1
ATOM 4712 C C . ASP B 1 247 ? -22.328 27.812 7.59 1 90.81 247 ASP B C 1
ATOM 4714 O O . ASP B 1 247 ? -21.969 26.828 6.93 1 90.81 247 ASP B O 1
ATOM 4718 N N . PRO B 1 248 ? -23.625 27.969 7.926 1 91.88 248 PRO B N 1
ATOM 4719 C CA . PRO B 1 248 ? -24.609 26.938 7.609 1 91.88 248 PRO B CA 1
ATOM 4720 C C . PRO B 1 248 ? -24.766 26.719 6.105 1 91.88 248 PRO B C 1
ATOM 4722 O O . PRO B 1 248 ? -25.25 25.672 5.68 1 91.88 248 PRO B O 1
ATOM 4725 N N . GLU B 1 249 ? -24.391 27.703 5.34 1 94.81 249 GLU B N 1
ATOM 4726 C CA . GLU B 1 249 ? -24.562 27.609 3.891 1 94.81 249 GLU B CA 1
ATOM 4727 C C . GLU B 1 249 ? -23.312 27.047 3.229 1 94.81 249 GLU B C 1
ATOM 4729 O O . GLU B 1 249 ? -23.281 26.828 2.016 1 94.81 249 GLU B O 1
ATOM 4734 N N . SER B 1 250 ? -22.312 26.75 4.047 1 96.69 250 SER B N 1
ATOM 4735 C CA . SER B 1 250 ? -21.078 26.219 3.473 1 96.69 250 SER B CA 1
ATOM 4736 C C . SER B 1 250 ? -21.297 24.812 2.898 1 96.69 250 SER B C 1
ATOM 4738 O O . SER B 1 250 ? -22.094 24.047 3.422 1 96.69 250 SER B O 1
ATOM 4740 N N . PRO B 1 251 ? -20.594 24.484 1.821 1 98.19 251 PRO B N 1
ATOM 4741 C CA . PRO B 1 251 ? -20.672 23.125 1.276 1 98.19 251 PRO B CA 1
ATOM 4742 C C . PRO B 1 251 ? -20.375 22.062 2.322 1 98.19 251 PRO B C 1
ATOM 4744 O O . PRO B 1 251 ? -20.953 20.969 2.271 1 98.19 251 PRO B O 1
ATOM 4747 N N . VAL B 1 252 ? -19.547 22.344 3.307 1 98.44 252 VAL B N 1
ATOM 4748 C CA . VAL B 1 252 ? -19.141 21.391 4.332 1 98.44 252 VAL B CA 1
ATOM 4749 C C . VAL B 1 252 ? -20.312 21.094 5.254 1 98.44 252 VAL B C 1
ATOM 4751 O O . VAL B 1 252 ? -20.641 19.922 5.508 1 98.44 252 VAL B O 1
ATOM 4754 N N . ARG B 1 253 ? -20.984 22.109 5.656 1 97.44 253 ARG B N 1
ATOM 4755 C CA . ARG B 1 253 ? -22.172 21.938 6.504 1 97.44 253 ARG B CA 1
ATOM 4756 C C . ARG B 1 253 ? -23.297 21.25 5.734 1 97.44 253 ARG B C 1
ATOM 4758 O O . ARG B 1 253 ? -23.984 20.391 6.27 1 97.44 253 ARG B O 1
ATOM 4765 N N . LYS B 1 254 ? -23.422 21.625 4.562 1 97.81 254 LYS B N 1
ATOM 4766 C CA . LYS B 1 254 ? -24.469 21.031 3.73 1 97.81 254 LYS B CA 1
ATOM 4767 C C . LYS B 1 254 ? -24.188 19.562 3.449 1 97.81 254 LYS B C 1
ATOM 4769 O O . LYS B 1 254 ? -25.109 18.781 3.242 1 97.81 254 LYS B O 1
ATOM 4774 N N . ALA B 1 255 ? -22.938 19.266 3.486 1 98.12 255 ALA B N 1
ATOM 4775 C CA . ALA B 1 255 ? -22.547 17.875 3.264 1 98.12 255 ALA B CA 1
ATOM 4776 C C . ALA B 1 255 ? -22.75 17.031 4.523 1 98.12 255 ALA B C 1
ATOM 4778 O O . ALA B 1 255 ? -22.625 15.805 4.488 1 98.12 255 ALA B O 1
ATOM 4779 N N . GLY B 1 256 ? -22.969 17.672 5.645 1 97.88 256 GLY B N 1
ATOM 4780 C CA . GLY B 1 256 ? -23.375 16.969 6.844 1 97.88 256 GLY B CA 1
ATOM 4781 C C . GLY B 1 256 ? -22.281 16.906 7.895 1 97.88 256 GLY B C 1
ATOM 4782 O O . GLY B 1 256 ? -22.438 16.234 8.922 1 97.88 256 GLY B O 1
ATOM 4783 N N . LEU B 1 257 ? -21.156 17.594 7.707 1 98.25 257 LEU B N 1
ATOM 4784 C CA . LEU B 1 257 ? -20.094 17.578 8.695 1 98.25 257 LEU B CA 1
ATOM 4785 C C . LEU B 1 257 ? -20.312 18.656 9.75 1 98.25 257 LEU B C 1
ATOM 4787 O O . LEU B 1 257 ? -20.594 19.812 9.422 1 98.25 257 LEU B O 1
ATOM 4791 N N . ASN B 1 258 ? -20.125 18.25 10.938 1 97.88 258 ASN B N 1
ATOM 4792 C CA . ASN B 1 258 ? -20.25 19.172 12.07 1 97.88 258 ASN B CA 1
ATOM 4793 C C . ASN B 1 258 ? -19.016 19.125 12.969 1 97.88 258 ASN B C 1
ATOM 4795 O O . ASN B 1 258 ? -18.484 18.047 13.258 1 97.88 258 ASN B O 1
ATOM 4799 N N . LEU B 1 259 ? -18.594 20.297 13.336 1 98.25 259 LEU B N 1
ATOM 4800 C CA . LEU B 1 259 ? -17.547 20.391 14.344 1 98.25 259 LEU B CA 1
ATOM 4801 C C . LEU B 1 259 ? -18.125 20.266 15.75 1 98.25 259 LEU B C 1
ATOM 4803 O O . LEU B 1 259 ? -18.875 21.141 16.188 1 98.25 259 LEU B O 1
ATOM 4807 N N . VAL B 1 260 ? -17.781 19.25 16.422 1 97.88 260 VAL B N 1
ATOM 4808 C CA . VAL B 1 260 ? -18.328 18.969 17.75 1 97.88 260 VAL B CA 1
ATOM 4809 C C . VAL B 1 260 ? -17.516 19.703 18.812 1 97.88 260 VAL B C 1
ATOM 4811 O O . VAL B 1 260 ? -18.062 20.297 19.734 1 97.88 260 VAL B O 1
ATOM 4814 N N . SER B 1 261 ? -16.203 19.656 18.703 1 97.38 261 SER B N 1
ATOM 4815 C CA . SER B 1 261 ? -15.312 20.344 19.625 1 97.38 261 SER B CA 1
ATOM 4816 C C . SER B 1 261 ? -13.969 20.656 18.984 1 97.38 261 SER B C 1
ATOM 4818 O O . SER B 1 261 ? -13.586 20 18 1 97.38 261 SER B O 1
ATOM 4820 N N . MET B 1 262 ? -13.359 21.594 19.453 1 96 262 MET B N 1
ATOM 4821 C CA . MET B 1 262 ? -12.016 22.016 19.078 1 96 262 MET B CA 1
ATOM 4822 C C . MET B 1 262 ? -11.234 22.516 20.281 1 96 262 MET B C 1
ATOM 4824 O O . MET B 1 262 ? -11.711 23.391 21.016 1 96 262 MET B O 1
ATOM 4828 N N . GLU B 1 263 ? -10.094 21.938 20.453 1 93.06 263 GLU B N 1
ATOM 4829 C CA . GLU B 1 263 ? -9.25 22.312 21.578 1 93.06 263 GLU B CA 1
ATOM 4830 C C . GLU B 1 263 ? -7.785 22.422 21.156 1 93.06 263 GLU B C 1
ATOM 4832 O O . GLU B 1 263 ? -7.27 21.547 20.453 1 93.06 263 GLU B O 1
ATOM 4837 N N . THR B 1 264 ? -7.18 23.453 21.594 1 89.56 264 THR B N 1
ATOM 4838 C CA . THR B 1 264 ? -5.754 23.609 21.328 1 89.56 264 THR B CA 1
ATOM 4839 C C . THR B 1 264 ? -4.926 23 22.453 1 89.56 264 THR B C 1
ATOM 4841 O O . THR B 1 264 ? -5.258 23.156 23.625 1 89.56 264 THR B O 1
ATOM 4844 N N . LYS B 1 265 ? -3.965 22.312 22.031 1 85.75 265 LYS B N 1
ATOM 4845 C CA . LYS B 1 265 ? -3.043 21.703 22.984 1 85.75 265 LYS B CA 1
ATOM 4846 C C . LYS B 1 265 ? -1.595 22.047 22.641 1 85.75 265 LYS B C 1
ATOM 4848 O O . LYS B 1 265 ? -1.226 22.094 21.469 1 85.75 265 LYS B O 1
ATOM 4853 N N . PHE B 1 266 ? -0.866 22.297 23.688 1 81.56 266 PHE B N 1
ATOM 4854 C CA . PHE B 1 266 ? 0.561 22.562 23.562 1 81.56 266 PHE B CA 1
ATOM 4855 C C . PHE B 1 266 ? 1.378 21.312 23.875 1 81.56 266 PHE B C 1
ATOM 4857 O O . PHE B 1 266 ? 1.147 20.656 24.891 1 81.56 266 PHE B O 1
ATOM 4864 N N . VAL B 1 267 ? 2.186 20.938 22.922 1 75.38 267 VAL B N 1
ATOM 4865 C CA . VAL B 1 267 ? 3.104 19.828 23.141 1 75.38 267 VAL B CA 1
ATOM 4866 C C . VAL B 1 267 ? 4.543 20.312 23.031 1 75.38 267 VAL B C 1
ATOM 4868 O O . VAL B 1 267 ? 4.98 20.75 21.953 1 75.38 267 VAL B O 1
ATOM 4871 N N . PRO B 1 268 ? 5.234 20.203 24.141 1 73.06 268 PRO B N 1
ATOM 4872 C CA . PRO B 1 268 ? 6.633 20.641 24.078 1 73.06 268 PRO B CA 1
ATOM 4873 C C . PRO B 1 268 ? 7.492 19.75 23.203 1 73.06 268 PRO B C 1
ATOM 4875 O O . PRO B 1 268 ? 7.246 18.547 23.094 1 73.06 268 PRO B O 1
ATOM 4878 N N . CYS B 1 269 ? 8.43 20.312 22.594 1 70.31 269 CYS B N 1
ATOM 4879 C CA . CYS B 1 269 ? 9.344 19.578 21.719 1 70.31 269 CYS B CA 1
ATOM 4880 C C . CYS B 1 269 ? 10.078 18.484 22.484 1 70.31 269 CYS B C 1
ATOM 4882 O O . CYS B 1 269 ? 10.633 18.734 23.547 1 70.31 269 CYS B O 1
ATOM 4884 N N . SER B 1 270 ? 9.961 17.297 21.953 1 68.31 270 SER B N 1
ATOM 4885 C CA . SER B 1 270 ? 10.625 16.156 22.578 1 68.31 270 SER B CA 1
ATOM 4886 C C . SER B 1 270 ? 12.133 16.344 22.625 1 68.31 270 SER B C 1
ATOM 4888 O O . SER B 1 270 ? 12.781 15.945 23.594 1 68.31 270 SER B O 1
ATOM 4890 N N . SER B 1 271 ? 12.578 16.969 21.625 1 66.56 271 SER B N 1
ATOM 4891 C CA . SER B 1 271 ? 14.016 17.219 21.562 1 66.56 271 SER B CA 1
ATOM 4892 C C . SER B 1 271 ? 14.477 18.109 22.703 1 66.56 271 SER B C 1
ATOM 4894 O O . SER B 1 271 ? 15.586 17.953 23.219 1 66.56 271 SER B O 1
ATOM 4896 N N . ARG B 1 272 ? 13.57 18.984 22.984 1 71.44 272 ARG B N 1
ATOM 4897 C CA . ARG B 1 272 ? 13.914 19.859 24.109 1 71.44 272 ARG B CA 1
ATOM 4898 C C . ARG B 1 272 ? 14.016 19.078 25.406 1 71.44 272 ARG B C 1
ATOM 4900 O O . ARG B 1 272 ? 14.953 19.266 26.188 1 71.44 272 ARG B O 1
ATOM 4907 N N . GLN B 1 273 ? 13.094 18.234 25.531 1 70.94 273 GLN B N 1
ATOM 4908 C CA . GLN B 1 273 ? 13.078 17.438 26.75 1 70.94 273 GLN B CA 1
ATOM 4909 C C . GLN B 1 273 ? 14.312 16.547 26.844 1 70.94 273 GLN B C 1
ATOM 4911 O O . GLN B 1 273 ? 14.906 16.406 27.906 1 70.94 273 GLN B O 1
ATOM 4916 N N . LYS B 1 274 ? 14.625 16.078 25.75 1 70.38 274 LYS B N 1
ATOM 4917 C CA . LYS B 1 274 ? 15.812 15.227 25.719 1 70.38 274 LYS B CA 1
ATOM 4918 C C . LYS B 1 274 ? 17.078 16.047 25.938 1 70.38 274 LYS B C 1
ATOM 4920 O O . LYS B 1 274 ? 18.016 15.602 26.609 1 70.38 274 LYS B O 1
ATOM 4925 N N . TRP B 1 275 ? 17.078 17.203 25.406 1 74.62 275 TRP B N 1
ATOM 4926 C CA . TRP B 1 275 ? 18.203 18.125 25.578 1 74.62 275 TRP B CA 1
ATOM 4927 C C . TRP B 1 275 ? 18.375 18.5 27.031 1 74.62 275 TRP B C 1
ATOM 4929 O O . TRP B 1 275 ? 19.484 18.5 27.562 1 74.62 275 TRP B O 1
ATOM 4939 N N . ILE B 1 276 ? 17.344 18.688 27.578 1 70.12 276 ILE B N 1
ATOM 4940 C CA . ILE B 1 276 ? 17.375 19.078 28.984 1 70.12 276 ILE B CA 1
ATOM 4941 C C . ILE B 1 276 ? 17.891 17.906 29.828 1 70.12 276 ILE B C 1
ATOM 4943 O O . ILE B 1 276 ? 18.672 18.094 30.766 1 70.12 276 ILE B O 1
ATOM 4947 N N . ARG B 1 277 ? 17.531 16.703 29.391 1 76.62 277 ARG B N 1
ATOM 4948 C CA . ARG B 1 277 ? 17.875 15.516 30.141 1 76.62 277 ARG B CA 1
ATOM 4949 C C . ARG B 1 277 ? 19.312 15.062 29.844 1 76.62 277 ARG B C 1
ATOM 4951 O O . ARG B 1 277 ? 20.078 14.75 30.75 1 76.62 277 ARG B O 1
ATOM 4958 N N . ILE B 1 278 ? 19.672 15.039 28.562 1 75.12 278 ILE B N 1
ATOM 4959 C CA . ILE B 1 278 ? 20.922 14.43 28.172 1 75.12 278 ILE B CA 1
ATOM 4960 C C . ILE B 1 278 ? 22 15.5 28.031 1 75.12 278 ILE B C 1
ATOM 4962 O O . ILE B 1 278 ? 23.156 15.273 28.375 1 75.12 278 ILE B O 1
ATOM 4966 N N . GLY B 1 279 ? 21.625 16.609 27.562 1 76.44 279 GLY B N 1
ATOM 4967 C CA . GLY B 1 279 ? 22.5 17.781 27.484 1 76.44 279 GLY B CA 1
ATOM 4968 C C . GLY B 1 279 ? 23.641 17.609 26.5 1 76.44 279 GLY B C 1
ATOM 4969 O O . GLY B 1 279 ? 24.688 18.25 26.625 1 76.44 279 GLY B O 1
ATOM 4970 N N . ASP B 1 280 ? 23.547 16.703 25.625 1 88.31 280 ASP B N 1
ATOM 4971 C CA . ASP B 1 280 ? 24.594 16.516 24.609 1 88.31 280 ASP B CA 1
ATOM 4972 C C . ASP B 1 280 ? 24.281 17.312 23.344 1 88.31 280 ASP B C 1
ATOM 4974 O O . ASP B 1 280 ? 23.406 16.922 22.578 1 88.31 280 ASP B O 1
ATOM 4978 N N . PRO B 1 281 ? 25.078 18.281 23.172 1 87.75 281 PRO B N 1
ATOM 4979 C CA . PRO B 1 281 ? 24.781 19.156 22.031 1 87.75 281 PRO B CA 1
ATOM 4980 C C . PRO B 1 281 ? 24.906 18.438 20.688 1 87.75 281 PRO B C 1
ATOM 4982 O O . PRO B 1 281 ? 24.156 18.719 19.75 1 87.75 281 PRO B O 1
ATOM 4985 N N . THR B 1 282 ? 25.844 17.594 20.594 1 90.44 282 THR B N 1
ATOM 4986 C CA . THR B 1 282 ? 26.078 16.875 19.359 1 90.44 282 THR B CA 1
ATOM 4987 C C . THR B 1 282 ? 24.875 15.977 19.031 1 90.44 282 THR B C 1
ATOM 4989 O O . THR B 1 282 ? 24.391 15.969 17.891 1 90.44 282 THR B O 1
ATOM 4992 N N . GLU B 1 283 ? 24.469 15.305 19.938 1 87.88 283 GLU B N 1
ATOM 4993 C CA . GLU B 1 283 ? 23.328 14.422 19.75 1 87.88 283 GLU B CA 1
ATOM 4994 C C . GLU B 1 283 ? 22.062 15.219 19.453 1 87.88 283 GLU B C 1
ATOM 4996 O O . GLU B 1 283 ? 21.25 14.82 18.609 1 87.88 283 GLU B O 1
ATOM 5001 N N . HIS B 1 284 ? 21.906 16.203 20.172 1 87 284 HIS B N 1
ATOM 5002 C CA . HIS B 1 284 ? 20.75 17.062 19.953 1 87 284 HIS B CA 1
ATOM 5003 C C . HIS B 1 284 ? 20.75 17.609 18.531 1 87 284 HIS B C 1
ATOM 5005 O O . HIS B 1 284 ? 19.719 17.594 17.859 1 87 284 HIS B O 1
ATOM 5011 N N . ALA B 1 285 ? 21.875 18.078 18.156 1 89.88 285 ALA B N 1
ATOM 5012 C CA . ALA B 1 285 ? 22 18.656 16.828 1 89.88 285 ALA B CA 1
ATOM 5013 C C . ALA B 1 285 ? 21.672 17.625 15.75 1 89.88 285 ALA B C 1
ATOM 5015 O O . ALA B 1 285 ? 20.953 17.922 14.789 1 89.88 285 ALA B O 1
ATOM 5016 N N . ARG B 1 286 ? 22.188 16.516 15.898 1 89.94 286 ARG B N 1
ATOM 5017 C CA . ARG B 1 286 ? 21.938 15.438 14.938 1 89.94 286 ARG B CA 1
ATOM 5018 C C . ARG B 1 286 ? 20.453 15.094 14.867 1 89.94 286 ARG B C 1
ATOM 5020 O O . ARG B 1 286 ? 19.891 15 13.773 1 89.94 286 ARG B O 1
ATOM 5027 N N . ARG B 1 287 ? 19.828 14.922 15.938 1 83.75 287 ARG B N 1
ATOM 5028 C CA . ARG B 1 287 ? 18.422 14.531 16.016 1 83.75 287 ARG B CA 1
ATOM 5029 C C . ARG B 1 287 ? 17.531 15.625 15.453 1 83.75 287 ARG B C 1
ATOM 5031 O O . ARG B 1 287 ? 16.609 15.344 14.664 1 83.75 287 ARG B O 1
ATOM 5038 N N . PHE B 1 288 ? 17.812 16.797 15.867 1 85.19 288 PHE B N 1
ATOM 5039 C CA . PHE B 1 288 ? 16.969 17.906 15.445 1 85.19 288 PHE B CA 1
ATOM 5040 C C . PHE B 1 288 ? 17.125 18.172 13.953 1 85.19 288 PHE B C 1
ATOM 5042 O O . PHE B 1 288 ? 16.125 18.406 13.258 1 85.19 288 PHE B O 1
ATOM 5049 N N . ALA B 1 289 ? 18.312 18.156 13.492 1 89.12 289 ALA B N 1
ATOM 5050 C CA . ALA B 1 289 ? 18.547 18.375 12.07 1 89.12 289 ALA B CA 1
ATOM 5051 C C . ALA B 1 289 ? 17.891 17.281 11.227 1 89.12 289 ALA B C 1
ATOM 5053 O O . ALA B 1 289 ? 17.312 17.547 10.18 1 89.12 289 ALA B O 1
ATOM 5054 N N . SER B 1 290 ? 18.016 16.125 11.742 1 87.81 290 SER B N 1
ATOM 5055 C CA . SER B 1 290 ? 17.422 14.992 11.039 1 87.81 290 SER B CA 1
ATOM 5056 C C . SER B 1 290 ? 15.898 15.109 10.992 1 87.81 290 SER B C 1
ATOM 5058 O O . SER B 1 290 ? 15.281 14.852 9.961 1 87.81 290 SER B O 1
ATOM 5060 N N . ALA B 1 291 ? 15.289 15.453 12.031 1 83.25 291 ALA B N 1
ATOM 5061 C CA . ALA B 1 291 ? 13.844 15.625 12.109 1 83.25 291 ALA B CA 1
ATOM 5062 C C . ALA B 1 291 ? 13.375 16.734 11.156 1 83.25 291 ALA B C 1
ATOM 5064 O O . ALA B 1 291 ? 12.328 16.609 10.523 1 83.25 291 ALA B O 1
ATOM 5065 N N . THR B 1 292 ? 14.148 17.75 11.141 1 86.88 292 THR B N 1
ATOM 5066 C CA . THR B 1 292 ? 13.812 18.859 10.266 1 86.88 292 THR B CA 1
ATOM 5067 C C . THR B 1 292 ? 13.93 18.453 8.797 1 86.88 292 THR B C 1
ATOM 5069 O O . THR B 1 292 ? 13.117 18.875 7.969 1 86.88 292 THR B O 1
ATOM 5072 N N . ARG B 1 293 ? 14.906 17.703 8.539 1 90.94 293 ARG B N 1
ATOM 5073 C CA . ARG B 1 293 ? 15.156 17.297 7.16 1 90.94 293 ARG B CA 1
ATOM 5074 C C . ARG B 1 293 ? 14.031 16.391 6.648 1 90.94 293 ARG B C 1
ATOM 5076 O O . ARG B 1 293 ? 13.664 16.469 5.473 1 90.94 293 ARG B O 1
ATOM 5083 N N . VAL B 1 294 ? 13.422 15.625 7.488 1 84.81 294 VAL B N 1
ATOM 5084 C CA . VAL B 1 294 ? 12.422 14.633 7.121 1 84.81 294 VAL B CA 1
ATOM 5085 C C . VAL B 1 294 ? 11.289 15.297 6.344 1 84.81 294 VAL B C 1
ATOM 5087 O O . VAL B 1 294 ? 10.82 14.773 5.332 1 84.81 294 VAL B O 1
ATOM 5090 N N . TRP B 1 295 ? 10.883 16.422 6.719 1 86.56 295 TRP B N 1
ATOM 5091 C CA . TRP B 1 295 ? 9.719 17.031 6.078 1 86.56 295 TRP B CA 1
ATOM 5092 C C . TRP B 1 295 ? 10.148 18.125 5.102 1 86.56 295 TRP B C 1
ATOM 5094 O O . TRP B 1 295 ? 9.344 18.578 4.289 1 86.56 295 TRP B O 1
ATOM 5104 N N . SER B 1 296 ? 11.406 18.531 5.09 1 91.94 296 SER B N 1
ATOM 5105 C CA . SER B 1 296 ? 11.805 19.688 4.289 1 91.94 296 SER B CA 1
ATOM 5106 C C . SER B 1 296 ? 12.695 19.266 3.121 1 91.94 296 SER B C 1
ATOM 5108 O O . SER B 1 296 ? 12.906 20.047 2.189 1 91.94 296 SER B O 1
ATOM 5110 N N . ASP B 1 297 ? 13.266 18.078 3.18 1 93.25 297 ASP B N 1
ATOM 5111 C CA . ASP B 1 297 ? 14.242 17.594 2.211 1 93.25 297 ASP B CA 1
ATOM 5112 C C . ASP B 1 297 ? 13.742 17.781 0.781 1 93.25 297 ASP B C 1
ATOM 5114 O O . ASP B 1 297 ? 14.438 18.359 -0.055 1 93.25 297 ASP B O 1
ATOM 5118 N N . SER B 1 298 ? 12.539 17.406 0.523 1 90.81 298 SER B N 1
ATOM 5119 C CA . SER B 1 298 ? 11.984 17.438 -0.825 1 90.81 298 SER B CA 1
ATOM 5120 C C . SER B 1 298 ? 11.789 18.859 -1.321 1 90.81 298 SER B C 1
ATOM 5122 O O . SER B 1 298 ? 11.938 19.141 -2.514 1 90.81 298 SER B O 1
ATOM 5124 N N . SER B 1 299 ? 11.461 19.75 -0.475 1 93.69 299 SER B N 1
ATOM 5125 C CA . SER B 1 299 ? 11.25 21.141 -0.855 1 93.69 299 SER B CA 1
ATOM 5126 C C . SER B 1 299 ? 12.547 21.797 -1.303 1 93.69 299 SER B C 1
ATOM 5128 O O . SER B 1 299 ? 12.562 22.562 -2.271 1 93.69 299 SER B O 1
ATOM 5130 N N . PHE B 1 300 ? 13.609 21.516 -0.582 1 96.19 300 PHE B N 1
ATOM 5131 C CA . PHE B 1 300 ? 14.898 22.062 -0.964 1 96.19 300 PHE B CA 1
ATOM 5132 C C . PHE B 1 300 ? 15.344 21.531 -2.316 1 96.19 300 PHE B C 1
ATOM 5134 O O . PHE B 1 300 ? 15.836 22.281 -3.164 1 96.19 300 PHE B O 1
ATOM 5141 N N . LYS B 1 301 ? 15.148 20.281 -2.486 1 95.88 301 LYS B N 1
ATOM 5142 C CA . LYS B 1 301 ? 15.516 19.672 -3.762 1 95.88 301 LYS B CA 1
ATOM 5143 C C . LYS B 1 301 ? 14.672 20.234 -4.902 1 95.88 301 LYS B C 1
ATOM 5145 O O . LYS B 1 301 ? 15.172 20.453 -6.004 1 95.88 301 LYS B O 1
ATOM 5150 N N . ALA B 1 302 ? 13.422 20.438 -4.641 1 92.38 302 ALA B N 1
ATOM 5151 C CA . ALA B 1 302 ? 12.492 20.922 -5.656 1 92.38 302 ALA B CA 1
ATOM 5152 C C . ALA B 1 302 ? 12.867 22.344 -6.105 1 92.38 302 ALA B C 1
ATOM 5154 O O . ALA B 1 302 ? 12.602 22.719 -7.246 1 92.38 302 ALA B O 1
ATOM 5155 N N . GLY B 1 303 ? 13.445 23.078 -5.266 1 94.69 303 GLY B N 1
ATOM 5156 C CA . GLY B 1 303 ? 13.828 24.438 -5.578 1 94.69 303 GLY B CA 1
ATOM 5157 C C . GLY B 1 303 ? 15.07 24.531 -6.449 1 94.69 303 GLY B C 1
ATOM 5158 O O . GLY B 1 303 ? 15.344 25.578 -7.039 1 94.69 303 GLY B O 1
ATOM 5159 N N . LEU B 1 304 ? 15.781 23.438 -6.484 1 96.81 304 LEU B N 1
ATOM 5160 C CA . LEU B 1 304 ? 17.016 23.406 -7.273 1 96.81 304 LEU B CA 1
ATOM 5161 C C . LEU B 1 304 ? 16.703 23.156 -8.75 1 96.81 304 LEU B C 1
ATOM 5163 O O . LEU B 1 304 ? 15.672 22.578 -9.078 1 96.81 304 LEU B O 1
ATOM 5167 N N . SER B 1 305 ? 17.578 23.578 -9.531 1 96.25 305 SER B N 1
ATOM 5168 C CA . SER B 1 305 ? 17.391 23.531 -10.984 1 96.25 305 SER B CA 1
ATOM 5169 C C . SER B 1 305 ? 17.219 22.094 -11.469 1 96.25 305 SER B C 1
ATOM 5171 O O . SER B 1 305 ? 17.906 21.188 -10.992 1 96.25 305 SER B O 1
ATOM 5173 N N . ASP B 1 306 ? 16.375 21.922 -12.43 1 92.69 306 ASP B N 1
ATOM 5174 C CA . ASP B 1 306 ? 16.156 20.609 -13.031 1 92.69 306 ASP B CA 1
ATOM 5175 C C . ASP B 1 306 ? 17.375 20.172 -13.844 1 92.69 306 ASP B C 1
ATOM 5177 O O . ASP B 1 306 ? 17.484 19 -14.203 1 92.69 306 ASP B O 1
ATOM 5181 N N . LYS B 1 307 ? 18.281 21.062 -14.102 1 93.81 307 LYS B N 1
ATOM 5182 C CA . LYS B 1 307 ? 19.516 20.719 -14.812 1 93.81 307 LYS B CA 1
ATOM 5183 C C . LYS B 1 307 ? 20.469 19.922 -13.93 1 93.81 307 LYS B C 1
ATOM 5185 O O . LYS B 1 307 ? 21.391 19.281 -14.422 1 93.81 307 LYS B O 1
ATOM 5190 N N . ARG B 1 308 ? 20.203 20.031 -12.633 1 96.31 308 ARG B N 1
ATOM 5191 C CA . ARG B 1 308 ? 21.031 19.281 -11.688 1 96.31 308 ARG B CA 1
ATOM 5192 C C . ARG B 1 308 ? 20.594 17.828 -11.594 1 96.31 308 ARG B C 1
ATOM 5194 O O . ARG B 1 308 ? 19.391 17.531 -11.633 1 96.31 308 ARG B O 1
ATOM 5201 N N . THR B 1 309 ? 21.562 17.031 -11.5 1 95.38 309 THR B N 1
ATOM 5202 C CA . THR B 1 309 ? 21.25 15.625 -11.289 1 95.38 309 THR B CA 1
ATOM 5203 C C . THR B 1 309 ? 20.734 15.391 -9.875 1 95.38 309 THR B C 1
ATOM 5205 O O . THR B 1 309 ? 20.922 16.219 -8.992 1 95.38 309 THR B O 1
ATOM 5208 N N . CYS B 1 310 ? 20.062 14.25 -9.719 1 92 310 CYS B N 1
ATOM 5209 C CA . CYS B 1 310 ? 19.578 13.875 -8.398 1 92 310 CYS B CA 1
ATOM 5210 C C . CYS B 1 310 ? 20.719 13.812 -7.391 1 92 310 CYS B C 1
ATOM 5212 O O . CYS B 1 310 ? 20.578 14.227 -6.242 1 92 310 CYS B O 1
ATOM 5214 N N . LYS B 1 311 ? 21.828 13.281 -7.859 1 92.94 311 LYS B N 1
ATOM 5215 C CA . LYS B 1 311 ? 23 13.164 -6.996 1 92.94 311 LYS B CA 1
ATOM 5216 C C . LYS B 1 311 ? 23.5 14.539 -6.57 1 92.94 311 LYS B C 1
ATOM 5218 O O . LYS B 1 311 ? 23.906 14.734 -5.418 1 92.94 311 LYS B O 1
ATOM 5223 N N . GLU B 1 312 ? 23.5 15.469 -7.438 1 96.31 312 GLU B N 1
ATOM 5224 C CA . GLU B 1 312 ? 23.922 16.828 -7.141 1 96.31 312 GLU B CA 1
ATOM 5225 C C . GLU B 1 312 ? 22.984 17.5 -6.141 1 96.31 312 GLU B C 1
ATOM 5227 O O . GLU B 1 312 ? 23.438 18.156 -5.199 1 96.31 312 GLU B O 1
ATOM 5232 N N . LYS B 1 313 ? 21.734 17.391 -6.344 1 97.62 313 LYS B N 1
ATOM 5233 C CA . LYS B 1 313 ? 20.75 17.984 -5.441 1 97.62 313 LYS B CA 1
ATOM 5234 C C . LYS B 1 313 ? 20.891 17.422 -4.031 1 97.62 313 LYS B C 1
ATOM 5236 O O . LYS B 1 313 ? 20.844 18.172 -3.053 1 97.62 313 LYS B O 1
ATOM 5241 N N . GLU B 1 314 ? 21.078 16.141 -4.027 1 96.75 314 GLU B N 1
ATOM 5242 C CA . GLU B 1 314 ? 21.266 15.484 -2.732 1 96.75 314 GLU B CA 1
ATOM 5243 C C . GLU B 1 314 ? 22.484 16.031 -2.006 1 96.75 314 GLU B C 1
ATOM 5245 O O . GLU B 1 314 ? 22.438 16.281 -0.799 1 96.75 314 GLU B O 1
ATOM 5250 N N . ALA B 1 315 ? 23.562 16.172 -2.713 1 96.81 315 ALA B N 1
ATOM 5251 C CA . ALA B 1 315 ? 24.797 16.688 -2.121 1 96.81 315 ALA B CA 1
ATOM 5252 C C . ALA B 1 315 ? 24.609 18.094 -1.575 1 96.81 315 ALA B C 1
ATOM 5254 O O . ALA B 1 315 ? 25.172 18.438 -0.53 1 96.81 315 ALA B O 1
ATOM 5255 N N . ILE B 1 316 ? 23.891 18.875 -2.303 1 98.06 316 ILE B N 1
ATOM 5256 C CA . ILE B 1 316 ? 23.641 20.25 -1.895 1 98.06 316 ILE B CA 1
ATOM 5257 C C . ILE B 1 316 ? 22.797 20.266 -0.613 1 98.06 316 ILE B C 1
ATOM 5259 O O . ILE B 1 316 ? 23.125 20.984 0.335 1 98.06 316 ILE B O 1
ATOM 5263 N N . VAL B 1 317 ? 21.766 19.453 -0.554 1 97.88 317 VAL B N 1
ATOM 5264 C CA . VAL B 1 317 ? 20.891 19.406 0.615 1 97.88 317 VAL B CA 1
ATOM 5265 C C . VAL B 1 317 ? 21.641 18.797 1.798 1 97.88 317 VAL B C 1
ATOM 5267 O O . VAL B 1 317 ? 21.469 19.234 2.939 1 97.88 317 VAL B O 1
ATOM 5270 N N . ASP B 1 318 ? 22.531 17.875 1.502 1 97.31 318 ASP B N 1
ATOM 5271 C CA . ASP B 1 318 ? 23.406 17.344 2.541 1 97.31 318 ASP B CA 1
ATOM 5272 C C . ASP B 1 318 ? 24.234 18.453 3.18 1 97.31 318 ASP B C 1
ATOM 5274 O O . ASP B 1 318 ? 24.391 18.484 4.402 1 97.31 318 ASP B O 1
ATOM 5278 N N . GLU B 1 319 ? 24.781 19.234 2.332 1 97.5 319 GLU B N 1
ATOM 5279 C CA . GLU B 1 319 ? 25.594 20.344 2.818 1 97.5 319 GLU B CA 1
ATOM 5280 C C . GLU B 1 319 ? 24.781 21.297 3.684 1 97.5 319 GLU B C 1
ATOM 5282 O O . GLU B 1 319 ? 25.266 21.75 4.727 1 97.5 319 GLU B O 1
ATOM 5287 N N . LEU B 1 320 ? 23.609 21.625 3.225 1 97.81 320 LEU B N 1
ATOM 5288 C CA . LEU B 1 320 ? 22.734 22.484 4.012 1 97.81 320 LEU B CA 1
ATOM 5289 C C . LEU B 1 320 ? 22.531 21.922 5.414 1 97.81 320 LEU B C 1
ATOM 5291 O O . LEU B 1 320 ? 22.688 22.625 6.406 1 97.81 320 LEU B O 1
ATOM 5295 N N . PHE B 1 321 ? 22.219 20.656 5.504 1 96.75 321 PHE B N 1
ATOM 5296 C CA . PHE B 1 321 ? 21.859 20.094 6.797 1 96.75 321 PHE B CA 1
ATOM 5297 C C . PHE B 1 321 ? 23.094 19.797 7.633 1 96.75 321 PHE B C 1
ATOM 5299 O O . PHE B 1 321 ? 23.031 19.766 8.859 1 96.75 321 PHE B O 1
ATOM 5306 N N . ARG B 1 322 ? 24.266 19.609 6.965 1 96.62 322 ARG B N 1
ATOM 5307 C CA . ARG B 1 322 ? 25.516 19.609 7.719 1 96.62 322 ARG B CA 1
ATOM 5308 C C . ARG B 1 322 ? 25.734 20.953 8.406 1 96.62 322 ARG B C 1
ATOM 5310 O O . ARG B 1 322 ? 26.109 21 9.578 1 96.62 322 ARG B O 1
ATOM 5317 N N . ARG B 1 323 ? 25.531 21.969 7.688 1 96.56 323 ARG B N 1
ATOM 5318 C CA . ARG B 1 323 ? 25.672 23.297 8.25 1 96.56 323 ARG B CA 1
ATOM 5319 C C . ARG B 1 323 ? 24.656 23.547 9.359 1 96.56 323 ARG B C 1
ATOM 5321 O O . ARG B 1 323 ? 24.969 24.156 10.383 1 96.56 323 ARG B O 1
ATOM 5328 N N . TYR B 1 324 ? 23.438 23.109 9.094 1 95.25 324 TYR B N 1
ATOM 5329 C CA . TYR B 1 324 ? 22.375 23.297 10.086 1 95.25 324 TYR B CA 1
ATOM 5330 C C . TYR B 1 324 ? 22.703 22.547 11.375 1 95.25 324 TYR B C 1
ATOM 5332 O O . TYR B 1 324 ? 22.516 23.078 12.469 1 95.25 324 TYR B O 1
ATOM 5340 N N . GLU B 1 325 ? 23.172 21.328 11.18 1 94.81 325 GLU B N 1
ATOM 5341 C CA . GLU B 1 325 ? 23.562 20.531 12.344 1 94.81 325 GLU B CA 1
ATOM 5342 C C . GLU B 1 325 ? 24.641 21.25 13.156 1 94.81 325 GLU B C 1
ATOM 5344 O O . GLU B 1 325 ? 24.594 21.281 14.383 1 94.81 325 GLU B O 1
ATOM 5349 N N . ARG B 1 326 ? 25.594 21.844 12.516 1 95.06 326 ARG B N 1
ATOM 5350 C CA . ARG B 1 326 ? 26.656 22.594 13.188 1 95.06 326 ARG B CA 1
ATOM 5351 C C . ARG B 1 326 ? 26.094 23.812 13.914 1 95.06 326 ARG B C 1
ATOM 5353 O O . ARG B 1 326 ? 26.531 24.125 15.023 1 95.06 326 ARG B O 1
ATOM 5360 N N . GLU B 1 327 ? 25.219 24.453 13.242 1 92.81 327 GLU B N 1
ATOM 5361 C CA . GLU B 1 327 ? 24.609 25.625 13.859 1 92.81 327 GLU B CA 1
ATOM 5362 C C . GLU B 1 327 ? 23.812 25.25 15.102 1 92.81 327 GLU B C 1
ATOM 5364 O O . GLU B 1 327 ? 23.797 26 16.094 1 92.81 327 GLU B O 1
ATOM 5369 N N . VAL B 1 328 ? 23.047 24.156 15.016 1 89.75 328 VAL B N 1
ATOM 5370 C CA . VAL B 1 328 ? 22.266 23.672 16.156 1 89.75 328 VAL B CA 1
ATOM 5371 C C . VAL B 1 328 ? 23.203 23.266 17.281 1 89.75 328 VAL B C 1
ATOM 5373 O O . VAL B 1 328 ? 22.906 23.5 18.453 1 89.75 328 VAL B O 1
ATOM 5376 N N . GLU B 1 329 ? 24.281 22.672 16.922 1 91.25 329 GLU B N 1
ATOM 5377 C CA . GLU B 1 329 ? 25.25 22.234 17.922 1 91.25 329 GLU B CA 1
ATOM 5378 C C . GLU B 1 329 ? 25.844 23.438 18.672 1 91.25 329 GLU B C 1
ATOM 5380 O O . GLU B 1 329 ? 26.078 23.359 19.875 1 91.25 329 GLU B O 1
ATOM 5385 N N . LYS B 1 330 ? 26.078 24.484 17.984 1 90.56 330 LYS B N 1
ATOM 5386 C CA . LYS B 1 330 ? 26.641 25.703 18.578 1 90.56 330 LYS B CA 1
ATOM 5387 C C . LYS B 1 330 ? 25.641 26.359 19.531 1 90.56 330 LYS B C 1
ATOM 5389 O O . LYS B 1 330 ? 26.031 26.938 20.547 1 90.56 330 LYS B O 1
ATOM 5394 N N . ASN B 1 331 ? 24.375 26.266 19.172 1 85.75 331 ASN B N 1
ATOM 5395 C CA . ASN B 1 331 ? 23.328 26.891 19.953 1 85.75 331 ASN B CA 1
ATOM 5396 C C . ASN B 1 331 ? 22.141 25.953 20.172 1 85.75 331 ASN B C 1
ATOM 5398 O O . ASN B 1 331 ? 21.016 26.25 19.766 1 85.75 331 ASN B O 1
ATOM 5402 N N . PRO B 1 332 ? 22.391 24.875 20.891 1 81.06 332 PRO B N 1
ATOM 5403 C CA . PRO B 1 332 ? 21.344 23.859 21.031 1 81.06 332 PRO B CA 1
ATOM 5404 C C . PRO B 1 332 ? 20.094 24.391 21.734 1 81.06 332 PRO B C 1
ATOM 5406 O O . PRO B 1 332 ? 18.984 23.922 21.484 1 81.06 332 PRO B O 1
ATOM 5409 N N . GLU B 1 333 ? 20.172 25.391 22.484 1 75.88 333 GLU B N 1
ATOM 5410 C CA . GLU B 1 333 ? 19.062 25.891 23.281 1 75.88 333 GLU B CA 1
ATOM 5411 C C . GLU B 1 333 ? 18.109 26.719 22.438 1 75.88 333 GLU B C 1
ATOM 5413 O O . GLU B 1 333 ? 16.969 26.969 22.844 1 75.88 333 GLU B O 1
ATOM 5418 N N . ASN B 1 334 ? 18.547 27.016 21.312 1 74.56 334 ASN B N 1
ATOM 5419 C CA . ASN B 1 334 ? 17.719 27.891 20.469 1 74.56 334 ASN B CA 1
ATOM 5420 C C . ASN B 1 334 ? 16.984 27.094 19.391 1 74.56 334 ASN B C 1
ATOM 5422 O O . ASN B 1 334 ? 16.234 27.672 18.609 1 74.56 334 ASN B O 1
ATOM 5426 N N . HIS B 1 335 ? 17.172 25.891 19.391 1 73.81 335 HIS B N 1
ATOM 5427 C CA . HIS B 1 335 ? 16.594 25.109 18.312 1 73.81 335 HIS B CA 1
ATOM 5428 C C . HIS B 1 335 ? 15.672 24.016 18.844 1 73.81 335 HIS B C 1
ATOM 5430 O O . HIS B 1 335 ? 16.109 22.891 19.062 1 73.81 335 HIS B O 1
ATOM 5436 N N . PHE B 1 336 ? 14.5 24.531 19.109 1 67.88 336 PHE B N 1
ATOM 5437 C CA . PHE B 1 336 ? 13.414 23.625 19.516 1 67.88 336 PHE B CA 1
ATOM 5438 C C . PHE B 1 336 ? 12.172 23.891 18.672 1 67.88 336 PHE B C 1
ATOM 5440 O O . PHE B 1 336 ? 12.055 24.938 18.016 1 67.88 336 PHE B O 1
ATOM 5447 N N . ALA B 1 337 ? 11.422 22.891 18.406 1 68.12 337 ALA B N 1
ATOM 5448 C CA . ALA B 1 337 ? 10.18 23.078 17.672 1 68.12 337 ALA B CA 1
ATOM 5449 C C . ALA B 1 337 ? 8.969 22.688 18.516 1 68.12 337 ALA B C 1
ATOM 5451 O O . ALA B 1 337 ? 8.453 21.578 18.391 1 68.12 337 ALA B O 1
ATOM 5452 N N . ASP B 1 338 ? 8.617 23.656 19.438 1 71.25 338 ASP B N 1
ATOM 5453 C CA . ASP B 1 338 ? 7.355 23.422 20.125 1 71.25 338 ASP B CA 1
ATOM 5454 C C . ASP B 1 338 ? 6.176 23.438 19.156 1 71.25 338 ASP B C 1
ATOM 5456 O O . ASP B 1 338 ? 6.18 24.203 18.188 1 71.25 338 ASP B O 1
ATOM 5460 N N . LEU B 1 339 ? 5.328 22.5 19.422 1 74.19 339 LEU B N 1
ATOM 5461 C CA . LEU B 1 339 ? 4.195 22.406 18.516 1 74.19 339 LEU B CA 1
ATOM 5462 C C . LEU B 1 339 ? 2.885 22.703 19.234 1 74.19 339 LEU B C 1
ATOM 5464 O O . LEU B 1 339 ? 2.693 22.297 20.375 1 74.19 339 LEU B O 1
ATOM 5468 N N . VAL B 1 340 ? 2.164 23.641 18.656 1 81.69 340 VAL B N 1
ATOM 5469 C CA . VAL B 1 340 ? 0.779 23.812 19.078 1 81.69 340 VAL B CA 1
ATOM 5470 C C . VAL B 1 340 ? -0.159 23.141 18.078 1 81.69 340 VAL B C 1
ATOM 5472 O O . VAL B 1 340 ? -0.081 23.391 16.875 1 81.69 340 VAL B O 1
ATOM 5475 N N . HIS B 1 341 ? -0.994 22.266 18.641 1 89.06 341 HIS B N 1
ATOM 5476 C CA . HIS B 1 341 ? -1.934 21.531 17.812 1 89.06 341 HIS B CA 1
ATOM 5477 C C . HIS B 1 341 ? -3.375 21.812 18.219 1 89.06 341 HIS B C 1
ATOM 5479 O O . HIS B 1 341 ? -3.635 22.156 19.375 1 89.06 341 HIS B O 1
ATOM 5485 N N . CYS B 1 342 ? -4.117 21.75 17.297 1 92.62 342 CYS B N 1
ATOM 5486 C CA . CYS B 1 342 ? -5.555 21.797 17.531 1 92.62 342 CYS B CA 1
ATOM 5487 C C . CYS B 1 342 ? -6.184 20.422 17.344 1 92.62 342 CYS B C 1
ATOM 5489 O O . CYS B 1 342 ? -5.977 19.781 16.328 1 92.62 342 CYS B O 1
ATOM 5491 N N . HIS B 1 343 ? -6.895 19.969 18.375 1 95.94 343 HIS B N 1
ATOM 5492 C CA . HIS B 1 343 ? -7.668 18.734 18.328 1 95.94 343 HIS B CA 1
ATOM 5493 C C . HIS B 1 343 ? -9.109 19 17.922 1 95.94 343 HIS B C 1
ATOM 5495 O O . HIS B 1 343 ? -9.844 19.688 18.641 1 95.94 343 HIS B O 1
ATOM 5501 N N . MET B 1 344 ? -9.5 18.5 16.812 1 98.12 344 MET B N 1
ATOM 5502 C CA . MET B 1 344 ? -10.859 18.703 16.312 1 98.12 344 MET B CA 1
ATOM 5503 C C . MET B 1 344 ? -11.641 17.391 16.328 1 98.12 344 MET B C 1
ATOM 5505 O O . MET B 1 344 ? -11.172 16.375 15.805 1 98.12 344 MET B O 1
ATOM 5509 N N . LEU B 1 345 ? -12.773 17.375 16.969 1 98.62 345 LEU B N 1
ATOM 5510 C CA . LEU B 1 345 ? -13.734 16.297 16.844 1 98.62 345 LEU B CA 1
ATOM 5511 C C . LEU B 1 345 ? -14.852 16.656 15.867 1 98.62 345 LEU B C 1
ATOM 5513 O O . LEU B 1 345 ? -15.562 17.641 16.062 1 98.62 345 LEU B O 1
ATOM 5517 N N . ILE B 1 346 ? -14.977 15.914 14.805 1 98.75 346 ILE B N 1
ATOM 5518 C CA . ILE B 1 346 ? -15.945 16.156 13.742 1 98.75 346 ILE B CA 1
ATOM 5519 C C . ILE B 1 346 ? -16.922 14.977 13.656 1 98.75 346 ILE B C 1
ATOM 5521 O O . ILE B 1 346 ? -16.516 13.828 13.82 1 98.75 346 ILE B O 1
ATOM 5525 N N . GLU B 1 347 ? -18.141 15.258 13.359 1 98.31 347 GLU B N 1
ATOM 5526 C CA . GLU B 1 347 ? -19.156 14.219 13.273 1 98.31 347 GLU B CA 1
ATOM 5527 C C . GLU B 1 347 ? -19.984 14.352 12 1 98.31 347 GLU B C 1
ATOM 5529 O O . GLU B 1 347 ? -20.328 15.461 11.594 1 98.31 347 GLU B O 1
ATOM 5534 N N . MET B 1 348 ? -20.234 13.25 11.359 1 97.88 348 MET B N 1
ATOM 5535 C CA . MET B 1 348 ? -21.156 13.195 10.234 1 97.88 348 MET B CA 1
ATOM 5536 C C . MET B 1 348 ? -22.594 13.086 10.719 1 97.88 348 MET B C 1
ATOM 5538 O O . MET B 1 348 ? -22.906 12.25 11.57 1 97.88 348 MET B O 1
ATOM 5542 N N . SER B 1 349 ? -23.406 13.891 10.133 1 93.88 349 SER B N 1
ATOM 5543 C CA . SER B 1 349 ? -24.812 13.898 10.539 1 93.88 349 SER B CA 1
ATOM 5544 C C . SER B 1 349 ? -25.484 12.555 10.258 1 93.88 349 SER B C 1
ATOM 5546 O O . SER B 1 349 ? -25.094 11.844 9.328 1 93.88 349 SER B O 1
ATOM 5548 N N . GLU B 1 350 ? -26.531 12.219 10.992 1 86.88 350 GLU B N 1
ATOM 5549 C CA . GLU B 1 350 ? -27.297 10.992 10.828 1 86.88 350 GLU B CA 1
ATOM 5550 C C . GLU B 1 350 ? -28.312 11.117 9.688 1 86.88 350 GLU B C 1
ATOM 5552 O O . GLU B 1 350 ? -28.812 12.211 9.414 1 86.88 350 GLU B O 1
#

Nearest PDB structures (foldseek):
  5f2n-assembly1_B  TM=9.151E-01  e=6.660E-28  Mycobacterium marinum M
  5f2o-assembly1_B  TM=8.970E-01  e=1.537E-27  Mycobacterium marinum M
  6lyh-assembly2_A  TM=8.568E-01  e=1.565E-22  Camellia sinensis var. assamica
  6lyh-assembly4_H-4  TM=8.494E-01  e=1.308E-22  Camellia sinensis var. assamica
  2efj-assembly1_A-2  TM=8.113E-01  e=7.854E-22  Coffea canephora